Protein AF-0000000079763817 (afdb_homodimer)

Foldseek 3Di:
DDLLLVLLLQLLLLLLLLLLLCLQCVQQVFLQLLLLLLLLQLLLLQLLQQVVPHDQVVSLVVSLQSQLVLLLQLLCCCQVVVDDRVVSNVVSSVVSLVVSCVSNVHQKRFQPPTDHPLDDPVVPVVDDDVCSSVSLSVVSVVVSVVSLVVVVVVCPDPLVVLSNVCNVPVVVSVVVVHDSSVSSSNSSSNSSSSSSSSSNSVCRVVRMRHSSPSPCSSLLSVQLLLQLCVVCVPPPVDDSSNSSSVSSSVLSVQLSVVCVVPPPVCSSVSSVVSSVVSVVVSVVVVVVVVVVVVD/DDLLLVLLLQLLLLLLLLLLLCLQCVQQVFLQLLLLLLLLQLLLLQLLQQVVPHDQVVSLVVSLQSQLVLLLQLLCCCQVVVDDRVVSNVVSSVVSLVVSCVSNVHQKRFQPPTDHPLDDPVVPVVDDDVCSSVSLSVVSVVVSVVSLVVVVVVCPDPLVVLSNVCNVPVVVSVVVVHDSSVSSSNSSSNSSSSSSSSSNSVCRVVRMRHSSPSPCSSLLSVQLLLQLCQVCVPPPVDDSSNSSSVSSSVLSSQLSVVCVVPPPVCSSVSSVVSSVVSVVVSVVVVVVVVVVVVD

Structure (mmCIF, N/CA/C/O backbone):
data_AF-0000000079763817-model_v1
#
loop_
_entity.id
_entity.type
_entity.pdbx_description
1 polymer 'ABC transporter permease'
#
loop_
_atom_site.group_PDB
_atom_site.id
_atom_site.type_symbol
_atom_site.label_atom_id
_atom_site.label_alt_id
_atom_site.label_comp_id
_atom_site.label_asym_id
_atom_site.label_entity_id
_atom_site.label_seq_id
_atom_site.pdbx_PDB_ins_code
_atom_site.Cartn_x
_atom_site.Cartn_y
_atom_site.Cartn_z
_atom_site.occupancy
_atom_site.B_iso_or_equiv
_atom_site.auth_seq_id
_atom_site.auth_comp_id
_atom_site.auth_asym_id
_atom_site.auth_atom_id
_atom_site.pdbx_PDB_model_num
ATOM 1 N N . MET A 1 1 ? 21.234 19.016 16.719 1 55.84 1 MET A N 1
ATOM 2 C CA . MET A 1 1 ? 19.875 19.516 16.734 1 55.84 1 MET A CA 1
ATOM 3 C C . MET A 1 1 ? 19.078 18.938 17.891 1 55.84 1 MET A C 1
ATOM 5 O O . MET A 1 1 ? 19.281 17.766 18.266 1 55.84 1 MET A O 1
ATOM 9 N N . SER A 1 2 ? 18.422 19.781 18.703 1 78 2 SER A N 1
ATOM 10 C CA . SER A 1 2 ? 17.719 19.328 19.906 1 78 2 SER A CA 1
ATOM 11 C C . SER A 1 2 ? 16.594 18.344 19.547 1 78 2 SER A C 1
ATOM 13 O O . SER A 1 2 ? 16.016 18.438 18.453 1 78 2 SER A O 1
ATOM 15 N N . PHE A 1 3 ? 16.578 17.281 20.203 1 82.5 3 PHE A N 1
ATOM 16 C CA . PHE A 1 3 ? 15.57 16.219 20.125 1 82.5 3 PHE A CA 1
ATOM 17 C C . PHE A 1 3 ? 14.172 16.812 19.984 1 82.5 3 PHE A C 1
ATOM 19 O O . PHE A 1 3 ? 13.383 16.375 19.141 1 82.5 3 PHE A O 1
ATOM 26 N N . ALA A 1 4 ? 13.906 17.828 20.656 1 87.75 4 ALA A N 1
ATOM 27 C CA . ALA A 1 4 ? 12.602 18.469 20.656 1 87.75 4 ALA A CA 1
ATOM 28 C C . ALA A 1 4 ? 12.352 19.219 19.344 1 87.75 4 ALA A C 1
ATOM 30 O O . ALA A 1 4 ? 11.234 19.188 18.812 1 87.75 4 ALA A O 1
ATOM 31 N N . VAL A 1 5 ? 13.336 19.844 18.844 1 89.25 5 VAL A N 1
ATOM 32 C CA . VAL A 1 5 ? 13.211 20.609 17.609 1 89.25 5 VAL A CA 1
ATOM 33 C C . VAL A 1 5 ? 12.945 19.656 16.438 1 89.25 5 VAL A C 1
ATOM 35 O O . VAL A 1 5 ? 12.117 19.938 15.57 1 89.25 5 VAL A O 1
ATOM 38 N N . SER A 1 6 ? 13.578 18.531 16.516 1 88.75 6 SER A N 1
ATOM 39 C CA . SER A 1 6 ? 13.398 17.547 15.461 1 88.75 6 SER A CA 1
ATOM 40 C C . SER A 1 6 ? 11.984 16.984 15.477 1 88.75 6 SER A C 1
ATOM 42 O O . SER A 1 6 ? 11.391 16.75 14.422 1 88.75 6 SER A O 1
ATOM 44 N N . ILE A 1 7 ? 11.5 16.781 16.609 1 92.5 7 ILE A N 1
ATOM 45 C CA . ILE A 1 7 ? 10.148 16.25 16.781 1 92.5 7 ILE A CA 1
ATOM 46 C C . ILE A 1 7 ? 9.133 17.25 16.234 1 92.5 7 ILE A C 1
ATOM 48 O O . ILE A 1 7 ? 8.211 16.859 15.5 1 92.5 7 ILE A O 1
ATOM 52 N N . LEU A 1 8 ? 9.359 18.469 16.562 1 94.19 8 LEU A N 1
ATOM 53 C CA . LEU A 1 8 ? 8.422 19.5 16.141 1 94.19 8 LEU A CA 1
ATOM 54 C C . LEU A 1 8 ? 8.469 19.688 14.617 1 94.19 8 LEU A C 1
ATOM 56 O O . LEU A 1 8 ? 7.43 19.859 13.977 1 94.19 8 LEU A O 1
ATOM 60 N N . GLU A 1 9 ? 9.672 19.641 14.109 1 93.62 9 GLU A N 1
ATOM 61 C CA . GLU A 1 9 ? 9.836 19.797 12.664 1 93.62 9 GLU A CA 1
ATOM 62 C C . GLU A 1 9 ? 9.156 18.672 11.906 1 93.62 9 GLU A C 1
ATOM 64 O O . GLU A 1 9 ? 8.344 18.906 11.016 1 93.62 9 GLU A O 1
ATOM 69 N N . GLN A 1 10 ? 9.445 17.453 12.32 1 94 10 GLN A N 1
ATOM 70 C CA . GLN A 1 10 ? 8.867 16.297 11.656 1 94 10 GLN A CA 1
ATOM 71 C C . GLN A 1 10 ? 7.363 16.203 11.906 1 94 10 GLN A C 1
ATOM 73 O O . GLN A 1 10 ? 6.602 15.828 11.016 1 94 10 GLN A O 1
ATOM 78 N N . GLY A 1 11 ? 7.012 16.516 13.102 1 96.44 11 GLY A N 1
ATOM 79 C CA . GLY A 1 11 ? 5.594 16.516 13.43 1 96.44 11 GLY A CA 1
ATOM 80 C C . GLY A 1 11 ? 4.781 17.484 12.586 1 96.44 11 GLY A C 1
ATOM 81 O O . GLY A 1 11 ? 3.672 17.156 12.164 1 96.44 11 GLY A O 1
ATOM 82 N N . LEU A 1 12 ? 5.367 18.625 12.32 1 96.69 12 LEU A N 1
ATOM 83 C CA . LEU A 1 12 ? 4.664 19.641 11.531 1 96.69 12 LEU A CA 1
ATOM 84 C C . LEU A 1 12 ? 4.613 19.234 10.062 1 96.69 12 LEU A C 1
ATOM 86 O O . LEU A 1 12 ? 3.604 19.469 9.391 1 96.69 12 LEU A O 1
ATOM 90 N N . ILE A 1 13 ? 5.68 18.672 9.594 1 96.94 13 ILE A N 1
ATOM 91 C CA . ILE A 1 13 ? 5.73 18.234 8.203 1 96.94 13 ILE A CA 1
ATOM 92 C C . ILE A 1 13 ? 4.68 17.156 7.965 1 96.94 13 ILE A C 1
ATOM 94 O O . ILE A 1 13 ? 3.854 17.266 7.055 1 96.94 13 ILE A O 1
ATOM 98 N N . TYR A 1 14 ? 4.676 16.172 8.812 1 97.06 14 TYR A N 1
ATOM 99 C CA . TYR A 1 14 ? 3.703 15.094 8.672 1 97.06 14 TYR A CA 1
ATOM 100 C C . TYR A 1 14 ? 2.309 15.555 9.07 1 97.06 14 TYR A C 1
ATOM 102 O O . TYR A 1 14 ? 1.312 14.922 8.719 1 97.06 14 TYR A O 1
ATOM 110 N N . GLY A 1 15 ? 2.328 16.641 9.844 1 98 15 GLY A N 1
ATOM 111 C CA . GLY A 1 15 ? 1.039 17.266 10.109 1 98 15 GLY A CA 1
ATOM 112 C C . GLY A 1 15 ? 0.331 17.75 8.859 1 98 15 GLY A C 1
ATOM 113 O O . GLY A 1 15 ? -0.889 17.609 8.742 1 98 15 GLY A O 1
ATOM 114 N N . ILE A 1 16 ? 1.12 18.312 7.957 1 98.19 16 ILE A N 1
ATOM 115 C CA . ILE A 1 16 ? 0.563 18.75 6.684 1 98.19 16 ILE A CA 1
ATOM 116 C C . ILE A 1 16 ? 0.015 17.547 5.918 1 98.19 16 ILE A C 1
ATOM 118 O O . ILE A 1 16 ? -1.066 17.609 5.332 1 98.19 16 ILE A O 1
ATOM 122 N N . LEU A 1 17 ? 0.77 16.469 5.977 1 98.25 17 LEU A N 1
ATOM 123 C CA . LEU A 1 17 ? 0.319 15.219 5.379 1 98.25 17 LEU A CA 1
ATOM 124 C C . LEU A 1 17 ? -0.975 14.742 6.031 1 98.25 17 LEU A C 1
ATOM 126 O O . LEU A 1 17 ? -1.903 14.32 5.34 1 98.25 17 LEU A O 1
ATOM 130 N N . ALA A 1 18 ? -1.022 14.852 7.332 1 98 18 ALA A N 1
ATOM 131 C CA . ALA A 1 18 ? -2.172 14.375 8.102 1 98 18 ALA A CA 1
ATOM 132 C C . ALA A 1 18 ? -3.422 15.188 7.773 1 98 18 ALA A C 1
ATOM 134 O O . ALA A 1 18 ? -4.535 14.664 7.805 1 98 18 ALA A O 1
ATOM 135 N N . LEU A 1 19 ? -3.232 16.453 7.469 1 98.06 19 LEU A N 1
ATOM 136 C CA . LEU A 1 19 ? -4.363 17.281 7.07 1 98.06 19 LEU A CA 1
ATOM 137 C C . LEU A 1 19 ? -4.988 16.766 5.777 1 98.06 19 LEU A C 1
ATOM 139 O O . LEU A 1 19 ? -6.207 16.844 5.602 1 98.06 19 LEU A O 1
ATOM 143 N N . GLY A 1 20 ? -4.109 16.281 4.887 1 98 20 GLY A N 1
ATOM 144 C CA . GLY A 1 20 ? -4.629 15.648 3.686 1 98 20 GLY A CA 1
ATOM 145 C C . GLY A 1 20 ? -5.426 14.383 3.975 1 98 20 GLY A C 1
ATOM 146 O O . GLY A 1 20 ? -6.527 14.211 3.449 1 98 20 GLY A O 1
ATOM 147 N N . ILE A 1 21 ? -4.898 13.586 4.84 1 96.94 21 ILE A N 1
ATOM 148 C CA . ILE A 1 21 ? -5.547 12.328 5.188 1 96.94 21 ILE A CA 1
ATOM 149 C C . ILE A 1 21 ? -6.836 12.609 5.957 1 96.94 21 ILE A C 1
ATOM 151 O O . ILE A 1 21 ? -7.812 11.867 5.832 1 96.94 21 ILE A O 1
ATOM 155 N N . TYR A 1 22 ? -6.852 13.734 6.707 1 96.44 22 TYR A N 1
ATOM 156 C CA . TYR A 1 22 ? -8.07 14.164 7.383 1 96.44 22 TYR A CA 1
ATOM 157 C C . TYR A 1 22 ? -9.211 14.336 6.387 1 96.44 22 TYR A C 1
ATOM 159 O O . TYR A 1 22 ? -10.336 13.891 6.637 1 96.44 22 TYR A O 1
ATOM 167 N N . ILE A 1 23 ? -8.93 14.844 5.238 1 96.5 23 ILE A N 1
ATOM 168 C CA . ILE A 1 23 ? -9.945 15.078 4.215 1 96.5 23 ILE A CA 1
ATOM 169 C C . ILE A 1 23 ? -10.414 13.75 3.637 1 96.5 23 ILE A C 1
ATOM 171 O O . ILE A 1 23 ? -11.625 13.492 3.561 1 96.5 23 ILE A O 1
ATOM 175 N N . THR A 1 24 ? -9.5 12.906 3.27 1 95.31 24 THR A N 1
ATOM 176 C CA . THR A 1 24 ? -9.875 11.688 2.562 1 95.31 24 THR A CA 1
ATOM 177 C C . THR A 1 24 ? -10.469 10.664 3.525 1 95.31 24 THR A C 1
ATOM 179 O O . THR A 1 24 ? -11.492 10.047 3.225 1 95.31 24 THR A O 1
ATOM 182 N N . TYR A 1 25 ? -9.883 10.562 4.621 1 91.06 25 TYR A N 1
ATOM 183 C CA . TYR A 1 25 ? -10.32 9.5 5.516 1 91.06 25 TYR A CA 1
ATOM 184 C C . TYR A 1 25 ? -11.477 9.961 6.387 1 91.06 25 TYR A C 1
ATOM 186 O O . 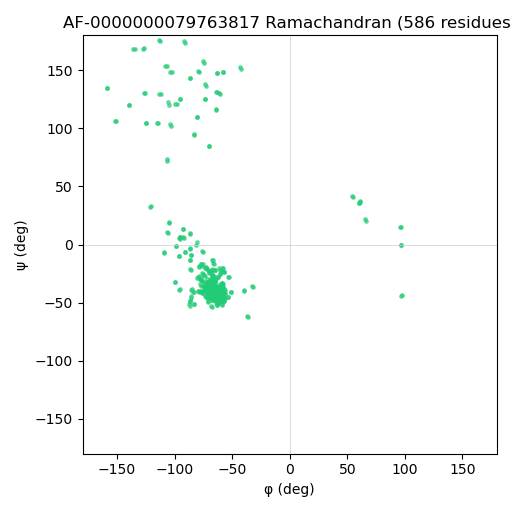TYR A 1 25 ? -12.516 9.297 6.461 1 91.06 25 TYR A O 1
ATOM 194 N N . LYS A 1 26 ? -11.375 11.031 7.062 1 91.06 26 LYS A N 1
ATOM 195 C CA . LYS A 1 26 ? -12.375 11.453 8.039 1 91.06 26 LYS A CA 1
ATOM 196 C C . LYS A 1 26 ? -13.586 12.078 7.348 1 91.06 26 LYS A C 1
ATOM 198 O O . LYS A 1 26 ? -14.727 11.844 7.754 1 91.06 26 LYS A O 1
ATOM 203 N N . ILE A 1 27 ? -13.328 12.828 6.375 1 93.06 27 ILE A N 1
ATOM 204 C CA . ILE A 1 27 ? -14.422 13.539 5.73 1 93.06 27 ILE A CA 1
ATOM 205 C C . ILE A 1 27 ? -15.055 12.656 4.656 1 93.06 27 ILE A C 1
ATOM 207 O O . ILE A 1 27 ? -16.266 12.414 4.668 1 93.06 27 ILE A O 1
ATOM 211 N N . LEU A 1 28 ? -14.258 12.07 3.807 1 93.88 28 LEU A N 1
ATOM 212 C CA . LEU A 1 28 ? -14.773 11.352 2.646 1 93.88 28 LEU A CA 1
ATOM 213 C C . LEU A 1 28 ? -14.883 9.859 2.936 1 93.88 28 LEU A C 1
ATOM 215 O O . LEU A 1 28 ? -15.484 9.117 2.156 1 93.88 28 LEU A O 1
ATOM 219 N N . ASP A 1 29 ? -14.336 9.422 4.031 1 90.56 29 ASP A N 1
ATOM 220 C CA . ASP A 1 29 ? -14.312 7.996 4.336 1 90.56 29 ASP A CA 1
ATOM 221 C C . ASP A 1 29 ? -13.672 7.203 3.195 1 90.56 29 ASP A C 1
ATOM 223 O O . ASP A 1 29 ? -14.234 6.203 2.74 1 90.56 29 ASP A O 1
ATOM 227 N N . PHE A 1 30 ? -12.633 7.73 2.648 1 90.94 30 PHE A N 1
ATOM 228 C CA . PHE A 1 30 ? -11.867 7.18 1.534 1 90.94 30 PHE A CA 1
ATOM 229 C C . PHE A 1 30 ? -10.461 6.805 1.976 1 90.94 30 PHE A C 1
ATOM 231 O O . PHE A 1 30 ? -9.633 7.68 2.248 1 90.94 30 PHE A O 1
ATOM 238 N N . PRO A 1 31 ? -10.195 5.512 2.139 1 89.31 31 PRO A N 1
ATOM 239 C CA . PRO A 1 31 ? -8.82 5.133 2.461 1 89.31 31 PRO A CA 1
ATOM 240 C C . PRO A 1 31 ? -7.867 5.332 1.286 1 89.31 31 PRO A C 1
ATOM 242 O O . PRO A 1 31 ? -7.516 4.367 0.601 1 89.31 31 PRO A O 1
ATOM 245 N N . ASP A 1 32 ? -7.402 6.461 1.138 1 94 32 ASP A N 1
ATOM 246 C CA . ASP A 1 32 ? -6.645 6.875 -0.037 1 94 32 ASP A CA 1
ATOM 247 C C . ASP A 1 32 ? -5.176 6.465 0.085 1 94 32 ASP A C 1
ATOM 249 O O . ASP A 1 32 ? -4.34 7.25 0.535 1 94 32 ASP A O 1
ATOM 253 N N . LEU A 1 33 ? -4.844 5.312 -0.485 1 94.5 33 LEU A N 1
ATOM 254 C CA . LEU A 1 33 ? -3.477 4.805 -0.425 1 94.5 33 LEU A CA 1
ATOM 255 C C . LEU A 1 33 ? -2.574 5.555 -1.397 1 94.5 33 LEU A C 1
ATOM 257 O O . LEU A 1 33 ? -1.351 5.41 -1.354 1 94.5 33 LEU A O 1
ATOM 261 N N . THR A 1 34 ? -3.141 6.434 -2.207 1 97.12 34 THR A N 1
ATOM 262 C CA . THR A 1 34 ? -2.363 7.262 -3.121 1 97.12 34 THR A CA 1
ATOM 263 C C . THR A 1 34 ? -1.331 8.086 -2.357 1 97.12 34 THR A C 1
ATOM 265 O O . THR A 1 34 ? -0.276 8.422 -2.9 1 97.12 34 THR A O 1
ATOM 268 N N . VAL A 1 35 ? -1.641 8.281 -1.134 1 96.75 35 VAL A N 1
ATOM 269 C CA . VAL A 1 35 ? -0.812 9.133 -0.287 1 96.75 35 VAL A CA 1
ATOM 270 C C . VAL A 1 35 ? 0.599 8.547 -0.196 1 96.75 35 VAL A C 1
ATOM 272 O O . VAL A 1 35 ? 1.582 9.297 -0.166 1 96.75 35 VAL A O 1
ATOM 275 N N . ASP A 1 36 ? 0.739 7.262 -0.202 1 95.88 36 ASP A N 1
ATOM 276 C CA . ASP A 1 36 ? 2.037 6.602 -0.122 1 95.88 36 ASP A CA 1
ATOM 277 C C . ASP A 1 36 ? 2.861 6.852 -1.383 1 95.88 36 ASP A C 1
ATOM 279 O O . ASP A 1 36 ? 4.086 6.723 -1.366 1 95.88 36 ASP A O 1
ATOM 283 N N . GLY A 1 37 ? 2.178 7.195 -2.447 1 96.94 37 GLY A N 1
ATOM 284 C CA . GLY A 1 37 ? 2.854 7.516 -3.695 1 96.94 37 GLY A CA 1
ATOM 285 C C . GLY A 1 37 ? 2.988 9.008 -3.936 1 96.94 37 GLY A C 1
ATOM 286 O O . GLY A 1 37 ? 3.957 9.453 -4.551 1 96.94 37 GLY A O 1
ATOM 287 N N . SER A 1 38 ? 2.014 9.758 -3.459 1 97.94 38 SER A N 1
ATOM 288 C CA . SER A 1 38 ? 2.023 11.195 -3.723 1 97.94 38 SER A CA 1
ATOM 289 C C . SER A 1 38 ? 3.01 11.914 -2.812 1 97.94 38 SER A C 1
ATOM 291 O O . SER A 1 38 ? 3.584 12.938 -3.195 1 97.94 38 SER A O 1
ATOM 293 N N . PHE A 1 39 ? 3.223 11.359 -1.604 1 98.06 39 PHE A N 1
ATOM 294 C CA . PHE A 1 39 ? 4.238 11.922 -0.723 1 98.06 39 PHE A CA 1
ATOM 295 C C . PHE A 1 39 ? 5.609 11.891 -1.388 1 98.06 39 PHE A C 1
ATOM 297 O O . PHE A 1 39 ? 6.25 12.938 -1.542 1 98.06 39 PHE A O 1
ATOM 304 N N . PRO A 1 40 ? 6.02 10.75 -1.895 1 97.5 40 PRO A N 1
ATOM 305 C CA . PRO A 1 40 ? 7.301 10.734 -2.607 1 97.5 40 PRO A CA 1
ATOM 306 C C . PRO A 1 40 ? 7.25 11.508 -3.926 1 97.5 40 PRO A C 1
ATOM 308 O O . PRO A 1 40 ? 8.281 11.953 -4.422 1 97.5 40 PRO A O 1
ATOM 311 N N . LEU A 1 41 ? 6.074 11.672 -4.52 1 98.19 41 LEU A N 1
ATOM 312 C CA . LEU A 1 41 ? 5.957 12.484 -5.727 1 98.19 41 LEU A CA 1
ATOM 313 C C . LEU A 1 41 ? 6.41 13.914 -5.457 1 98.19 41 LEU A C 1
ATOM 315 O O . LEU A 1 41 ? 7.141 14.5 -6.258 1 98.19 41 LEU A O 1
ATOM 319 N N . GLY A 1 42 ? 5.941 14.461 -4.355 1 98.12 42 GLY A N 1
ATOM 320 C CA . GLY A 1 42 ? 6.406 15.781 -3.963 1 98.12 42 GLY A CA 1
ATOM 321 C C . GLY A 1 42 ? 7.91 15.852 -3.771 1 98.12 42 GLY A C 1
ATOM 322 O O . GLY A 1 42 ? 8.547 16.828 -4.168 1 98.12 42 GLY A O 1
ATOM 323 N N . ALA A 1 43 ? 8.438 14.852 -3.178 1 97.25 43 ALA A N 1
ATOM 324 C CA . ALA A 1 43 ? 9.883 14.773 -2.971 1 97.25 43 ALA A CA 1
ATOM 325 C C . ALA A 1 43 ? 10.617 14.648 -4.301 1 97.25 43 ALA A C 1
ATOM 327 O O . ALA A 1 43 ? 11.672 15.258 -4.5 1 97.25 43 ALA A O 1
ATOM 328 N N . ALA A 1 44 ? 10.078 13.883 -5.188 1 97.38 44 ALA A N 1
ATOM 329 C CA . ALA A 1 44 ? 10.703 13.641 -6.48 1 97.38 44 ALA A CA 1
ATOM 330 C C . ALA A 1 44 ? 10.727 14.914 -7.324 1 97.38 44 ALA A C 1
ATOM 332 O O . ALA A 1 44 ? 11.75 15.25 -7.926 1 97.38 44 ALA A O 1
ATOM 333 N N . VAL A 1 45 ? 9.594 15.594 -7.348 1 97.5 45 VAL A N 1
ATOM 334 C CA . VAL A 1 45 ? 9.508 16.859 -8.086 1 97.5 45 VAL A CA 1
ATOM 335 C C . VAL A 1 45 ? 10.5 17.859 -7.512 1 97.5 45 VAL A C 1
ATOM 337 O O . VAL A 1 45 ? 11.148 18.594 -8.266 1 97.5 45 VAL A O 1
ATOM 340 N N . THR A 1 46 ? 10.648 17.859 -6.227 1 96.06 46 THR A N 1
ATOM 341 C CA . THR A 1 46 ? 11.586 18.75 -5.559 1 96.06 46 THR A CA 1
ATOM 342 C C . THR A 1 46 ? 13.023 18.406 -5.945 1 96.06 46 THR A C 1
ATOM 344 O O . THR A 1 46 ? 13.805 19.297 -6.277 1 96.06 46 THR A O 1
ATOM 347 N N . ALA A 1 47 ? 13.336 17.141 -5.875 1 94.88 47 ALA A N 1
ATOM 348 C CA . ALA A 1 47 ? 14.68 16.703 -6.23 1 94.88 47 ALA A CA 1
ATOM 349 C C . ALA A 1 47 ? 15.016 17.062 -7.672 1 94.88 47 ALA A C 1
ATOM 351 O O . ALA A 1 47 ? 16.125 17.531 -7.961 1 94.88 47 ALA A O 1
ATOM 352 N N . LEU A 1 48 ? 14.094 16.938 -8.547 1 94.94 48 LEU A N 1
ATOM 353 C CA . LEU A 1 48 ? 14.289 17.25 -9.961 1 94.94 48 LEU A CA 1
ATOM 354 C C . LEU A 1 48 ? 14.547 18.734 -10.156 1 94.94 48 LEU A C 1
ATOM 356 O O . LEU A 1 48 ? 15.484 19.125 -10.852 1 94.94 48 LEU A O 1
ATOM 360 N N . MET A 1 49 ? 13.75 19.547 -9.508 1 94.94 49 MET A N 1
ATOM 361 C CA . MET A 1 49 ? 13.836 21 -9.688 1 94.94 49 MET A CA 1
ATOM 362 C C . MET A 1 49 ? 15.102 21.547 -9.047 1 94.94 49 MET A C 1
ATOM 364 O O . MET A 1 49 ? 15.797 22.375 -9.633 1 94.94 49 MET A O 1
ATOM 368 N N . ILE A 1 50 ? 15.445 21.078 -7.91 1 91.94 50 ILE A N 1
ATOM 369 C CA . ILE A 1 50 ? 16.609 21.578 -7.191 1 91.94 50 ILE A CA 1
ATOM 370 C C . ILE A 1 50 ? 17.891 21.156 -7.918 1 91.94 50 ILE A C 1
ATOM 372 O O . ILE A 1 50 ? 18.828 21.938 -8.039 1 91.94 50 ILE A O 1
ATOM 376 N N . THR A 1 51 ? 17.922 19.969 -8.383 1 90.94 51 THR A N 1
ATOM 377 C CA . THR A 1 51 ? 19.109 19.484 -9.086 1 90.94 51 THR A CA 1
ATOM 378 C C . THR A 1 51 ? 19.281 20.219 -10.406 1 90.94 51 THR A C 1
ATOM 380 O O . THR A 1 51 ? 20.406 20.344 -10.906 1 90.94 51 THR A O 1
ATOM 383 N N . LYS A 1 52 ? 18.234 20.703 -10.984 1 91.75 52 LYS A N 1
ATOM 384 C CA . LYS A 1 52 ? 18.312 21.469 -12.227 1 91.75 52 LYS A CA 1
ATOM 385 C C . LYS A 1 52 ? 18.562 22.938 -11.953 1 91.75 52 LYS A C 1
ATOM 387 O O . LYS A 1 52 ? 18.609 23.75 -12.883 1 91.75 52 LYS A O 1
ATOM 392 N N . GLY A 1 53 ? 18.594 23.328 -10.695 1 87.56 53 GLY A N 1
ATOM 393 C CA . GLY A 1 53 ? 18.984 24.672 -10.305 1 87.56 53 GLY A CA 1
ATOM 394 C C . GLY A 1 53 ? 17.797 25.594 -10.086 1 87.56 53 GLY A C 1
ATOM 395 O O . GLY A 1 53 ? 17.953 26.828 -10.062 1 87.56 53 GLY A O 1
ATOM 396 N N . ALA A 1 54 ? 16.703 25.047 -9.977 1 88.25 54 ALA A N 1
ATOM 397 C CA . ALA A 1 54 ? 15.523 25.875 -9.766 1 88.25 54 ALA A CA 1
ATOM 398 C C . ALA A 1 54 ? 15.477 26.406 -8.336 1 88.25 54 ALA A C 1
ATOM 400 O O . ALA A 1 54 ? 16.141 25.875 -7.449 1 88.25 54 ALA A O 1
ATOM 401 N N . ASN A 1 55 ? 14.773 27.5 -8.188 1 89.19 55 ASN A N 1
ATOM 402 C CA . ASN A 1 55 ? 14.578 28.062 -6.863 1 89.19 55 ASN A CA 1
ATOM 403 C C . ASN A 1 55 ? 13.805 27.125 -5.949 1 89.19 55 ASN A C 1
ATOM 405 O O . ASN A 1 55 ? 12.75 26.609 -6.336 1 89.19 55 ASN A O 1
ATOM 409 N N . PRO A 1 56 ? 14.281 26.906 -4.781 1 89.38 56 PRO A N 1
ATOM 410 C CA . PRO A 1 56 ? 13.648 25.969 -3.844 1 89.38 56 PRO A CA 1
ATOM 411 C C . PRO A 1 56 ? 12.219 26.375 -3.486 1 89.38 56 PRO A C 1
ATOM 413 O O . PRO A 1 56 ? 11.391 25.516 -3.189 1 89.38 56 PRO A O 1
ATOM 416 N N . TYR A 1 57 ? 11.883 27.594 -3.576 1 90.25 57 TYR A N 1
ATOM 417 C CA . TYR A 1 57 ? 10.539 28.047 -3.227 1 90.25 57 TYR A CA 1
ATOM 418 C C . TYR A 1 57 ? 9.539 27.672 -4.312 1 90.25 57 TYR A C 1
ATOM 420 O O . TYR A 1 57 ? 8.344 27.5 -4.035 1 90.25 57 TYR A O 1
ATOM 428 N N . LEU A 1 58 ? 10.016 27.531 -5.461 1 92.81 58 LEU A N 1
ATOM 429 C CA . LEU A 1 58 ? 9.141 27.188 -6.582 1 92.81 58 LEU A CA 1
ATOM 430 C C . LEU A 1 58 ? 8.742 25.719 -6.539 1 92.81 58 LEU A C 1
ATOM 432 O O . LEU A 1 58 ? 7.781 25.312 -7.195 1 92.81 58 LEU A O 1
ATOM 436 N N . THR A 1 59 ? 9.523 24.984 -5.734 1 94.88 59 THR A N 1
ATOM 437 C CA . THR A 1 59 ? 9.227 23.562 -5.629 1 94.88 59 THR A CA 1
ATOM 438 C C . THR A 1 59 ? 7.926 23.328 -4.867 1 94.88 59 THR A C 1
ATOM 440 O O . THR A 1 59 ? 7.242 22.328 -5.082 1 94.88 59 THR A O 1
ATOM 443 N N . LEU A 1 60 ? 7.555 24.297 -4.035 1 95.75 60 LEU A N 1
ATOM 444 C CA . LEU A 1 60 ? 6.379 24.125 -3.188 1 95.75 60 LEU A CA 1
ATOM 445 C C . LEU A 1 60 ? 5.105 24.109 -4.023 1 95.75 60 LEU A C 1
ATOM 447 O O . LEU A 1 60 ? 4.348 23.125 -3.986 1 95.75 60 LEU A O 1
ATOM 451 N N . PRO A 1 61 ? 4.898 25.125 -4.863 1 96.38 61 PRO A N 1
ATOM 452 C CA . PRO A 1 61 ? 3.699 25.078 -5.699 1 96.38 61 PRO A CA 1
ATOM 453 C C . PRO A 1 61 ? 3.742 23.953 -6.738 1 96.38 61 PRO A C 1
ATOM 455 O O . PRO A 1 61 ? 2.701 23.406 -7.094 1 96.38 61 PRO A O 1
ATOM 458 N N . ALA A 1 62 ? 4.871 23.641 -7.242 1 97.5 62 ALA A N 1
ATOM 459 C CA . ALA A 1 62 ? 5.008 22.562 -8.227 1 97.5 62 ALA A CA 1
ATOM 460 C C . ALA A 1 62 ? 4.648 21.219 -7.629 1 97.5 62 ALA A C 1
ATOM 462 O O . ALA A 1 62 ? 3.953 20.406 -8.258 1 97.5 62 ALA A O 1
ATOM 463 N N . ALA A 1 63 ? 5.195 20.984 -6.422 1 97.88 63 ALA A N 1
ATOM 464 C CA . ALA A 1 63 ? 4.879 19.734 -5.727 1 97.88 63 ALA A CA 1
ATOM 465 C C . ALA A 1 63 ? 3.389 19.641 -5.426 1 97.88 63 ALA A C 1
ATOM 467 O O . ALA A 1 63 ? 2.783 18.578 -5.594 1 97.88 63 ALA A O 1
ATOM 468 N N . PHE A 1 64 ? 2.83 20.75 -5 1 98.31 64 PHE A N 1
ATOM 469 C CA . PHE A 1 64 ? 1.398 20.781 -4.723 1 98.31 64 PHE A CA 1
ATOM 470 C C . PHE A 1 64 ? 0.597 20.469 -5.98 1 98.31 64 PHE A C 1
ATOM 472 O O . PHE A 1 64 ? -0.338 19.672 -5.945 1 98.31 64 PHE A O 1
ATOM 479 N N . ALA A 1 65 ? 0.951 21.047 -7.07 1 98.5 65 ALA A N 1
ATOM 480 C CA . ALA A 1 65 ? 0.254 20.844 -8.336 1 98.5 65 ALA A CA 1
ATOM 481 C C . ALA A 1 65 ? 0.371 19.391 -8.797 1 98.5 65 ALA A C 1
ATOM 483 O O . ALA A 1 65 ? -0.59 18.812 -9.32 1 98.5 65 ALA A O 1
ATOM 484 N N . ALA A 1 66 ? 1.548 18.812 -8.617 1 98.5 66 ALA A N 1
ATOM 485 C CA . ALA A 1 66 ? 1.751 17.422 -8.984 1 98.5 66 ALA A CA 1
ATOM 486 C C . ALA A 1 66 ? 0.865 16.5 -8.148 1 98.5 66 ALA A C 1
ATOM 488 O O . ALA A 1 66 ? 0.297 15.531 -8.664 1 98.5 66 ALA A O 1
ATOM 489 N N . GLY A 1 67 ? 0.852 16.781 -6.871 1 98.62 67 GLY A N 1
ATOM 490 C CA . GLY A 1 67 ? -0.021 16.016 -6 1 98.62 67 GLY A CA 1
ATOM 491 C C . GLY A 1 67 ? -1.489 16.141 -6.359 1 98.62 67 GLY A C 1
ATOM 492 O O . GLY A 1 67 ? -2.238 15.172 -6.301 1 98.62 67 GLY A O 1
ATOM 493 N N . VAL A 1 68 ? -1.882 17.359 -6.703 1 98.62 68 VAL A N 1
ATOM 494 C CA . VAL A 1 68 ? -3.254 17.609 -7.129 1 98.62 68 VAL A CA 1
ATOM 495 C C . VAL A 1 68 ? -3.572 16.766 -8.359 1 98.62 68 VAL A C 1
ATOM 497 O O . VAL A 1 68 ? -4.641 16.156 -8.445 1 98.62 68 VAL A O 1
ATOM 500 N N . ALA A 1 69 ? -2.68 16.719 -9.242 1 98.62 69 ALA A N 1
ATOM 501 C CA . ALA A 1 69 ? -2.867 15.922 -10.445 1 98.62 69 ALA A CA 1
ATOM 502 C C . ALA A 1 69 ? -3.029 14.438 -10.109 1 98.62 69 ALA A C 1
ATOM 504 O O . ALA A 1 69 ? -3.891 13.758 -10.664 1 98.62 69 ALA A O 1
ATOM 505 N N . ALA A 1 70 ? -2.186 13.969 -9.227 1 98.38 70 ALA A N 1
ATOM 506 C CA . ALA A 1 70 ? -2.281 12.57 -8.789 1 98.38 70 ALA A CA 1
ATOM 507 C C . ALA A 1 70 ? -3.627 12.297 -8.125 1 98.38 70 ALA A C 1
ATOM 509 O O . ALA A 1 70 ? -4.246 11.258 -8.375 1 98.38 70 ALA A O 1
ATOM 510 N N . GLY A 1 71 ? -4.016 13.234 -7.297 1 98.5 71 GLY A N 1
ATOM 511 C CA . GLY A 1 71 ? -5.305 13.086 -6.641 1 98.5 71 GLY A CA 1
ATOM 512 C C . GLY A 1 71 ? -6.469 13.086 -7.613 1 98.5 71 GLY A C 1
ATOM 513 O O . GLY A 1 71 ? -7.426 12.328 -7.445 1 98.5 71 GLY A O 1
ATOM 514 N N . ILE A 1 72 ? -6.402 13.922 -8.609 1 98.44 72 ILE A N 1
ATOM 515 C CA . ILE A 1 72 ? -7.441 13.969 -9.633 1 98.44 72 ILE A CA 1
ATOM 516 C C . ILE A 1 72 ? -7.508 12.633 -10.367 1 98.44 72 ILE A C 1
ATOM 518 O O . ILE A 1 72 ? -8.594 12.117 -10.641 1 98.44 72 ILE A O 1
ATOM 522 N N . CYS A 1 73 ? -6.383 12.102 -10.633 1 98.12 73 CYS A N 1
ATOM 523 C CA . CYS A 1 73 ? -6.344 10.805 -11.305 1 98.12 73 CYS A CA 1
ATOM 524 C C . CYS A 1 73 ? -7.004 9.727 -10.461 1 98.12 73 CYS A C 1
ATOM 526 O O . CYS A 1 73 ? -7.785 8.922 -10.969 1 98.12 73 CYS A O 1
ATOM 528 N N . THR A 1 74 ? -6.648 9.711 -9.219 1 98.06 74 THR A N 1
ATOM 529 C CA . THR A 1 74 ? -7.262 8.734 -8.32 1 98.06 74 THR A CA 1
ATOM 530 C C . THR A 1 74 ? -8.773 8.898 -8.289 1 98.06 74 THR A C 1
ATOM 532 O O . THR A 1 74 ? -9.516 7.918 -8.352 1 98.06 74 THR A O 1
ATOM 535 N N . GLY A 1 75 ? -9.172 10.164 -8.156 1 97.44 75 GLY A N 1
ATOM 536 C CA . GLY A 1 75 ? -10.602 10.438 -8.156 1 97.44 75 GLY A CA 1
ATOM 537 C C . GLY A 1 75 ? -11.289 10.039 -9.445 1 97.44 75 GLY A C 1
ATOM 538 O O . GLY A 1 75 ? -12.398 9.5 -9.422 1 97.44 75 GLY A O 1
ATOM 539 N N . LEU A 1 76 ? -10.664 10.266 -10.555 1 97.31 76 LEU A N 1
ATOM 540 C CA . LEU A 1 76 ? -11.234 9.898 -11.852 1 97.31 76 LEU A CA 1
ATOM 541 C C . LEU A 1 76 ? -11.359 8.391 -11.984 1 97.31 76 LEU A C 1
ATOM 543 O O . LEU A 1 76 ? -12.352 7.891 -12.523 1 97.31 76 LEU A O 1
ATOM 547 N N . ILE A 1 77 ? -10.398 7.711 -11.516 1 96.81 77 ILE A N 1
ATOM 548 C CA . ILE A 1 77 ? -10.438 6.254 -11.562 1 96.81 77 ILE A CA 1
ATOM 549 C C . ILE A 1 77 ? -11.617 5.746 -10.734 1 96.81 77 ILE A C 1
ATOM 551 O O . ILE A 1 77 ? -12.375 4.879 -11.18 1 96.81 77 ILE A O 1
ATOM 555 N N . HIS A 1 78 ? -11.75 6.328 -9.578 1 95.25 78 HIS A N 1
ATOM 556 C CA . HIS A 1 78 ? -12.797 5.898 -8.664 1 95.25 78 HIS A CA 1
ATOM 557 C C . HIS A 1 78 ? -14.18 6.27 -9.203 1 95.25 78 HIS A C 1
ATOM 559 O O . HIS A 1 78 ? -15.078 5.426 -9.242 1 95.25 78 HIS A O 1
ATOM 565 N N . VAL A 1 79 ? -14.336 7.5 -9.688 1 94.25 79 VAL A N 1
ATOM 566 C CA . VAL A 1 79 ? -15.648 8.031 -10.023 1 94.25 79 VAL A CA 1
ATOM 567 C C . VAL A 1 79 ? -16.031 7.617 -11.438 1 94.25 79 VAL A C 1
ATOM 569 O O . VAL A 1 79 ? -17.156 7.156 -11.672 1 94.25 79 VAL A O 1
ATOM 572 N N . LYS A 1 80 ? -15.164 7.715 -12.352 1 93.06 80 LYS A N 1
ATOM 573 C CA . LYS A 1 80 ? -15.508 7.473 -13.75 1 93.06 80 LYS A CA 1
ATOM 574 C C . LYS A 1 80 ? -15.406 5.988 -14.094 1 93.06 80 LYS A C 1
ATOM 576 O O . LYS A 1 80 ? -16.234 5.461 -14.844 1 93.06 80 LYS A O 1
ATOM 581 N N . CYS A 1 81 ? -14.414 5.355 -13.555 1 93.06 81 CYS A N 1
ATOM 582 C CA . CYS A 1 81 ? -14.227 3.943 -13.875 1 93.06 81 CYS A CA 1
ATOM 583 C C . CYS A 1 81 ? -14.969 3.059 -12.875 1 93.06 81 CYS A C 1
ATOM 585 O O . CYS A 1 81 ? -14.977 1.835 -13.008 1 93.06 81 CYS A O 1
ATOM 587 N N . LYS A 1 82 ? -15.531 3.672 -11.82 1 92 82 LYS A N 1
ATOM 588 C CA . LYS A 1 82 ? -16.344 2.986 -10.828 1 92 82 LYS A CA 1
ATOM 589 C C . LYS A 1 82 ? -15.547 1.9 -10.109 1 92 82 LYS A C 1
ATOM 591 O O . LYS A 1 82 ? -16.031 0.777 -9.945 1 92 82 LYS A O 1
ATOM 596 N N . VAL A 1 83 ? -14.297 2.234 -9.906 1 90.94 83 VAL A N 1
ATOM 597 C CA . VAL A 1 83 ? -13.422 1.345 -9.156 1 90.94 83 VAL A CA 1
ATOM 598 C C . VAL A 1 83 ? -13.555 1.636 -7.66 1 90.94 83 VAL A C 1
ATOM 600 O O . VAL A 1 83 ? -13.734 2.789 -7.258 1 90.94 83 VAL A O 1
ATOM 603 N N . ARG A 1 84 ? -13.492 0.578 -6.887 1 89.19 84 ARG A N 1
ATOM 604 C CA . ARG A 1 84 ? -13.594 0.736 -5.438 1 89.19 84 ARG A CA 1
ATOM 605 C C . ARG A 1 84 ? -12.508 1.671 -4.914 1 89.19 84 ARG A C 1
ATOM 607 O O . ARG A 1 84 ? -11.414 1.739 -5.484 1 89.19 84 ARG A O 1
ATOM 614 N N . ASP A 1 85 ? -12.766 2.445 -3.824 1 89.62 85 ASP A N 1
ATOM 615 C CA . ASP A 1 85 ? -11.898 3.482 -3.266 1 89.62 85 ASP A CA 1
ATOM 616 C C . ASP A 1 85 ? -10.508 2.936 -2.977 1 89.62 85 ASP A C 1
ATOM 618 O O . ASP A 1 85 ? -9.508 3.465 -3.477 1 89.62 85 ASP A O 1
ATOM 622 N N . LEU A 1 86 ? -10.484 1.768 -2.369 1 85.44 86 LEU A N 1
ATOM 623 C CA . LEU A 1 86 ? -9.211 1.195 -1.953 1 85.44 86 LEU A CA 1
ATOM 624 C C . LEU A 1 86 ? -8.375 0.787 -3.164 1 85.44 86 LEU A C 1
ATOM 626 O O . LEU A 1 86 ? -7.176 1.057 -3.215 1 85.44 86 LEU A O 1
ATOM 630 N N . LEU A 1 87 ? -9.023 0.156 -4.102 1 88.94 87 LEU A N 1
ATOM 631 C CA . LEU A 1 87 ? -8.312 -0.329 -5.281 1 88.94 87 LEU A CA 1
ATOM 632 C C . LEU A 1 87 ? -7.781 0.834 -6.109 1 88.94 87 LEU A C 1
ATOM 634 O O . LEU A 1 87 ? -6.691 0.747 -6.68 1 88.94 87 LEU A O 1
ATOM 638 N N . SER A 1 88 ? -8.539 1.896 -6.141 1 94.69 88 SER A N 1
ATOM 639 C CA . SER A 1 88 ? -8.094 3.072 -6.879 1 94.69 88 SER A CA 1
ATOM 640 C C . SER A 1 88 ? -6.801 3.637 -6.293 1 94.69 88 SER A C 1
ATOM 642 O O . SER A 1 88 ? -5.887 4 -7.035 1 94.69 88 SER A O 1
ATOM 644 N N . GLY A 1 89 ? -6.75 3.689 -4.973 1 95.06 89 GLY A N 1
ATOM 645 C CA . GLY A 1 89 ? -5.551 4.18 -4.309 1 95.06 89 GLY A CA 1
ATOM 646 C C . GLY A 1 89 ? -4.344 3.287 -4.52 1 95.06 89 GLY A C 1
ATOM 647 O O . GLY A 1 89 ? -3.223 3.775 -4.676 1 95.06 89 GLY A O 1
ATOM 648 N N . ILE A 1 90 ? -4.594 1.993 -4.543 1 92.56 90 ILE A N 1
ATOM 649 C CA . ILE A 1 90 ? -3.514 1.026 -4.715 1 92.56 90 ILE A CA 1
ATOM 650 C C . ILE A 1 90 ? -2.951 1.13 -6.129 1 92.56 90 ILE A C 1
ATOM 652 O O . ILE A 1 90 ? -1.732 1.127 -6.32 1 92.56 90 ILE A O 1
ATOM 656 N N . ILE A 1 91 ? -3.803 1.225 -7.09 1 94.62 91 ILE A N 1
ATOM 657 C CA . ILE A 1 91 ? -3.391 1.363 -8.484 1 94.62 91 ILE A CA 1
ATOM 658 C C . ILE A 1 91 ? -2.518 2.605 -8.641 1 94.62 91 ILE A C 1
ATOM 660 O O . ILE A 1 91 ? -1.439 2.545 -9.234 1 94.62 91 ILE A O 1
ATOM 664 N N . MET A 1 92 ? -3.008 3.672 -8.023 1 96.81 92 MET A N 1
ATOM 665 C CA . MET A 1 92 ? -2.285 4.93 -8.172 1 96.81 92 MET A CA 1
ATOM 666 C C . MET A 1 92 ? -0.951 4.887 -7.438 1 96.81 92 MET A C 1
ATOM 668 O O . MET A 1 92 ? 0.055 5.395 -7.934 1 96.81 92 MET A O 1
ATOM 672 N N . MET A 1 93 ? -1.006 4.348 -6.227 1 95.38 93 MET A N 1
ATOM 673 C CA . MET A 1 93 ? 0.241 4.242 -5.473 1 95.38 93 MET A CA 1
ATOM 674 C C . MET A 1 93 ? 1.278 3.436 -6.25 1 95.38 93 MET A C 1
ATOM 676 O O . MET A 1 93 ? 2.461 3.779 -6.254 1 95.38 93 MET A O 1
ATOM 680 N N . THR A 1 94 ? 0.867 2.418 -6.949 1 94.19 94 THR A N 1
ATOM 681 C CA . THR A 1 94 ? 1.762 1.572 -7.73 1 94.19 94 THR A CA 1
ATOM 682 C C . THR A 1 94 ? 2.277 2.318 -8.953 1 94.19 94 THR A C 1
ATOM 684 O O . THR A 1 94 ? 3.467 2.262 -9.273 1 94.19 94 THR A O 1
ATOM 687 N N . ALA A 1 95 ? 1.393 2.965 -9.617 1 96.12 95 ALA A N 1
ATOM 688 C CA . ALA A 1 95 ? 1.771 3.74 -10.797 1 96.12 95 ALA A CA 1
ATOM 689 C C . ALA A 1 95 ? 2.762 4.844 -10.43 1 96.12 95 ALA A C 1
ATOM 691 O O . ALA A 1 95 ? 3.725 5.09 -11.164 1 96.12 95 ALA A O 1
ATOM 692 N N . LEU A 1 96 ? 2.516 5.445 -9.289 1 96.88 96 LEU A N 1
ATOM 693 C CA . LEU A 1 96 ? 3.334 6.582 -8.875 1 96.88 96 LEU A CA 1
ATOM 694 C C . LEU A 1 96 ? 4.746 6.133 -8.516 1 96.88 96 LEU A C 1
ATOM 696 O O . LEU A 1 96 ? 5.68 6.938 -8.531 1 96.88 96 LEU A O 1
ATOM 700 N N . TRP A 1 97 ? 4.836 4.875 -8.195 1 94 97 TRP A N 1
ATOM 701 C CA . TRP A 1 97 ? 6.18 4.371 -7.926 1 94 97 TRP A CA 1
ATOM 702 C C . TRP A 1 97 ? 7.098 4.602 -9.125 1 94 97 TRP A C 1
ATOM 704 O O . TRP A 1 97 ? 8.188 5.16 -8.984 1 94 97 TRP A O 1
ATOM 714 N N . THR A 1 98 ? 6.633 4.23 -10.328 1 94.62 98 THR A N 1
ATOM 715 C CA . THR A 1 98 ? 7.414 4.371 -11.555 1 94.62 98 THR A CA 1
ATOM 716 C C . THR A 1 98 ? 7.559 5.84 -11.938 1 94.62 98 THR A C 1
ATOM 718 O O . THR A 1 98 ? 8.641 6.277 -12.344 1 94.62 98 THR A O 1
ATOM 721 N N . ILE A 1 99 ? 6.504 6.555 -11.758 1 96.44 99 ILE A N 1
ATOM 722 C CA . ILE A 1 99 ? 6.523 7.973 -12.102 1 96.44 99 ILE A CA 1
ATOM 723 C C . ILE A 1 99 ? 7.551 8.703 -11.242 1 96.44 99 ILE A C 1
ATOM 725 O O . ILE A 1 99 ? 8.32 9.531 -11.742 1 96.44 99 ILE A O 1
ATOM 729 N N . ASN A 1 100 ? 7.566 8.398 -9.953 1 96.81 100 ASN A N 1
ATOM 730 C CA . ASN A 1 100 ? 8.523 9.031 -9.047 1 96.81 100 ASN A CA 1
ATOM 731 C C . ASN A 1 100 ? 9.961 8.703 -9.445 1 96.81 100 ASN A C 1
ATOM 733 O O . ASN A 1 100 ? 10.844 9.562 -9.359 1 96.81 100 ASN A O 1
ATOM 737 N N . LEU A 1 101 ? 10.203 7.52 -9.883 1 93.69 101 LEU A N 1
ATOM 738 C CA . LEU A 1 101 ? 11.539 7.121 -10.312 1 93.69 101 LEU A CA 1
ATOM 739 C C . LEU A 1 101 ? 11.938 7.852 -11.594 1 93.69 101 LEU A C 1
ATOM 741 O O . LEU A 1 101 ? 13.094 8.266 -11.742 1 93.69 101 LEU A O 1
ATOM 745 N N . ARG A 1 102 ? 11 8.016 -12.438 1 93.81 102 ARG A N 1
ATOM 746 C CA . ARG A 1 102 ? 11.273 8.695 -13.695 1 93.81 102 ARG A CA 1
ATOM 747 C C . ARG A 1 102 ? 11.539 10.18 -13.461 1 93.81 102 ARG A C 1
ATOM 749 O O . ARG A 1 102 ? 12.406 10.773 -14.109 1 93.81 102 ARG A O 1
ATOM 756 N N . VAL A 1 103 ? 10.789 10.719 -12.547 1 94.69 103 VAL A N 1
ATOM 757 C CA . VAL A 1 103 ? 10.914 12.141 -12.266 1 94.69 103 VAL A CA 1
ATOM 758 C C . VAL A 1 103 ? 12.227 12.414 -11.539 1 94.69 103 VAL A C 1
ATOM 760 O O . VAL A 1 103 ? 12.969 13.328 -11.906 1 94.69 103 VAL A O 1
ATOM 763 N N . ALA A 1 104 ? 12.555 11.625 -10.547 1 94.12 104 ALA A N 1
ATOM 764 C CA . ALA A 1 104 ? 13.766 11.836 -9.758 1 94.12 104 ALA A CA 1
ATOM 765 C C . ALA A 1 104 ? 15 11.305 -10.484 1 94.12 104 ALA A C 1
ATOM 767 O O . ALA A 1 104 ? 16.125 11.742 -10.227 1 94.12 104 ALA A O 1
ATOM 768 N N . GLY A 1 105 ? 14.805 10.281 -11.336 1 90.12 105 GLY A N 1
ATOM 769 C CA . GLY A 1 105 ? 15.906 9.68 -12.078 1 90.12 105 GLY A CA 1
ATOM 770 C C . GLY A 1 105 ? 16.453 8.43 -11.422 1 90.12 105 GLY A C 1
ATOM 771 O O . GLY A 1 105 ? 16.812 7.469 -12.102 1 90.12 105 GLY A O 1
ATOM 772 N N . THR A 1 106 ? 16.641 8.516 -10.086 1 89.69 106 THR A N 1
ATOM 773 C CA . THR A 1 106 ? 17.125 7.371 -9.32 1 89.69 106 THR A CA 1
ATOM 774 C C . THR A 1 106 ? 16.312 7.188 -8.039 1 89.69 106 THR A C 1
ATOM 776 O O . THR A 1 106 ? 15.492 8.039 -7.695 1 89.69 106 THR A O 1
ATOM 779 N N . ALA A 1 107 ? 16.516 6.035 -7.406 1 89.81 107 ALA A N 1
ATOM 780 C CA . ALA A 1 107 ? 15.781 5.699 -6.195 1 89.81 107 ALA A CA 1
ATOM 781 C C . ALA A 1 107 ? 16.25 6.543 -5.012 1 89.81 107 ALA A C 1
ATOM 783 O O . ALA A 1 107 ? 15.57 6.633 -3.992 1 89.81 107 ALA A O 1
ATOM 784 N N . ASN A 1 108 ? 17.484 7.094 -5.137 1 90.88 108 ASN A N 1
ATOM 785 C CA . ASN A 1 108 ? 18.078 7.941 -4.105 1 90.88 108 ASN A CA 1
ATOM 786 C C . ASN A 1 108 ? 18.812 9.125 -4.715 1 90.88 108 ASN A C 1
ATOM 788 O O . ASN A 1 108 ? 19.75 8.945 -5.5 1 90.88 108 ASN A O 1
ATOM 792 N N . VAL A 1 109 ? 18.344 10.328 -4.344 1 92.81 109 VAL A N 1
ATOM 793 C CA . VAL A 1 109 ? 18.984 11.539 -4.848 1 92.81 109 VAL A CA 1
ATOM 794 C C . VAL A 1 109 ? 19.406 12.43 -3.68 1 92.81 109 VAL A C 1
ATOM 796 O O . VAL A 1 109 ? 18.578 13.102 -3.068 1 92.81 109 VAL A O 1
ATOM 799 N N . PRO A 1 110 ? 20.734 12.43 -3.398 1 91.19 110 PRO A N 1
ATOM 800 C CA . PRO A 1 110 ? 21.203 13.305 -2.324 1 91.19 110 PRO A CA 1
ATOM 801 C C . PRO A 1 110 ? 21.203 14.781 -2.715 1 91.19 110 PRO A C 1
ATOM 803 O O . PRO A 1 110 ? 21.547 15.125 -3.846 1 91.19 110 PRO A O 1
ATOM 806 N N . LEU A 1 111 ? 20.781 15.664 -1.863 1 88.81 111 LEU A N 1
ATOM 807 C CA . LEU A 1 111 ? 20.703 17.094 -2.104 1 88.81 111 LEU A CA 1
ATOM 808 C C . LEU A 1 111 ? 21.547 17.875 -1.092 1 88.81 111 LEU A C 1
ATOM 810 O O . LEU A 1 111 ? 21.219 19 -0.732 1 88.81 111 LEU A O 1
ATOM 814 N N . PHE A 1 112 ? 22.578 17.328 -0.681 1 81.25 112 PHE A N 1
ATOM 815 C CA . PHE A 1 112 ? 23.375 17.906 0.387 1 81.25 112 PHE A CA 1
ATOM 816 C C . PHE A 1 112 ? 24.062 19.188 -0.084 1 81.25 112 PHE A C 1
ATOM 818 O O . PHE A 1 112 ? 24.219 20.141 0.688 1 81.25 112 PHE A O 1
ATOM 825 N N . SER A 1 113 ? 24.422 19.234 -1.289 1 75.75 113 SER A N 1
ATOM 826 C CA . SER A 1 113 ? 25.203 20.359 -1.789 1 75.75 113 SER A CA 1
ATOM 827 C C . SER A 1 113 ? 24.312 21.422 -2.43 1 75.75 113 SER A C 1
ATOM 829 O O . SER A 1 113 ? 24.797 22.453 -2.889 1 75.75 113 SER A O 1
ATOM 831 N N . GLN A 1 114 ? 23.094 21.266 -2.344 1 77.31 114 GLN A N 1
ATOM 832 C CA . GLN A 1 114 ? 22.188 22.156 -3.059 1 77.31 114 GLN A CA 1
ATOM 833 C C . GLN A 1 114 ? 21.484 23.125 -2.098 1 77.31 114 GLN A C 1
ATOM 835 O O . GLN A 1 114 ? 21.438 22.875 -0.892 1 77.31 114 GLN A O 1
ATOM 840 N N . LYS A 1 115 ? 21.109 24.234 -2.605 1 75.88 115 LYS A N 1
ATOM 841 C CA . LYS A 1 115 ? 20.359 25.219 -1.817 1 75.88 115 LYS A CA 1
ATOM 842 C C . LYS A 1 115 ? 18.922 24.766 -1.591 1 75.88 115 LYS A C 1
ATOM 844 O O . LYS A 1 115 ? 18.266 24.281 -2.512 1 75.88 115 LYS A O 1
ATOM 849 N N . THR A 1 116 ? 18.609 24.75 -0.366 1 79.94 116 THR A N 1
ATOM 850 C CA . THR A 1 116 ? 17.234 24.406 -0.006 1 79.94 116 THR A CA 1
ATOM 851 C C . THR A 1 116 ? 16.516 25.609 0.608 1 79.94 116 THR A C 1
ATOM 853 O O . THR A 1 116 ? 17.078 26.688 0.687 1 79.94 116 THR A O 1
ATOM 856 N N . ILE A 1 117 ? 15.25 25.453 0.89 1 74 117 ILE A N 1
ATOM 857 C CA . ILE A 1 117 ? 14.484 26.516 1.54 1 74 117 ILE A CA 1
ATOM 858 C C . ILE A 1 117 ? 15.086 26.812 2.912 1 74 117 ILE A C 1
ATOM 860 O O . ILE A 1 117 ? 14.938 27.906 3.436 1 74 117 ILE A O 1
ATOM 864 N N . PHE A 1 118 ? 15.812 25.891 3.412 1 73.62 118 PHE A N 1
ATOM 865 C CA . PHE A 1 118 ? 16.328 26 4.77 1 73.62 118 PHE A CA 1
ATOM 866 C C . PHE A 1 118 ? 17.75 26.547 4.762 1 73.62 118 PHE A C 1
ATOM 868 O O . PHE A 1 118 ? 18.188 27.188 5.723 1 73.62 118 PHE A O 1
ATOM 875 N N . LYS A 1 119 ? 18.516 26.125 3.834 1 63.94 119 LYS A N 1
ATOM 876 C CA . LYS A 1 119 ? 19.875 26.641 3.717 1 63.94 119 LYS A CA 1
ATOM 877 C C . LYS A 1 119 ? 20 27.594 2.533 1 63.94 119 LYS A C 1
ATOM 879 O O . LYS A 1 119 ? 20.125 27.156 1.388 1 63.94 119 LYS A O 1
ATOM 884 N N . ASN A 1 120 ? 19.453 28.75 2.725 1 58.34 120 ASN A N 1
ATOM 885 C CA . ASN A 1 120 ? 19.656 29.703 1.649 1 58.34 120 ASN A CA 1
ATOM 886 C C . ASN A 1 120 ? 20.531 30.875 2.102 1 58.34 120 ASN A C 1
ATOM 888 O O . ASN A 1 120 ? 20.625 31.156 3.295 1 58.34 120 ASN A O 1
ATOM 892 N N . ASP A 1 121 ? 21.547 31.109 1.259 1 51.19 121 ASP A N 1
ATOM 893 C CA . ASP A 1 121 ? 22.422 32.25 1.466 1 51.19 121 ASP A CA 1
ATOM 894 C C . ASP A 1 121 ? 21.656 33.438 2.074 1 51.19 121 ASP A C 1
ATOM 896 O O . ASP A 1 121 ? 22.203 34.188 2.877 1 51.19 121 ASP A O 1
ATOM 900 N N . THR A 1 122 ? 20.547 33.562 1.701 1 47.78 122 THR A N 1
ATOM 901 C CA . THR A 1 122 ? 19.828 34.75 2.129 1 47.78 122 THR A CA 1
ATOM 902 C C . THR A 1 122 ? 19.484 34.656 3.611 1 47.78 122 THR A C 1
ATOM 904 O O . THR A 1 122 ? 19.578 35.656 4.332 1 47.78 122 THR A O 1
ATOM 907 N N . LEU A 1 123 ? 19.125 33.438 4.07 1 51.44 123 LEU A N 1
ATOM 908 C CA . LEU A 1 123 ? 18.797 33.312 5.484 1 51.44 123 LEU A CA 1
ATOM 909 C C . LEU A 1 123 ? 20.062 33.281 6.34 1 51.44 123 LEU A C 1
ATOM 911 O O . LEU A 1 123 ? 20.047 33.719 7.488 1 51.44 123 LEU A O 1
ATOM 915 N N . ASP A 1 124 ? 21.094 32.594 5.871 1 50.81 124 ASP A N 1
ATOM 916 C CA . ASP A 1 124 ? 22.375 32.656 6.594 1 50.81 124 ASP A CA 1
ATOM 917 C C . ASP A 1 124 ? 22.781 34.094 6.855 1 50.81 124 ASP A C 1
ATOM 919 O O . ASP A 1 124 ? 23.438 34.375 7.859 1 50.81 124 ASP A O 1
ATOM 923 N N . LYS A 1 125 ? 22.609 34.938 5.957 1 49.56 125 LYS A N 1
ATOM 924 C CA . LYS A 1 125 ? 23.031 36.344 6.176 1 49.56 125 LYS A CA 1
ATOM 925 C C . LYS A 1 125 ? 22.141 37 7.227 1 49.56 125 LYS A C 1
ATOM 927 O O . LYS A 1 125 ? 22.578 37.938 7.895 1 49.56 125 LYS A O 1
ATOM 932 N N . LEU A 1 126 ? 20.938 36.688 7.227 1 48.66 126 LEU A N 1
ATOM 933 C CA . LEU A 1 126 ? 20.062 37.438 8.109 1 48.66 126 LEU A CA 1
ATOM 934 C C . LEU A 1 126 ? 20.094 36.875 9.531 1 48.66 126 LEU A C 1
ATOM 936 O O . LEU A 1 126 ? 19.797 37.594 10.492 1 48.66 126 LEU A O 1
ATOM 940 N N . LEU A 1 127 ? 20.109 35.469 9.773 1 51.91 127 LEU A N 1
ATOM 941 C CA . LEU A 1 127 ? 20.062 34.969 11.148 1 51.91 127 LEU A CA 1
ATOM 942 C C . LEU A 1 127 ? 21.438 34.469 11.594 1 51.91 127 LEU A C 1
ATOM 944 O O . LEU A 1 127 ? 22.156 33.844 10.812 1 51.91 127 LEU A O 1
ATOM 948 N N . PRO A 1 128 ? 22.094 35.031 12.695 1 47.12 128 PRO A N 1
ATOM 949 C CA . PRO A 1 128 ? 23.375 34.625 13.273 1 47.12 128 PRO A CA 1
ATOM 950 C C . PRO A 1 128 ? 23.531 33.094 13.359 1 47.12 128 PRO A C 1
ATOM 952 O O . PRO A 1 128 ? 22.547 32.375 13.352 1 47.12 128 PRO A O 1
ATOM 955 N N . SER A 1 129 ? 24.766 32.469 13.305 1 48.47 129 SER A N 1
ATOM 956 C CA . SER A 1 129 ? 25.312 31.125 13.297 1 48.47 129 SER A CA 1
ATOM 957 C C . SER A 1 129 ? 24.5 30.203 14.203 1 48.47 129 SER A C 1
ATOM 959 O O . SER A 1 129 ? 24.328 29.016 13.891 1 48.47 129 SER A O 1
ATOM 961 N N . GLY A 1 130 ? 24.391 30.375 15.438 1 48.97 130 GLY A N 1
ATOM 962 C CA . GLY A 1 130 ? 23.828 29.578 16.516 1 48.97 130 GLY A CA 1
ATOM 963 C C . GLY A 1 130 ? 22.359 29.234 16.312 1 48.97 130 GLY A C 1
ATOM 964 O O . GLY A 1 130 ? 21.812 28.375 17.016 1 48.97 130 GLY A O 1
ATOM 965 N N . PHE A 1 131 ? 21.484 29.906 15.484 1 54.06 131 PHE A N 1
ATOM 966 C CA . PHE A 1 131 ? 20.031 29.938 15.391 1 54.06 131 PHE A CA 1
ATOM 967 C C . PHE A 1 131 ? 19.531 29.156 14.18 1 54.06 131 PHE A C 1
ATOM 969 O O . PHE A 1 131 ? 18.359 29.219 13.836 1 54.06 131 PHE A O 1
ATOM 976 N N . SER A 1 132 ? 20.406 28.469 13.609 1 59.03 132 SER A N 1
ATOM 977 C CA . SER A 1 132 ? 20.125 27.766 12.367 1 59.03 132 SER A CA 1
ATOM 978 C C . SER A 1 132 ? 19.047 26.719 12.555 1 59.03 132 SER A C 1
ATOM 980 O O . SER A 1 132 ? 18.125 26.609 11.75 1 59.03 132 SER A O 1
ATOM 982 N N . ALA A 1 133 ? 19.141 26 13.625 1 62.75 133 ALA A N 1
ATOM 983 C CA . ALA A 1 133 ? 18.141 24.969 13.883 1 62.75 133 ALA A CA 1
ATOM 984 C C . ALA A 1 133 ? 16.75 25.578 14.078 1 62.75 133 ALA A C 1
ATOM 986 O O . ALA A 1 133 ? 15.758 25.047 13.594 1 62.75 133 ALA A O 1
ATOM 987 N N . TYR A 1 134 ? 16.688 26.719 14.516 1 78.69 134 TYR A N 1
ATOM 988 C CA . TYR A 1 134 ? 15.422 27.359 14.828 1 78.69 134 TYR A CA 1
ATOM 989 C C . TYR A 1 134 ? 14.836 28.031 13.594 1 78.69 134 TYR A C 1
ATOM 991 O O . TYR A 1 134 ? 13.617 28.219 13.508 1 78.69 134 TYR A O 1
ATOM 999 N N . SER A 1 135 ? 15.75 28.25 12.719 1 83.06 135 SER A N 1
ATOM 1000 C CA . SER A 1 135 ? 15.25 28.875 11.492 1 83.06 135 SER A CA 1
ATOM 1001 C C . SER A 1 135 ? 14.438 27.875 10.664 1 83.06 135 SER A C 1
ATOM 1003 O O . SER A 1 135 ? 13.383 28.219 10.133 1 83.06 135 SER A O 1
ATOM 1005 N N . THR A 1 136 ? 14.938 26.703 10.641 1 87.88 136 THR A N 1
ATOM 1006 C CA . THR A 1 136 ? 14.234 25.656 9.906 1 87.88 136 THR A CA 1
ATOM 1007 C C . THR A 1 136 ? 12.859 25.391 10.516 1 87.88 136 THR A C 1
ATOM 1009 O O . THR A 1 136 ? 11.859 25.312 9.797 1 87.88 136 THR A O 1
ATOM 1012 N N . LEU A 1 137 ? 12.781 25.359 11.797 1 91.69 137 LEU A N 1
ATOM 1013 C CA . LEU A 1 137 ? 11.531 25.109 12.516 1 91.69 137 LEU A CA 1
ATOM 1014 C C . LEU A 1 137 ? 10.531 26.234 12.258 1 91.69 137 LEU A C 1
ATOM 1016 O O . LEU A 1 137 ? 9.336 25.969 12.07 1 91.69 137 LEU A O 1
ATOM 1020 N N . LEU A 1 138 ? 11.016 27.422 12.211 1 91.81 138 LEU A N 1
ATOM 1021 C CA . LEU A 1 138 ? 10.148 28.578 12.016 1 91.81 138 LEU A CA 1
ATOM 1022 C C . LEU A 1 138 ? 9.523 28.562 10.625 1 91.81 138 LEU A C 1
ATOM 1024 O O . LEU A 1 138 ? 8.344 28.859 10.461 1 91.81 138 LEU A O 1
ATOM 1028 N N . ILE A 1 139 ? 10.336 28.234 9.656 1 92 139 ILE A N 1
ATOM 1029 C CA . ILE A 1 139 ? 9.844 28.188 8.289 1 92 139 ILE A CA 1
ATOM 1030 C C . ILE A 1 139 ? 8.766 27.109 8.156 1 92 139 ILE A C 1
ATOM 1032 O O . ILE A 1 139 ? 7.707 27.359 7.566 1 92 139 ILE A O 1
ATOM 1036 N N . ILE A 1 140 ? 9.023 25.938 8.711 1 94.81 140 ILE A N 1
ATOM 1037 C CA . ILE A 1 140 ? 8.07 24.844 8.641 1 94.81 140 ILE A CA 1
ATOM 1038 C C . ILE A 1 140 ? 6.789 25.219 9.375 1 94.81 140 ILE A C 1
ATOM 1040 O O . ILE A 1 140 ? 5.688 24.906 8.914 1 94.81 140 ILE A O 1
ATOM 1044 N N . LEU A 1 141 ? 6.941 25.891 10.508 1 94.94 141 LEU A N 1
ATOM 1045 C CA . LEU A 1 141 ? 5.793 26.344 11.289 1 94.94 141 LEU A CA 1
ATOM 1046 C C . LEU A 1 141 ? 4.938 27.312 10.484 1 94.94 141 LEU A C 1
ATOM 1048 O O . LEU A 1 141 ? 3.709 27.219 10.492 1 94.94 141 LEU A O 1
ATOM 1052 N N . ILE A 1 142 ? 5.578 28.234 9.805 1 95.06 142 ILE A N 1
ATOM 1053 C CA . ILE A 1 142 ? 4.867 29.219 9.008 1 95.06 142 ILE A CA 1
ATOM 1054 C C . ILE A 1 142 ? 4.113 28.547 7.875 1 95.06 142 ILE A C 1
ATOM 1056 O O . ILE A 1 142 ? 2.941 28.844 7.629 1 95.06 142 ILE A O 1
ATOM 1060 N N . ILE A 1 143 ? 4.781 27.625 7.215 1 95.44 143 ILE A N 1
ATOM 1061 C CA . ILE A 1 143 ? 4.148 26.922 6.109 1 95.44 143 ILE A CA 1
ATOM 1062 C C . ILE A 1 143 ? 2.959 26.109 6.625 1 95.44 143 ILE A C 1
ATOM 1064 O O . ILE A 1 143 ? 1.884 26.125 6.02 1 95.44 143 ILE A O 1
ATOM 1068 N N . ALA A 1 144 ? 3.176 25.359 7.734 1 96.75 144 ALA A N 1
ATOM 1069 C CA . ALA A 1 144 ? 2.113 24.562 8.328 1 96.75 144 ALA A CA 1
ATOM 1070 C C . ALA A 1 144 ? 0.915 25.422 8.711 1 96.75 144 ALA A C 1
ATOM 1072 O O . ALA A 1 144 ? -0.235 25.016 8.508 1 96.75 144 ALA A O 1
ATOM 1073 N N . LEU A 1 145 ? 1.188 26.641 9.242 1 96.44 145 LEU A N 1
ATOM 1074 C CA . LEU A 1 145 ? 0.122 27.547 9.641 1 96.44 145 LEU A CA 1
ATOM 1075 C C . LEU A 1 145 ? -0.611 28.109 8.43 1 96.44 145 LEU A C 1
ATOM 1077 O O . LEU A 1 145 ? -1.835 28.25 8.453 1 96.44 145 LEU A O 1
ATOM 1081 N N . ILE A 1 146 ? 0.138 28.438 7.414 1 96.81 146 ILE A N 1
ATOM 1082 C CA . ILE A 1 146 ? -0.474 28.953 6.191 1 96.81 146 ILE A CA 1
ATOM 1083 C C . ILE A 1 146 ? -1.391 27.875 5.594 1 96.81 146 ILE A C 1
ATOM 1085 O O . ILE A 1 146 ? -2.527 28.172 5.215 1 96.81 146 ILE A O 1
ATOM 1089 N N . VAL A 1 147 ? -0.881 26.641 5.551 1 97.25 147 VAL A N 1
ATOM 1090 C CA . VAL A 1 147 ? -1.657 25.547 4.992 1 97.25 147 VAL A CA 1
ATOM 1091 C C . VAL A 1 147 ? -2.91 25.312 5.836 1 97.25 147 VAL A C 1
ATOM 1093 O O . VAL A 1 147 ? -4 25.109 5.297 1 97.25 147 VAL A O 1
ATOM 1096 N N . LYS A 1 148 ? -2.732 25.375 7.121 1 96.38 148 LYS A N 1
ATOM 1097 C CA . LYS A 1 148 ? -3.855 25.188 8.031 1 96.38 148 LYS A CA 1
ATOM 1098 C C . LYS A 1 148 ? -4.918 26.266 7.832 1 96.38 148 LYS A C 1
ATOM 1100 O O . LYS A 1 148 ? -6.109 25.969 7.754 1 96.38 148 LYS A O 1
ATOM 1105 N N . ILE A 1 149 ? -4.5 27.5 7.758 1 96.5 149 ILE A N 1
ATOM 1106 C CA . ILE A 1 149 ? -5.414 28.625 7.621 1 96.5 149 ILE A CA 1
ATOM 1107 C C . ILE A 1 149 ? -6.137 28.547 6.277 1 96.5 149 ILE A C 1
ATOM 1109 O O . ILE A 1 149 ? -7.352 28.75 6.207 1 96.5 149 ILE A O 1
ATOM 1113 N N . ILE A 1 150 ? -5.383 28.203 5.223 1 96.69 150 ILE A N 1
ATOM 1114 C CA . ILE A 1 150 ? -5.984 28.078 3.896 1 96.69 150 ILE A CA 1
ATOM 1115 C C . ILE A 1 150 ? -7.012 26.953 3.896 1 96.69 150 ILE A C 1
ATOM 1117 O O . ILE A 1 150 ? -8.094 27.078 3.326 1 96.69 150 ILE A O 1
ATOM 1121 N N . LEU A 1 151 ? -6.688 25.844 4.527 1 96.38 151 LEU A N 1
ATOM 1122 C CA . LEU A 1 151 ? -7.602 24.703 4.582 1 96.38 151 LEU A CA 1
ATOM 1123 C C . LEU A 1 151 ? -8.844 25.031 5.395 1 96.38 151 LEU A C 1
ATOM 1125 O O . LEU A 1 151 ? -9.961 24.672 5.02 1 96.38 151 LEU A O 1
ATOM 1129 N N . ASP A 1 152 ? -8.633 25.766 6.516 1 95.12 152 ASP A N 1
ATOM 1130 C CA . ASP A 1 152 ? -9.766 26.188 7.34 1 95.12 152 ASP A CA 1
ATOM 1131 C C . ASP A 1 152 ? -10.695 27.109 6.566 1 95.12 152 ASP A C 1
ATOM 1133 O O . ASP A 1 152 ? -11.914 27 6.672 1 95.12 152 ASP A O 1
ATOM 1137 N N . LEU A 1 153 ? -10.133 28.031 5.855 1 95.62 153 LEU A N 1
ATOM 1138 C CA . LEU A 1 153 ? -10.922 28.953 5.047 1 95.62 153 LEU A CA 1
ATOM 1139 C C . LEU A 1 153 ? -11.664 28.203 3.943 1 95.62 153 LEU A C 1
ATOM 1141 O O . LEU A 1 153 ? -12.812 28.531 3.637 1 95.62 153 LEU A O 1
ATOM 1145 N N . TYR A 1 154 ? -11.016 27.234 3.389 1 95.94 154 TYR A N 1
ATOM 1146 C CA . TYR A 1 154 ? -11.633 26.453 2.332 1 95.94 154 TYR A CA 1
ATOM 1147 C C . TYR A 1 154 ? -12.805 25.641 2.875 1 95.94 154 TYR A C 1
ATOM 1149 O O . TYR A 1 154 ? -13.867 25.578 2.254 1 95.94 154 TYR A O 1
ATOM 1157 N N . LEU A 1 155 ? -12.648 24.984 4.031 1 94.31 155 LEU A N 1
ATOM 1158 C CA . LEU A 1 155 ? -13.68 24.125 4.605 1 94.31 155 LEU A CA 1
ATOM 1159 C C . LEU A 1 155 ? -14.898 24.938 5.016 1 94.31 155 LEU A C 1
ATOM 1161 O O . LEU A 1 155 ? -15.984 24.391 5.199 1 94.31 155 LEU A O 1
ATOM 1165 N N . ASN A 1 156 ? -14.695 26.25 5.113 1 93.81 156 ASN A N 1
ATOM 1166 C CA . ASN A 1 156 ? -15.805 27.125 5.48 1 93.81 156 ASN A CA 1
ATOM 1167 C C . ASN A 1 156 ? -16.484 27.734 4.25 1 93.81 156 ASN A C 1
ATOM 1169 O O . ASN A 1 156 ? -17.422 28.516 4.375 1 93.81 156 ASN A O 1
ATOM 1173 N N . THR A 1 157 ? -16.094 27.344 3.121 1 94.88 157 THR A N 1
ATOM 1174 C CA . THR A 1 157 ? -16.734 27.797 1.884 1 94.88 157 THR A CA 1
ATOM 1175 C C . THR A 1 157 ? -17.844 26.828 1.471 1 94.88 157 THR A C 1
ATOM 1177 O O . THR A 1 157 ? -18.047 25.797 2.113 1 94.88 157 THR A O 1
ATOM 1180 N N . LYS A 1 158 ? -18.562 27.172 0.421 1 92.5 158 LYS A N 1
ATOM 1181 C CA . LYS A 1 158 ? -19.625 26.328 -0.105 1 92.5 158 LYS A CA 1
ATOM 1182 C C . LYS A 1 158 ? -19.078 24.984 -0.561 1 92.5 158 LYS A C 1
ATOM 1184 O O . LYS A 1 158 ? -19.688 23.938 -0.309 1 92.5 158 LYS A O 1
ATOM 1189 N N . SER A 1 159 ? -17.953 25.062 -1.16 1 93.06 159 SER A N 1
ATOM 1190 C CA . SER A 1 159 ? -17.312 23.844 -1.642 1 93.06 159 SER A CA 1
ATOM 1191 C C . SER A 1 159 ? -16.891 22.938 -0.482 1 93.06 159 SER A C 1
ATOM 1193 O O . SER A 1 159 ? -16.984 21.719 -0.568 1 93.06 159 SER A O 1
ATOM 1195 N N . GLY A 1 160 ? -16.375 23.531 0.517 1 93.56 160 GLY A N 1
ATOM 1196 C CA . GLY A 1 160 ? -15.984 22.781 1.701 1 93.56 160 GLY A CA 1
ATOM 1197 C C . GLY A 1 160 ? -17.156 22.125 2.402 1 93.56 160 GLY A C 1
ATOM 1198 O O . GLY A 1 160 ? -17.047 21 2.869 1 93.56 160 GLY A O 1
ATOM 1199 N N . TYR A 1 161 ? -18.234 22.797 2.398 1 91.62 161 TYR A N 1
ATOM 1200 C CA . TYR A 1 161 ? -19.453 22.25 2.994 1 91.62 161 TYR A CA 1
ATOM 1201 C C . TYR A 1 161 ? -19.953 21.062 2.188 1 91.62 161 TYR A C 1
ATOM 1203 O O . TYR A 1 161 ? -20.438 20.062 2.754 1 91.62 161 TYR A O 1
ATOM 1211 N N . LEU A 1 162 ? -19.875 21.25 0.989 1 91.75 162 LEU A N 1
ATOM 1212 C CA . LEU A 1 162 ? -20.297 20.172 0.12 1 91.75 162 LEU A CA 1
ATOM 1213 C C . LEU A 1 162 ? -19.438 18.922 0.329 1 91.75 162 LEU A C 1
ATOM 1215 O O . LEU A 1 162 ? -19.922 17.797 0.248 1 91.75 162 LEU A O 1
ATOM 1219 N N . LEU A 1 163 ? -18.172 19.172 0.52 1 93.38 163 LEU A N 1
ATOM 1220 C CA . LEU A 1 163 ? -17.25 18.094 0.77 1 93.38 163 LEU A CA 1
ATOM 1221 C C . LEU A 1 163 ? -17.625 17.328 2.031 1 93.38 163 LEU A C 1
ATOM 1223 O O . LEU A 1 163 ? -17.625 16.094 2.039 1 93.38 163 LEU A O 1
ATOM 1227 N N . ARG A 1 164 ? -17.953 18.016 3.01 1 92.06 164 ARG A N 1
ATOM 1228 C CA . ARG A 1 164 ? -18.359 17.406 4.27 1 92.06 164 ARG A CA 1
ATOM 1229 C C . ARG A 1 164 ? -19.688 16.688 4.125 1 92.06 164 ARG A C 1
ATOM 1231 O O . ARG A 1 164 ? -19.891 15.625 4.707 1 92.06 164 ARG A O 1
ATOM 1238 N N . ALA A 1 165 ? -20.562 17.203 3.332 1 90.12 165 ALA A N 1
ATOM 1239 C CA . ALA A 1 165 ? -21.891 16.625 3.113 1 90.12 165 ALA A CA 1
ATOM 1240 C C . ALA A 1 165 ? -21.781 15.297 2.359 1 90.12 165 ALA A C 1
ATOM 1242 O O . ALA A 1 165 ? -22.516 14.359 2.652 1 90.12 165 ALA A O 1
ATOM 1243 N N . VAL A 1 166 ? -20.891 15.312 1.448 1 89.62 166 VAL A N 1
ATOM 1244 C CA . VAL A 1 166 ? -20.719 14.102 0.651 1 89.62 166 VAL A CA 1
ATOM 1245 C C . VAL A 1 166 ? -20.219 12.961 1.538 1 89.62 166 VAL A C 1
ATOM 1247 O O . VAL A 1 166 ? -20.625 11.812 1.357 1 89.62 166 VAL A O 1
ATOM 1250 N N . GLY A 1 167 ? -19.375 13.305 2.428 1 87.38 167 GLY A N 1
ATOM 1251 C CA . GLY A 1 167 ? -18.875 12.305 3.355 1 87.38 167 GLY A CA 1
ATOM 1252 C C . GLY A 1 167 ? -19.938 11.758 4.281 1 87.38 167 GLY A C 1
ATOM 1253 O O . GLY A 1 167 ? -19.906 10.586 4.668 1 87.38 167 GLY A O 1
ATOM 1254 N N . ASP A 1 168 ? -20.891 12.547 4.582 1 85.31 168 ASP A N 1
ATOM 1255 C CA . ASP A 1 168 ? -21.969 12.156 5.488 1 85.31 168 ASP A CA 1
ATOM 1256 C C . ASP A 1 168 ? -23.047 11.383 4.754 1 85.31 168 ASP A C 1
ATOM 1258 O O . ASP A 1 168 ? -23.531 10.344 5.234 1 85.31 168 ASP A O 1
ATOM 1262 N N . ASN A 1 169 ? -23.5 11.961 3.666 1 85.62 169 ASN A N 1
ATOM 1263 C CA . ASN A 1 169 ? -24.578 11.359 2.879 1 85.62 169 ASN A CA 1
ATOM 1264 C C . ASN A 1 169 ? -24.469 11.742 1.406 1 85.62 169 ASN A C 1
ATOM 1266 O O . ASN A 1 169 ? -24.875 12.836 1.016 1 85.62 169 ASN A O 1
ATOM 1270 N N . ASP A 1 170 ? -24.047 10.719 0.686 1 81.31 170 ASP A N 1
ATOM 1271 C CA . ASP A 1 170 ? -23.859 10.992 -0.736 1 81.31 170 ASP A CA 1
ATOM 1272 C C . ASP A 1 170 ? -25.188 11.328 -1.409 1 81.31 170 ASP A C 1
ATOM 1274 O O . ASP A 1 170 ? -25.234 12.102 -2.365 1 81.31 170 ASP A O 1
ATOM 1278 N N . LYS A 1 171 ? -26.203 10.773 -0.948 1 82.81 171 LYS A N 1
ATOM 1279 C CA . LYS A 1 171 ? -27.531 11.016 -1.529 1 82.81 171 LYS A CA 1
ATOM 1280 C C . LYS A 1 171 ? -27.984 12.453 -1.291 1 82.81 171 LYS A C 1
ATOM 1282 O O . LYS A 1 171 ? -28.719 13.016 -2.1 1 82.81 171 LYS A O 1
ATOM 1287 N N . LEU A 1 172 ? -27.5 12.969 -0.229 1 82.38 172 LEU A N 1
ATOM 1288 C CA . LEU A 1 172 ? -27.875 14.344 0.091 1 82.38 172 LEU A CA 1
ATOM 1289 C C . LEU A 1 172 ? -27.297 15.312 -0.941 1 82.38 172 LEU A C 1
ATOM 1291 O O . LEU A 1 172 ? -27.969 16.281 -1.331 1 82.38 172 LEU A O 1
ATOM 1295 N N . VAL A 1 173 ? -26.156 15.031 -1.376 1 82.5 173 VAL A N 1
ATOM 1296 C CA . VAL A 1 173 ? -25.484 15.906 -2.328 1 82.5 173 VAL A CA 1
ATOM 1297 C C . VAL A 1 173 ? -26.156 15.789 -3.699 1 82.5 173 VAL A C 1
ATOM 1299 O O . VAL A 1 173 ? -26.312 16.781 -4.406 1 82.5 173 VAL A O 1
ATOM 1302 N N . THR A 1 174 ? -26.5 14.664 -3.979 1 81.38 174 THR A N 1
ATOM 1303 C CA . THR A 1 174 ? -27.203 14.453 -5.238 1 81.38 174 THR A CA 1
ATOM 1304 C C . THR A 1 174 ? -28.562 15.133 -5.219 1 81.38 174 THR A C 1
ATOM 1306 O O . THR A 1 174 ? -29.016 15.648 -6.238 1 81.38 174 THR A O 1
ATOM 1309 N N . ALA A 1 175 ? -29.125 15.172 -4.125 1 81.25 175 ALA A N 1
ATOM 1310 C CA . ALA A 1 175 ? -30.422 15.836 -3.967 1 81.25 175 ALA A CA 1
ATOM 1311 C C . ALA A 1 175 ? -30.297 17.344 -4.172 1 81.25 175 ALA A C 1
ATOM 1313 O O . ALA A 1 175 ? -31.234 18 -4.605 1 81.25 175 ALA A O 1
ATOM 1314 N N . MET A 1 176 ? -29.094 17.781 -3.904 1 83.88 176 MET A N 1
ATOM 1315 C CA . MET A 1 176 ? -28.812 19.203 -4.105 1 83.88 176 MET A CA 1
ATOM 1316 C C . MET A 1 176 ? -28.391 19.484 -5.547 1 83.88 176 MET A C 1
ATOM 1318 O O . MET A 1 176 ? -27.906 20.562 -5.859 1 83.88 176 MET A O 1
ATOM 1322 N N . ALA A 1 177 ? -28.516 18.516 -6.418 1 76.75 177 ALA A N 1
ATOM 1323 C CA . ALA A 1 177 ? -28.219 18.578 -7.844 1 76.75 177 ALA A CA 1
ATOM 1324 C C . ALA A 1 177 ? -26.734 18.797 -8.086 1 76.75 177 ALA A C 1
ATOM 1326 O O . ALA A 1 177 ? -26.344 19.484 -9.023 1 76.75 177 ALA A O 1
ATOM 1327 N N . LYS A 1 178 ? -26.016 18.438 -7.102 1 84.19 178 LYS A N 1
ATOM 1328 C CA . LYS A 1 178 ? -24.578 18.484 -7.289 1 84.19 178 LYS A CA 1
ATOM 1329 C C . LYS A 1 178 ? -24 17.094 -7.508 1 84.19 178 LYS A C 1
ATOM 1331 O O . LYS A 1 178 ? -24.578 16.094 -7.059 1 84.19 178 LYS A O 1
ATOM 1336 N N . ASP A 1 179 ? -22.953 17.109 -8.281 1 89.81 179 ASP A N 1
ATOM 1337 C CA . ASP A 1 179 ? -22.328 15.82 -8.602 1 89.81 179 ASP A CA 1
ATOM 1338 C C . ASP A 1 179 ? -21.422 15.352 -7.473 1 89.81 179 ASP A C 1
ATOM 1340 O O . ASP A 1 179 ? -20.375 15.953 -7.215 1 89.81 179 ASP A O 1
ATOM 1344 N N . GLU A 1 180 ? -21.797 14.375 -6.809 1 91.31 180 GLU A N 1
ATOM 1345 C CA . GLU A 1 180 ? -21.016 13.82 -5.707 1 91.31 180 GLU A CA 1
ATOM 1346 C C . GLU A 1 180 ? -19.641 13.367 -6.18 1 91.31 180 GLU A C 1
ATOM 1348 O O . GLU A 1 180 ? -18.656 13.477 -5.445 1 91.31 180 GLU A O 1
ATOM 1353 N N . GLY A 1 181 ? -19.562 12.875 -7.398 1 94.19 181 GLY A N 1
ATOM 1354 C CA . GLY A 1 181 ? -18.297 12.43 -7.953 1 94.19 181 GLY A CA 1
ATOM 1355 C C . GLY A 1 181 ? -17.266 13.539 -8.07 1 94.19 181 GLY A C 1
ATOM 1356 O O . GLY A 1 181 ? -16.109 13.359 -7.695 1 94.19 181 GLY A O 1
ATOM 1357 N N . ASN A 1 182 ? -17.703 14.641 -8.477 1 95 182 ASN A N 1
ATOM 1358 C CA . ASN A 1 182 ? -16.812 15.781 -8.633 1 95 182 ASN A CA 1
ATOM 1359 C C . ASN A 1 182 ? -16.297 16.281 -7.285 1 95 182 ASN A C 1
ATOM 1361 O O . ASN A 1 182 ? -15.164 16.75 -7.176 1 95 182 ASN A O 1
ATOM 1365 N N . VAL A 1 183 ? -17.172 16.234 -6.363 1 94.62 183 VAL A N 1
ATOM 1366 C CA . VAL A 1 183 ? -16.781 16.672 -5.027 1 94.62 183 VAL A CA 1
ATOM 1367 C C . VAL A 1 183 ? -15.742 15.734 -4.441 1 94.62 183 VAL A C 1
ATOM 1369 O O . VAL A 1 183 ? -14.789 16.172 -3.797 1 94.62 183 VAL A O 1
ATOM 1372 N N . LYS A 1 184 ? -15.898 14.469 -4.699 1 95.75 184 LYS A N 1
ATOM 1373 C CA . LYS A 1 184 ? -14.914 13.492 -4.246 1 95.75 184 LYS A CA 1
ATOM 1374 C C . LYS A 1 184 ? -13.57 13.703 -4.93 1 95.75 184 LYS A C 1
ATOM 1376 O O . LYS A 1 184 ? -12.523 13.625 -4.285 1 95.75 184 LYS A O 1
ATOM 1381 N N . ILE A 1 185 ? -13.672 13.961 -6.199 1 97.5 185 ILE A N 1
ATOM 1382 C CA . ILE A 1 185 ? -12.453 14.195 -6.969 1 97.5 185 ILE A CA 1
ATOM 1383 C C . ILE A 1 185 ? -11.719 15.414 -6.418 1 97.5 185 ILE A C 1
ATOM 1385 O O . ILE A 1 185 ? -10.5 15.398 -6.262 1 97.5 185 ILE A O 1
ATOM 1389 N N . LEU A 1 186 ? -12.477 16.406 -6.148 1 97.19 186 LEU A N 1
ATOM 1390 C CA . LEU A 1 186 ? -11.898 17.625 -5.598 1 97.19 186 LEU A CA 1
ATOM 1391 C C . LEU A 1 186 ? -11.25 17.359 -4.246 1 97.19 186 LEU A C 1
ATOM 1393 O O . LEU A 1 186 ? -10.148 17.859 -3.975 1 97.19 186 LEU A O 1
ATOM 1397 N N . GLY A 1 187 ? -11.938 16.625 -3.4 1 97.19 187 GLY A N 1
ATOM 1398 C CA . GLY A 1 187 ? -11.375 16.266 -2.107 1 97.19 187 GLY A CA 1
ATOM 1399 C C . GLY A 1 187 ? -10.078 15.492 -2.219 1 97.19 187 GLY A C 1
ATOM 1400 O O . GLY A 1 187 ? -9.109 15.797 -1.517 1 97.19 187 GLY A O 1
ATOM 1401 N N . LEU A 1 188 ? -10.047 14.602 -3.121 1 98.12 188 LEU A N 1
ATOM 1402 C CA . LEU A 1 188 ? -8.844 13.797 -3.338 1 98.12 188 LEU A CA 1
ATOM 1403 C C . LEU A 1 188 ? -7.715 14.641 -3.908 1 98.12 188 LEU A C 1
ATOM 1405 O O . LEU A 1 188 ? -6.547 14.438 -3.568 1 98.12 188 LEU A O 1
ATOM 1409 N N . ALA A 1 189 ? -8.086 15.523 -4.746 1 98.44 189 ALA A N 1
ATOM 1410 C CA . ALA A 1 189 ? -7.102 16.422 -5.34 1 98.44 189 ALA A CA 1
ATOM 1411 C C . ALA A 1 189 ? -6.422 17.281 -4.277 1 98.44 189 ALA A C 1
ATOM 1413 O O . ALA A 1 189 ? -5.191 17.344 -4.215 1 98.44 189 ALA A O 1
ATOM 1414 N N . ILE A 1 190 ? -7.215 17.875 -3.443 1 98.25 190 ILE A N 1
ATOM 1415 C CA . ILE A 1 190 ? -6.691 18.734 -2.389 1 98.25 190 ILE A CA 1
ATOM 1416 C C . ILE A 1 190 ? -5.855 17.906 -1.412 1 98.25 190 ILE A C 1
ATOM 1418 O O . ILE A 1 190 ? -4.762 18.328 -1.021 1 98.25 190 ILE A O 1
ATOM 1422 N N . ALA A 1 191 ? -6.348 16.781 -1.063 1 98.31 191 ALA A N 1
ATOM 1423 C CA . ALA A 1 191 ? -5.672 15.914 -0.098 1 98.31 191 ALA A CA 1
ATOM 1424 C C . ALA A 1 191 ? -4.297 15.492 -0.607 1 98.31 191 ALA A C 1
ATOM 1426 O O . ALA A 1 191 ? -3.299 15.602 0.111 1 98.31 191 ALA A O 1
ATOM 1427 N N . ASN A 1 192 ? -4.234 15.047 -1.83 1 98.75 192 ASN A N 1
ATOM 1428 C CA . ASN A 1 192 ? -2.963 14.57 -2.369 1 98.75 192 ASN A CA 1
ATOM 1429 C C . ASN A 1 192 ? -2.021 15.734 -2.68 1 98.75 192 ASN A C 1
ATOM 1431 O O . ASN A 1 192 ? -0.801 15.57 -2.68 1 98.75 192 ASN A O 1
ATOM 1435 N N . GLY A 1 193 ? -2.641 16.906 -2.955 1 98.62 193 GLY A N 1
ATOM 1436 C CA . GLY A 1 193 ? -1.806 18.094 -3.031 1 98.62 193 GLY A CA 1
ATOM 1437 C C . GLY A 1 193 ? -1.071 18.391 -1.737 1 98.62 193 GLY A C 1
ATOM 1438 O O . GLY A 1 193 ? 0.127 18.672 -1.749 1 98.62 193 GLY A O 1
ATOM 1439 N N . LEU A 1 194 ? -1.775 18.312 -0.663 1 98.56 194 LEU A N 1
ATOM 1440 C CA . LEU A 1 194 ? -1.188 18.562 0.651 1 98.56 194 LEU A CA 1
ATOM 1441 C C . LEU A 1 194 ? -0.146 17.5 0.982 1 98.56 194 LEU A C 1
ATOM 1443 O O . LEU A 1 194 ? 0.916 17.812 1.524 1 98.56 194 LEU A O 1
ATOM 1447 N N . CYS A 1 195 ? -0.407 16.25 0.657 1 98.44 195 CYS A N 1
ATOM 1448 C CA . CYS A 1 195 ? 0.52 15.148 0.923 1 98.44 195 CYS A CA 1
ATOM 1449 C C . CYS A 1 195 ? 1.814 15.328 0.139 1 98.44 195 CYS A C 1
ATOM 1451 O O . CYS A 1 195 ? 2.902 15.094 0.667 1 98.44 195 CYS A O 1
ATOM 1453 N N . SER A 1 196 ? 1.619 15.727 -1.093 1 98.62 196 SER A N 1
ATOM 1454 C CA . SER A 1 196 ? 2.793 15.969 -1.926 1 98.62 196 SER A CA 1
ATOM 1455 C C . SER A 1 196 ? 3.59 17.172 -1.423 1 98.62 196 SER A C 1
ATOM 1457 O O . SER A 1 196 ? 4.82 17.172 -1.503 1 98.62 196 SER A O 1
ATOM 1459 N N . LEU A 1 197 ? 2.881 18.188 -0.981 1 98.38 197 LEU A N 1
ATOM 1460 C CA . LEU A 1 197 ? 3.545 19.344 -0.395 1 98.38 197 LEU A CA 1
ATOM 1461 C C . LEU A 1 197 ? 4.367 18.938 0.825 1 98.38 197 LEU A C 1
ATOM 1463 O O . LEU A 1 197 ? 5.496 19.406 0.997 1 98.38 197 LEU A O 1
ATOM 1467 N N . ALA A 1 198 ? 3.807 18.094 1.66 1 98.25 198 ALA A N 1
ATOM 1468 C CA . ALA A 1 198 ? 4.527 17.578 2.82 1 98.25 198 ALA A CA 1
ATOM 1469 C C . ALA A 1 198 ? 5.781 16.828 2.393 1 98.25 198 ALA A C 1
ATOM 1471 O O . ALA A 1 198 ? 6.832 16.938 3.027 1 98.25 198 ALA A O 1
ATOM 1472 N N . GLY A 1 199 ? 5.645 16.078 1.332 1 97.69 199 GLY A N 1
ATOM 1473 C CA . GLY A 1 199 ? 6.797 15.367 0.808 1 97.69 199 GLY A CA 1
ATOM 1474 C C . GLY A 1 199 ? 7.902 16.281 0.322 1 97.69 199 GLY A C 1
ATOM 1475 O O . GLY A 1 199 ? 9.086 15.984 0.495 1 97.69 199 GLY A O 1
ATOM 1476 N N . CYS A 1 200 ? 7.445 17.359 -0.263 1 97.31 200 CYS A N 1
ATOM 1477 C CA . CYS A 1 200 ? 8.391 18.375 -0.728 1 97.31 200 CYS A CA 1
ATOM 1478 C C . CYS A 1 200 ? 9.172 18.969 0.438 1 97.31 200 CYS A C 1
ATOM 1480 O O . CYS A 1 200 ? 10.398 19.047 0.385 1 97.31 200 CYS A O 1
ATOM 1482 N N . ILE A 1 201 ? 8.508 19.344 1.448 1 96.38 201 ILE A N 1
ATOM 1483 C CA . ILE A 1 201 ? 9.133 19.953 2.615 1 96.38 201 ILE A CA 1
ATOM 1484 C C . ILE A 1 201 ? 10.047 18.938 3.299 1 96.38 201 ILE A C 1
ATOM 1486 O O . ILE A 1 201 ? 11.156 19.266 3.715 1 96.38 201 ILE A O 1
ATOM 1490 N N . PHE A 1 202 ? 9.617 17.734 3.328 1 95.5 202 PHE A N 1
ATOM 1491 C CA . PHE A 1 202 ? 10.383 16.656 3.934 1 95.5 202 PHE A CA 1
ATOM 1492 C C . PHE A 1 202 ? 11.695 16.438 3.184 1 95.5 202 PHE A C 1
ATOM 1494 O O . PHE A 1 202 ? 12.75 16.281 3.799 1 95.5 202 PHE A O 1
ATOM 1501 N N . CYS A 1 203 ? 11.586 16.406 1.938 1 95 203 CYS A N 1
ATOM 1502 C CA . CYS A 1 203 ? 12.75 16.172 1.092 1 95 203 CYS A CA 1
ATOM 1503 C C . CYS A 1 203 ? 13.781 17.281 1.266 1 95 203 CYS A C 1
ATOM 1505 O O . CYS A 1 203 ? 14.984 17.016 1.323 1 95 203 CYS A O 1
ATOM 1507 N N . GLN A 1 204 ? 13.312 18.5 1.334 1 93.19 204 GLN A N 1
ATOM 1508 C CA . GLN A 1 204 ? 14.211 19.641 1.486 1 93.19 204 GLN A CA 1
ATOM 1509 C C . GLN A 1 204 ? 14.836 19.672 2.879 1 93.19 204 GLN A C 1
ATOM 1511 O O . GLN A 1 204 ? 15.969 20.109 3.047 1 93.19 204 GLN A O 1
ATOM 1516 N N . GLU A 1 205 ? 14.094 19.234 3.824 1 90.5 205 GLU A N 1
ATOM 1517 C CA . GLU A 1 205 ? 14.609 19.188 5.188 1 90.5 205 GLU A CA 1
ATOM 1518 C C . GLU A 1 205 ? 15.633 18.078 5.363 1 90.5 205 GLU A C 1
ATOM 1520 O O . GLU A 1 205 ? 16.672 18.266 5.988 1 90.5 205 GLU A O 1
ATOM 1525 N N . GLU A 1 206 ? 15.32 16.906 4.832 1 89.12 206 GLU A N 1
ATOM 1526 C CA . GLU A 1 206 ? 16.203 15.758 4.941 1 89.12 206 GLU A CA 1
ATOM 1527 C C . GLU A 1 206 ? 17.344 15.844 3.932 1 89.12 206 GLU A C 1
ATOM 1529 O O . GLU A 1 206 ? 18.359 15.156 4.07 1 89.12 206 GLU A O 1
ATOM 1534 N N . ARG A 1 207 ? 17.203 16.625 2.943 1 90.94 207 ARG A N 1
ATOM 1535 C CA . ARG A 1 207 ? 18.188 16.828 1.887 1 90.94 207 ARG A CA 1
ATOM 1536 C C . ARG A 1 207 ? 18.484 15.531 1.149 1 90.94 207 ARG A C 1
ATOM 1538 O O . ARG A 1 207 ? 19.641 15.227 0.861 1 90.94 207 ARG A O 1
ATOM 1545 N N . VAL A 1 208 ? 17.469 14.75 0.994 1 92.38 208 VAL A N 1
ATOM 1546 C CA . VAL A 1 208 ? 17.625 13.5 0.252 1 92.38 208 VAL A CA 1
ATOM 1547 C C . VAL A 1 208 ? 16.25 13.031 -0.239 1 92.38 208 VAL A C 1
ATOM 1549 O O . VAL A 1 208 ? 15.25 13.156 0.474 1 92.38 208 VAL A O 1
ATOM 1552 N N . PHE A 1 209 ? 16.219 12.648 -1.44 1 94.69 209 PHE A N 1
ATOM 1553 C CA . PHE A 1 209 ? 15.055 11.938 -1.958 1 94.69 209 PHE A CA 1
ATOM 1554 C C . PHE A 1 209 ? 15.266 10.43 -1.883 1 94.69 209 PHE A C 1
ATOM 1556 O O . PHE A 1 209 ? 16.297 9.922 -2.322 1 94.69 209 PHE A O 1
ATOM 1563 N N . GLU A 1 210 ? 14.375 9.773 -1.266 1 92.62 210 GLU A N 1
ATOM 1564 C CA . GLU A 1 210 ? 14.336 8.312 -1.24 1 92.62 210 GLU A CA 1
ATOM 1565 C C . GLU A 1 210 ? 12.977 7.785 -1.699 1 92.62 210 GLU A C 1
ATOM 1567 O O . GLU A 1 210 ? 11.938 8.203 -1.184 1 92.62 210 GLU A O 1
ATOM 1572 N N . ILE A 1 211 ? 13 6.855 -2.609 1 91.12 211 ILE A N 1
ATOM 1573 C CA . ILE A 1 211 ? 11.781 6.363 -3.234 1 91.12 211 ILE A CA 1
ATOM 1574 C C . ILE A 1 211 ? 10.883 5.719 -2.178 1 91.12 211 ILE A C 1
ATOM 1576 O O . ILE A 1 211 ? 9.656 5.754 -2.293 1 91.12 211 ILE A O 1
ATOM 1580 N N . SER A 1 212 ? 11.422 5.195 -1.117 1 89.06 212 SER A N 1
ATOM 1581 C CA . SER A 1 212 ? 10.656 4.449 -0.124 1 89.06 212 SER A CA 1
ATOM 1582 C C . SER A 1 212 ? 10.18 5.359 1.004 1 89.06 212 SER A C 1
ATOM 1584 O O . SER A 1 212 ? 9.609 4.891 1.989 1 89.06 212 SER A O 1
ATOM 1586 N N . SER A 1 213 ? 10.414 6.652 0.842 1 89.62 213 SER A N 1
ATOM 1587 C CA . SER A 1 213 ? 10.062 7.578 1.914 1 89.62 213 SER A CA 1
ATOM 1588 C C . SER A 1 213 ? 8.547 7.613 2.131 1 89.62 213 SER A C 1
ATOM 1590 O O . SER A 1 213 ? 8.086 7.984 3.211 1 89.62 213 SER A O 1
ATOM 1592 N N . GLY A 1 214 ? 7.816 7.227 1.134 1 91.19 214 GLY A N 1
ATOM 1593 C CA . GLY A 1 214 ? 6.363 7.297 1.224 1 91.19 214 GLY A CA 1
ATOM 1594 C C . GLY A 1 214 ? 5.75 6.059 1.852 1 91.19 214 GLY A C 1
ATOM 1595 O O . GLY A 1 214 ? 4.566 6.059 2.205 1 91.19 214 GLY A O 1
ATOM 1596 N N . THR A 1 215 ? 6.539 4.969 1.979 1 89.31 215 THR A N 1
ATOM 1597 C CA . THR A 1 215 ? 6 3.744 2.557 1 89.31 215 THR A CA 1
ATOM 1598 C C . THR A 1 215 ? 5.609 3.961 4.016 1 89.31 215 THR A C 1
ATOM 1600 O O . THR A 1 215 ? 6.453 4.297 4.848 1 89.31 215 THR A O 1
ATOM 1603 N N . GLY A 1 216 ? 4.336 3.826 4.285 1 90.25 216 GLY A N 1
ATOM 1604 C CA . GLY A 1 216 ? 3.861 3.998 5.648 1 90.25 216 GLY A CA 1
ATOM 1605 C C . GLY A 1 216 ? 3.324 5.391 5.926 1 90.25 216 GLY A C 1
ATOM 1606 O O . GLY A 1 216 ? 2.867 5.676 7.031 1 90.25 216 GLY A O 1
ATOM 1607 N N . ALA A 1 217 ? 3.385 6.242 4.891 1 93.94 217 ALA A N 1
ATOM 1608 C CA . ALA A 1 217 ? 2.885 7.605 5.059 1 93.94 217 ALA A CA 1
ATOM 1609 C C . ALA A 1 217 ? 1.407 7.602 5.438 1 93.94 217 ALA A C 1
ATOM 1611 O O . ALA A 1 217 ? 0.971 8.406 6.262 1 93.94 217 ALA A O 1
ATOM 1612 N N . MET A 1 218 ? 0.742 6.699 4.871 1 94.38 218 MET A N 1
ATOM 1613 C CA . MET A 1 218 ? -0.681 6.586 5.18 1 94.38 218 MET A CA 1
ATOM 1614 C C . MET A 1 218 ? -0.893 6.23 6.648 1 94.38 218 MET A C 1
ATOM 1616 O O . MET A 1 218 ? -1.8 6.758 7.293 1 94.38 218 MET A O 1
ATOM 1620 N N . VAL A 1 219 ? -0.048 5.355 7.203 1 93.62 219 VAL A N 1
ATOM 1621 C CA . VAL A 1 219 ? -0.169 4.895 8.586 1 93.62 219 VAL A CA 1
ATOM 1622 C C . VAL A 1 219 ? 0.132 6.047 9.539 1 93.62 219 VAL A C 1
ATOM 1624 O O . VAL A 1 219 ? -0.567 6.234 10.539 1 93.62 219 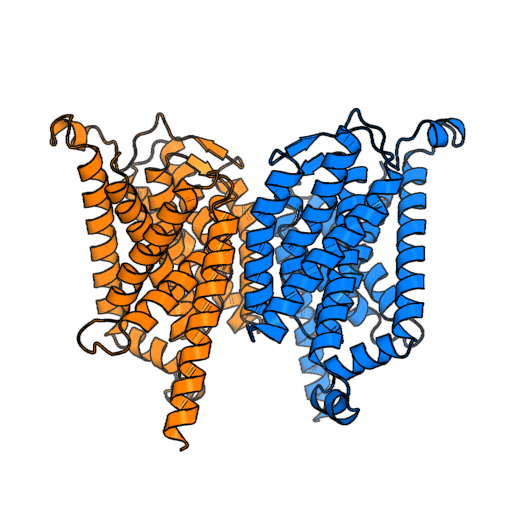VAL A O 1
ATOM 1627 N N . ILE A 1 220 ? 1.102 6.844 9.18 1 94.19 220 ILE A N 1
ATOM 1628 C CA . ILE A 1 220 ? 1.481 7.988 10 1 94.19 220 ILE A CA 1
ATOM 1629 C C . ILE A 1 220 ? 0.36 9.023 9.992 1 94.19 220 ILE A C 1
ATOM 1631 O O . ILE A 1 220 ? -0.028 9.539 11.039 1 94.19 220 ILE A O 1
ATOM 1635 N N . GLY A 1 221 ? -0.091 9.289 8.82 1 95.62 221 GLY A N 1
ATOM 1636 C CA . GLY A 1 221 ? -1.159 10.266 8.695 1 95.62 221 GLY A CA 1
ATOM 1637 C C . GLY A 1 221 ? -2.424 9.867 9.43 1 95.62 221 GLY A C 1
ATOM 1638 O O . GLY A 1 221 ? -3.016 10.688 10.141 1 95.62 221 GLY A O 1
ATOM 1639 N N . LEU A 1 222 ? -2.838 8.664 9.297 1 94.19 222 LEU A N 1
ATOM 1640 C CA . LEU A 1 222 ? -4.051 8.188 9.953 1 94.19 222 LEU A CA 1
ATOM 1641 C C . LEU A 1 222 ? -3.893 8.203 11.469 1 94.19 222 LEU A C 1
ATOM 1643 O O . LEU A 1 222 ? -4.816 8.594 12.188 1 94.19 222 LEU A O 1
ATOM 1647 N N . ALA A 1 223 ? -2.746 7.719 11.883 1 94.75 223 ALA A N 1
ATOM 1648 C CA . ALA A 1 223 ? -2.479 7.723 13.32 1 94.75 223 ALA A CA 1
ATOM 1649 C C . ALA A 1 223 ? -2.557 9.141 13.891 1 94.75 223 ALA A C 1
ATOM 1651 O O . ALA A 1 223 ? -3.119 9.352 14.969 1 94.75 223 ALA A O 1
ATOM 1652 N N . SER A 1 224 ? -2.029 10.07 13.148 1 96.12 224 SER A N 1
ATOM 1653 C CA . SER A 1 224 ? -2.039 11.461 13.578 1 96.12 224 SER A CA 1
ATOM 1654 C C . SER A 1 224 ? -3.463 12 13.688 1 96.12 224 SER A C 1
ATOM 1656 O O . SER A 1 224 ? -3.801 12.688 14.648 1 96.12 224 SER A O 1
ATOM 1658 N N . VAL A 1 225 ? -4.242 11.68 12.719 1 95.5 225 VAL A N 1
ATOM 1659 C CA . VAL A 1 225 ? -5.629 12.133 12.703 1 95.5 225 VAL A CA 1
ATOM 1660 C C . VAL A 1 225 ? -6.391 11.508 13.867 1 95.5 225 VAL A C 1
ATOM 1662 O O . VAL A 1 225 ? -7.141 12.195 14.562 1 95.5 225 VAL A O 1
ATOM 1665 N N . ILE A 1 226 ? -6.207 10.203 14.141 1 93.19 226 ILE A N 1
ATOM 1666 C CA . ILE A 1 226 ? -6.922 9.492 15.188 1 93.19 226 ILE A CA 1
ATOM 1667 C C . ILE A 1 226 ? -6.512 10.031 16.547 1 93.19 226 ILE A C 1
ATOM 1669 O O . ILE A 1 226 ? -7.363 10.312 17.406 1 93.19 226 ILE A O 1
ATOM 1673 N N . ILE A 1 227 ? -5.254 10.219 16.672 1 93.81 227 ILE A N 1
ATOM 1674 C CA . ILE A 1 227 ? -4.758 10.75 17.938 1 93.81 227 ILE A CA 1
ATOM 1675 C C . ILE A 1 227 ? -5.312 12.148 18.172 1 93.81 227 ILE A C 1
ATOM 1677 O O . ILE A 1 227 ? -5.848 12.445 19.25 1 93.81 227 ILE A O 1
ATOM 1681 N N . GLY A 1 228 ? -5.152 12.992 17.203 1 93.75 228 GLY A N 1
ATOM 1682 C CA . GLY A 1 228 ? -5.625 14.359 17.312 1 93.75 228 GLY A CA 1
ATOM 1683 C C . GLY A 1 228 ? -7.105 14.461 17.625 1 93.75 228 GLY A C 1
ATOM 1684 O O . GLY A 1 228 ? -7.504 15.195 18.531 1 93.75 228 GLY A O 1
ATOM 1685 N N . THR A 1 229 ? -7.941 13.703 16.938 1 91.06 229 THR A N 1
ATOM 1686 C CA . THR A 1 229 ? -9.383 13.797 17.109 1 91.06 229 THR A CA 1
ATOM 1687 C C . THR A 1 229 ? -9.82 13.102 18.391 1 91.06 229 THR A C 1
ATOM 1689 O O . THR A 1 229 ? -10.828 13.484 19 1 91.06 229 THR A O 1
ATOM 1692 N N . SER A 1 230 ? -9.102 12.094 18.781 1 89.06 230 SER A N 1
ATOM 1693 C CA . SER A 1 230 ? -9.453 11.383 20 1 89.06 230 SER A CA 1
ATOM 1694 C C . SER A 1 230 ? -9.133 12.211 21.25 1 89.06 230 SER A C 1
ATOM 1696 O O . SER A 1 230 ? -9.906 12.211 22.203 1 89.06 230 SER A O 1
ATOM 1698 N N . ILE A 1 231 ? -8.055 12.883 21.234 1 89 231 ILE A N 1
ATOM 1699 C CA . ILE A 1 231 ? -7.613 13.656 22.375 1 89 231 ILE A CA 1
ATOM 1700 C C . ILE A 1 231 ? -8.461 14.922 22.516 1 89 231 ILE A C 1
ATOM 1702 O O . ILE A 1 231 ? -8.797 15.336 23.625 1 89 231 ILE A O 1
ATOM 1706 N N . PHE A 1 232 ? -8.828 15.469 21.453 1 88.81 232 PHE A N 1
ATOM 1707 C CA . PHE A 1 232 ? -9.539 16.734 21.484 1 88.81 232 PHE A CA 1
ATOM 1708 C C . PHE A 1 232 ? -11.023 16.547 21.203 1 88.81 232 PHE A C 1
ATOM 1710 O O . PHE A 1 232 ? -11.703 17.484 20.766 1 88.81 232 PHE A O 1
ATOM 1717 N N . LYS A 1 233 ? -11.406 15.391 21.359 1 82.62 233 LYS A N 1
ATOM 1718 C CA . LYS A 1 233 ? -12.805 15.055 21.094 1 82.62 233 LYS A CA 1
ATOM 1719 C C . LYS A 1 233 ? -13.742 15.883 21.953 1 82.62 233 LYS A C 1
ATOM 1721 O O . LYS A 1 233 ? -14.797 16.328 21.484 1 82.62 233 LYS A O 1
ATOM 1726 N N . LYS A 1 234 ? -13.312 16.188 23.141 1 82.31 234 LYS A N 1
ATOM 1727 C CA . LYS A 1 234 ? -14.211 16.828 24.094 1 82.31 234 LYS A CA 1
ATOM 1728 C C . LYS A 1 234 ? -13.977 18.344 24.125 1 82.31 234 LYS A C 1
ATOM 1730 O O . LYS A 1 234 ? -14.664 19.062 24.859 1 82.31 234 LYS A O 1
ATOM 1735 N N . ILE A 1 235 ? -13.062 18.781 23.359 1 83.62 235 ILE A N 1
ATOM 1736 C CA . ILE A 1 235 ? -12.758 20.203 23.391 1 83.62 235 ILE A CA 1
ATOM 1737 C C . ILE A 1 235 ? -13.359 20.891 22.172 1 83.62 235 ILE A C 1
ATOM 1739 O O . ILE A 1 235 ? -12.836 20.766 21.062 1 83.62 235 ILE A O 1
ATOM 1743 N N . SER A 1 236 ? -14.398 21.531 22.344 1 78.94 236 SER A N 1
ATOM 1744 C CA . SER A 1 236 ? -15.188 22.094 21.25 1 78.94 236 SER A CA 1
ATOM 1745 C C . SER A 1 236 ? -14.492 23.297 20.625 1 78.94 236 SER A C 1
ATOM 1747 O O . SER A 1 236 ? -14.773 23.656 19.484 1 78.94 236 SER A O 1
ATOM 1749 N N . PHE A 1 237 ? -13.602 23.891 21.297 1 82.19 237 PHE A N 1
ATOM 1750 C CA . PHE A 1 237 ? -13.031 25.141 20.797 1 82.19 237 PHE A CA 1
ATOM 1751 C C . PHE A 1 237 ? -11.875 24.859 19.844 1 82.19 237 PHE A C 1
ATOM 1753 O O . PHE A 1 237 ? -11.453 25.75 19.109 1 82.19 237 PHE A O 1
ATOM 1760 N N . VAL A 1 238 ? -11.5 23.734 19.766 1 85.19 238 VAL A N 1
ATOM 1761 C CA . VAL A 1 238 ? -10.359 23.406 18.906 1 85.19 238 VAL A CA 1
ATOM 1762 C C . VAL A 1 238 ? -10.859 22.844 17.578 1 85.19 238 VAL A C 1
ATOM 1764 O O . VAL A 1 238 ? -11.617 21.875 17.547 1 85.19 238 VAL A O 1
ATOM 1767 N N . LYS A 1 239 ? -10.445 23.562 16.594 1 91.06 239 LYS A N 1
ATOM 1768 C CA . LYS A 1 239 ? -10.781 23.078 15.266 1 91.06 239 LYS A CA 1
ATOM 1769 C C . LYS A 1 239 ? -10.125 21.719 14.992 1 91.06 239 LYS A C 1
ATOM 1771 O O . LYS A 1 239 ? -9.039 21.438 15.5 1 91.06 239 LYS A O 1
ATOM 1776 N N . THR A 1 240 ? -10.789 20.922 14.242 1 91.62 240 THR A N 1
ATOM 1777 C CA . THR A 1 240 ? -10.297 19.578 13.938 1 91.62 240 THR A CA 1
ATOM 1778 C C . THR A 1 240 ? -8.938 19.641 13.25 1 91.62 240 THR A C 1
ATOM 1780 O O . THR A 1 240 ? -8.086 18.781 13.477 1 91.62 240 THR A O 1
ATOM 1783 N N . THR A 1 241 ? -8.797 20.688 12.445 1 94.94 241 THR A N 1
ATOM 1784 C CA . THR A 1 241 ? -7.535 20.844 11.727 1 94.94 241 THR A CA 1
ATOM 1785 C C . THR A 1 241 ? -6.383 21.078 12.703 1 94.94 241 THR A C 1
ATOM 1787 O O . THR A 1 241 ? -5.281 20.578 12.508 1 94.94 241 THR A O 1
ATOM 1790 N N . THR A 1 242 ? -6.641 21.844 13.711 1 95.94 242 THR A N 1
ATOM 1791 C CA . THR A 1 242 ? -5.637 22.094 14.734 1 95.94 242 THR A CA 1
ATOM 1792 C C . THR A 1 242 ? -5.363 20.812 15.531 1 95.94 242 THR A C 1
ATOM 1794 O O . THR A 1 242 ? -4.215 20.531 15.875 1 95.94 242 THR A O 1
ATOM 1797 N N . ALA A 1 243 ? -6.387 20.062 15.797 1 96.12 243 ALA A N 1
ATOM 1798 C CA . ALA A 1 243 ? -6.254 18.797 16.516 1 96.12 243 ALA A CA 1
ATOM 1799 C C . ALA A 1 243 ? -5.379 17.828 15.75 1 96.12 243 ALA A C 1
ATOM 1801 O O . ALA A 1 243 ? -4.559 17.109 16.344 1 96.12 243 ALA A O 1
ATOM 1802 N N . VAL A 1 244 ? -5.523 17.828 14.477 1 96.5 244 VAL A N 1
ATOM 1803 C CA . VAL A 1 244 ? -4.773 16.922 13.625 1 96.5 244 VAL A CA 1
ATOM 1804 C C . VAL A 1 244 ? -3.297 17.312 13.617 1 96.5 244 VAL A C 1
ATOM 1806 O O . VAL A 1 244 ? -2.42 16.438 13.672 1 96.5 244 VAL A O 1
ATOM 1809 N N . LEU A 1 245 ? -3.041 18.594 13.547 1 97.19 245 LEU A N 1
ATOM 1810 C CA . LEU A 1 245 ? -1.663 19.078 13.586 1 97.19 245 LEU A CA 1
ATOM 1811 C C . LEU A 1 245 ? -0.996 18.719 14.906 1 97.19 245 LEU A C 1
ATOM 1813 O O . LEU A 1 245 ? 0.15 18.266 14.922 1 97.19 245 LEU A O 1
ATOM 1817 N N . ILE A 1 246 ? -1.712 18.875 15.938 1 96.56 246 ILE A N 1
ATOM 1818 C CA . ILE A 1 246 ? -1.187 18.531 17.25 1 96.56 246 ILE A CA 1
ATOM 1819 C C . ILE A 1 246 ? -1.027 17.031 17.375 1 96.56 246 ILE A C 1
ATOM 1821 O O . ILE A 1 246 ? -0.067 16.531 17.969 1 96.56 246 ILE A O 1
ATOM 1825 N N . GLY A 1 247 ? -1.946 16.328 16.859 1 96.94 247 GLY A N 1
ATOM 1826 C CA . GLY A 1 247 ? -1.852 14.875 16.844 1 96.94 247 GLY A CA 1
ATOM 1827 C C . GLY A 1 247 ? -0.595 14.367 16.172 1 96.94 247 GLY A C 1
ATOM 1828 O O . GLY A 1 247 ? 0.015 13.398 16.625 1 96.94 247 GLY A O 1
ATOM 1829 N N . SER A 1 248 ? -0.284 15 15.078 1 97.56 248 SER A N 1
ATOM 1830 C CA . SER A 1 248 ? 0.919 14.609 14.352 1 97.56 248 SER A CA 1
ATOM 1831 C C . SER A 1 248 ? 2.172 14.836 15.195 1 97.56 248 SER A C 1
ATOM 1833 O O . SER A 1 248 ? 3.1 14.023 15.172 1 97.56 248 SER A O 1
ATOM 1835 N N . ILE A 1 249 ? 2.191 15.938 15.875 1 97.19 249 ILE A N 1
ATOM 1836 C CA . ILE A 1 249 ? 3.318 16.25 16.75 1 97.19 249 ILE A CA 1
ATOM 1837 C C . ILE A 1 249 ? 3.404 15.219 17.875 1 97.19 249 ILE A C 1
ATOM 1839 O O . ILE A 1 249 ? 4.488 14.719 18.188 1 97.19 249 ILE A O 1
ATOM 1843 N N . ILE A 1 250 ? 2.303 14.867 18.406 1 96.5 250 ILE A N 1
ATOM 1844 C CA . ILE A 1 250 ? 2.258 13.875 19.469 1 96.5 250 ILE A CA 1
ATOM 1845 C C . ILE A 1 250 ? 2.717 12.523 18.938 1 96.5 250 ILE A C 1
ATOM 1847 O O . ILE A 1 250 ? 3.488 11.82 19.594 1 96.5 250 ILE A O 1
ATOM 1851 N N . TYR A 1 251 ? 2.246 12.203 17.844 1 95.81 251 TYR A N 1
ATOM 1852 C CA . TYR A 1 251 ? 2.641 10.938 17.234 1 95.81 251 TYR A CA 1
ATOM 1853 C C . TYR A 1 251 ? 4.148 10.875 17.031 1 95.81 251 TYR A C 1
ATOM 1855 O O . TYR A 1 251 ? 4.785 9.867 17.359 1 95.81 251 TYR A O 1
ATOM 1863 N N . LYS A 1 252 ? 4.691 11.93 16.453 1 95.5 252 LYS A N 1
ATOM 1864 C CA . LYS A 1 252 ? 6.125 11.93 16.188 1 95.5 252 LYS A CA 1
ATOM 1865 C C . LYS A 1 252 ? 6.926 11.938 17.5 1 95.5 252 LYS A C 1
ATOM 1867 O O . LYS A 1 252 ? 8.016 11.359 17.562 1 95.5 252 LYS A O 1
ATOM 1872 N N . ALA A 1 253 ? 6.383 12.562 18.469 1 94.88 253 ALA A N 1
ATOM 1873 C CA . ALA A 1 253 ? 7.016 12.516 19.781 1 94.88 253 ALA A CA 1
ATOM 1874 C C . ALA A 1 253 ? 7.062 11.086 20.312 1 94.88 253 ALA A C 1
ATOM 1876 O O . ALA A 1 253 ? 8.078 10.656 20.875 1 94.88 253 ALA A O 1
ATOM 1877 N N . CYS A 1 254 ? 5.996 10.352 20.141 1 93.94 254 CYS A N 1
ATOM 1878 C CA . CYS A 1 254 ? 5.945 8.953 20.578 1 93.94 254 CYS A CA 1
ATOM 1879 C C . CYS A 1 254 ? 6.941 8.102 19.797 1 93.94 254 CYS A C 1
ATOM 1881 O O . CYS A 1 254 ? 7.605 7.242 20.375 1 93.94 254 CYS A O 1
ATOM 1883 N N . VAL A 1 255 ? 7 8.383 18.562 1 92.5 255 VAL A N 1
ATOM 1884 C CA . VAL A 1 255 ? 7.914 7.629 17.719 1 92.5 255 VAL A CA 1
ATOM 1885 C C . VAL A 1 255 ? 9.359 7.93 18.109 1 92.5 255 VAL A C 1
ATOM 1887 O O . VAL A 1 255 ? 10.195 7.027 18.172 1 92.5 255 VAL A O 1
ATOM 1890 N N . ALA A 1 256 ? 9.602 9.219 18.375 1 91.88 256 ALA A N 1
ATOM 1891 C CA . ALA A 1 256 ? 10.953 9.625 18.75 1 91.88 256 ALA A CA 1
ATOM 1892 C C . ALA A 1 256 ? 11.375 8.977 20.062 1 91.88 256 ALA A C 1
ATOM 1894 O O . ALA A 1 256 ? 12.523 8.562 20.219 1 91.88 256 ALA A O 1
ATOM 1895 N N . ILE A 1 257 ? 10.508 8.922 20.953 1 91.31 257 ILE A N 1
ATOM 1896 C CA . ILE A 1 257 ? 10.781 8.297 22.25 1 91.31 257 ILE A CA 1
ATOM 1897 C C . ILE A 1 257 ? 11.023 6.805 22.062 1 91.31 257 ILE A C 1
ATOM 1899 O O . ILE A 1 257 ? 11.914 6.227 22.688 1 91.31 257 ILE A O 1
ATOM 1903 N N . ALA A 1 258 ? 10.273 6.242 21.172 1 88.88 258 ALA A N 1
ATOM 1904 C CA . ALA A 1 258 ? 10.438 4.816 20.906 1 88.88 258 ALA A CA 1
ATOM 1905 C C . ALA A 1 258 ? 11.773 4.539 20.219 1 88.88 258 ALA A C 1
ATOM 1907 O O . ALA A 1 258 ? 12.391 3.498 20.453 1 88.88 258 ALA A O 1
ATOM 1908 N N . LEU A 1 259 ? 12.242 5.449 19.422 1 88.06 259 LEU A N 1
ATOM 1909 C CA . LEU A 1 259 ? 13.461 5.273 18.641 1 88.06 259 LEU A CA 1
ATOM 1910 C C . LEU A 1 259 ? 14.703 5.434 19.516 1 88.06 259 LEU A C 1
ATOM 1912 O O . LEU A 1 259 ? 15.797 5.035 19.125 1 88.06 259 LEU A O 1
ATOM 1916 N N . LYS A 1 260 ? 14.547 6.035 20.641 1 85.06 260 LYS A N 1
ATOM 1917 C CA . LYS A 1 260 ? 15.68 6.16 21.562 1 85.06 260 LYS A CA 1
ATOM 1918 C C . LYS A 1 260 ? 16.234 4.793 21.938 1 85.06 260 LYS A C 1
ATOM 1920 O O . LYS A 1 260 ? 17.438 4.648 22.156 1 85.06 260 LYS A O 1
ATOM 1925 N N . ASN A 1 261 ? 15.414 3.748 21.812 1 85.62 261 ASN A N 1
ATOM 1926 C CA . ASN A 1 261 ? 15.805 2.404 22.219 1 85.62 261 ASN A CA 1
ATOM 1927 C C . ASN A 1 261 ? 16.016 1.485 21.016 1 85.62 261 ASN A C 1
ATOM 1929 O O . ASN A 1 261 ? 16.422 0.334 21.172 1 85.62 261 ASN A O 1
ATOM 1933 N N . PHE A 1 262 ? 15.656 2.055 19.812 1 85.5 262 PHE A N 1
ATOM 1934 C CA . PHE A 1 262 ? 15.727 1.229 18.609 1 85.5 262 PHE A CA 1
ATOM 1935 C C . PHE A 1 262 ? 16.547 1.916 17.531 1 85.5 262 PHE A C 1
ATOM 1937 O O . PHE A 1 262 ? 16.891 3.094 17.656 1 85.5 262 PHE A O 1
ATOM 1944 N N . GLU A 1 263 ? 16.891 1.173 16.484 1 83.38 263 GLU A N 1
ATOM 1945 C CA . GLU A 1 263 ? 17.656 1.72 15.352 1 83.38 263 GLU A CA 1
ATOM 1946 C C . GLU A 1 263 ? 16.75 2.51 14.414 1 83.38 263 GLU A C 1
ATOM 1948 O O . GLU A 1 263 ? 15.547 2.227 14.312 1 83.38 263 GLU A O 1
ATOM 1953 N N . PRO A 1 264 ? 17.234 3.494 13.797 1 77.06 264 PRO A N 1
ATOM 1954 C CA . PRO A 1 264 ? 16.453 4.312 12.859 1 77.06 264 PRO A CA 1
ATOM 1955 C C . PRO A 1 264 ? 15.766 3.482 11.781 1 77.06 264 PRO A C 1
ATOM 1957 O O . PRO A 1 264 ? 14.703 3.865 11.281 1 77.06 264 PRO A O 1
ATOM 1960 N N . GLN A 1 265 ? 16.406 2.383 11.523 1 79.31 265 GLN A N 1
ATOM 1961 C CA . GLN A 1 265 ? 15.805 1.52 10.508 1 79.31 265 GLN A CA 1
ATOM 1962 C C . GLN A 1 265 ? 14.469 0.951 10.984 1 79.31 265 GLN A C 1
ATOM 1964 O O . GLN A 1 265 ? 13.641 0.531 10.172 1 79.31 265 GLN A O 1
ATOM 1969 N N . ASP A 1 266 ? 14.242 1.095 12.258 1 86 266 ASP A N 1
ATOM 1970 C CA . ASP A 1 266 ? 13.047 0.503 12.852 1 86 266 ASP A CA 1
ATOM 1971 C C . ASP A 1 266 ? 11.891 1.496 12.867 1 86 266 ASP A C 1
ATOM 1973 O O . ASP A 1 266 ? 10.836 1.227 13.453 1 86 266 ASP A O 1
ATOM 1977 N N . MET A 1 267 ? 12.086 2.523 12.141 1 85.62 267 MET A N 1
ATOM 1978 C CA . MET A 1 267 ? 11.078 3.58 12.195 1 85.62 267 MET A CA 1
ATOM 1979 C C . MET A 1 267 ? 9.742 3.08 11.672 1 85.62 267 MET A C 1
ATOM 1981 O O . MET A 1 267 ? 8.703 3.318 12.281 1 85.62 267 MET A O 1
ATOM 1985 N N . LYS A 1 268 ? 9.82 2.373 10.586 1 89.06 268 LYS A N 1
ATOM 1986 C CA . LYS A 1 268 ? 8.57 1.923 9.969 1 89.06 268 LYS A CA 1
ATOM 1987 C C . LYS A 1 268 ? 7.895 0.855 10.828 1 89.06 268 LYS A C 1
ATOM 1989 O O . LYS A 1 268 ? 6.664 0.799 10.898 1 89.06 268 LYS A O 1
ATOM 1994 N N . LEU A 1 269 ? 8.719 0.076 11.484 1 92.12 269 LEU A N 1
ATOM 1995 C CA . LEU A 1 269 ? 8.156 -0.925 12.391 1 92.12 269 LEU A CA 1
ATOM 1996 C C . LEU A 1 269 ? 7.5 -0.262 13.594 1 92.12 269 LEU A C 1
ATOM 1998 O O . LEU A 1 269 ? 6.391 -0.632 13.984 1 92.12 269 LEU A O 1
ATOM 2002 N N . ILE A 1 270 ? 8.172 0.705 14.164 1 92.94 270 ILE A N 1
ATOM 2003 C CA . ILE A 1 270 ? 7.652 1.425 15.32 1 92.94 270 ILE A CA 1
ATOM 2004 C C . ILE A 1 270 ? 6.355 2.141 14.945 1 92.94 270 ILE A C 1
ATOM 2006 O O . ILE A 1 270 ? 5.383 2.111 15.695 1 92.94 270 ILE A O 1
ATOM 2010 N N . THR A 1 271 ? 6.367 2.744 13.766 1 90.31 271 THR A N 1
ATOM 2011 C CA . THR A 1 271 ? 5.18 3.438 13.281 1 90.31 271 THR A CA 1
ATOM 2012 C C . THR A 1 271 ? 4.004 2.475 13.156 1 90.31 271 THR A C 1
ATOM 2014 O O . THR A 1 271 ? 2.885 2.801 13.562 1 90.31 271 THR A O 1
ATOM 2017 N N . ALA A 1 272 ? 4.285 1.289 12.664 1 93.56 272 ALA A N 1
ATOM 2018 C CA . ALA A 1 272 ? 3.232 0.292 12.492 1 93.56 272 ALA A CA 1
ATOM 2019 C C . ALA A 1 272 ? 2.707 -0.189 13.844 1 93.56 272 ALA A C 1
ATOM 2021 O O . ALA A 1 272 ? 1.493 -0.281 14.047 1 93.56 272 ALA A O 1
ATOM 2022 N N . VAL A 1 273 ? 3.562 -0.447 14.695 1 94.38 273 VAL A N 1
ATOM 2023 C CA . VAL A 1 273 ? 3.188 -0.948 16.016 1 94.38 273 VAL A CA 1
ATOM 2024 C C . VAL A 1 273 ? 2.434 0.136 16.781 1 94.38 273 VAL A C 1
ATOM 2026 O O . VAL A 1 273 ? 1.417 -0.141 17.422 1 94.38 273 VAL A O 1
ATOM 2029 N N . LEU A 1 274 ? 2.93 1.338 16.75 1 92.81 274 LEU A N 1
ATOM 2030 C CA . LEU A 1 274 ? 2.271 2.451 17.422 1 92.81 274 LEU A CA 1
ATOM 2031 C C . LEU A 1 274 ? 0.871 2.676 16.859 1 92.81 274 LEU A C 1
ATOM 2033 O O . LEU A 1 274 ? -0.07 2.934 17.609 1 92.81 274 LEU A O 1
ATOM 2037 N N . PHE A 1 275 ? 0.8 2.629 15.523 1 92.88 275 PHE A N 1
ATOM 2038 C CA . PHE A 1 275 ? -0.518 2.775 14.914 1 92.88 275 PHE A CA 1
ATOM 2039 C C . PHE A 1 275 ? -1.471 1.7 15.422 1 92.88 275 PHE A C 1
ATOM 2041 O O . PHE A 1 275 ? -2.633 1.983 15.727 1 92.88 275 PHE A O 1
ATOM 2048 N N . LEU A 1 276 ? -1.025 0.498 15.508 1 93.75 276 LEU A N 1
ATOM 2049 C CA . LEU A 1 276 ? -1.843 -0.606 16 1 93.75 276 LEU A CA 1
ATOM 2050 C C . LEU A 1 276 ? -2.297 -0.348 17.438 1 93.75 276 LEU A C 1
ATOM 2052 O O . LEU A 1 276 ? -3.469 -0.54 17.766 1 93.75 276 LEU A O 1
ATOM 2056 N N . VAL A 1 277 ? -1.4 0.093 18.234 1 93.94 277 VAL A N 1
ATOM 2057 C CA . VAL A 1 277 ? -1.705 0.361 19.641 1 93.94 277 VAL A CA 1
ATOM 2058 C C . VAL A 1 277 ? -2.752 1.469 19.734 1 93.94 277 VAL A C 1
ATOM 2060 O O . VAL A 1 277 ? -3.713 1.356 20.5 1 93.94 277 VAL A O 1
ATOM 2063 N N . ILE A 1 278 ? -2.562 2.486 18.969 1 90.5 278 ILE A N 1
ATOM 2064 C CA . ILE A 1 278 ? -3.482 3.617 18.984 1 90.5 278 ILE A CA 1
ATOM 2065 C C . ILE A 1 278 ? -4.867 3.164 18.531 1 90.5 278 ILE A C 1
ATOM 2067 O O . ILE A 1 278 ? -5.879 3.566 19.109 1 90.5 278 ILE A O 1
ATOM 2071 N N . LEU A 1 279 ? -4.945 2.348 17.531 1 88.38 279 LEU A N 1
ATOM 2072 C CA . LEU A 1 279 ? -6.215 1.858 17.016 1 88.38 279 LEU A CA 1
ATOM 2073 C C . LEU A 1 279 ? -6.941 1.016 18.047 1 88.38 279 LEU A C 1
ATOM 2075 O O . LEU A 1 279 ? -8.156 1.153 18.234 1 88.38 279 LEU A O 1
ATOM 2079 N N . VAL A 1 280 ? -6.215 0.156 18.688 1 89.38 280 VAL A N 1
ATOM 2080 C CA . VAL A 1 280 ? -6.801 -0.738 19.688 1 89.38 280 VAL A CA 1
ATOM 2081 C C . VAL A 1 280 ? -7.332 0.074 20.859 1 89.38 280 VAL A C 1
ATOM 2083 O O . VAL A 1 280 ? -8.414 -0.203 21.375 1 89.38 280 VAL A O 1
ATOM 2086 N N . LEU A 1 281 ? -6.617 1.096 21.234 1 88 281 LEU A N 1
ATOM 2087 C CA . LEU A 1 281 ? -7.027 1.933 22.359 1 88 281 LEU A CA 1
ATOM 2088 C C . LEU A 1 281 ? -8.211 2.809 21.984 1 88 281 LEU A C 1
ATOM 2090 O O . LEU A 1 281 ? -9.062 3.109 22.828 1 88 281 LEU A O 1
ATOM 2094 N N . SER A 1 282 ? -8.195 3.189 20.812 1 82 282 SER A N 1
ATOM 2095 C CA . SER A 1 282 ? -9.273 4.066 20.359 1 82 282 SER A CA 1
ATOM 2096 C C . SER A 1 282 ? -10.57 3.291 20.172 1 82 282 SER A C 1
ATOM 2098 O O . SER A 1 282 ? -11.656 3.85 20.312 1 82 282 SER A O 1
ATOM 2100 N N . MET A 1 283 ? -10.5 2.076 19.719 1 77.44 283 MET A N 1
ATOM 2101 C CA . MET A 1 283 ? -11.688 1.242 19.516 1 77.44 283 MET A CA 1
ATOM 2102 C C . MET A 1 283 ? -12.289 0.832 20.859 1 77.44 283 MET A C 1
ATOM 2104 O O . MET A 1 283 ? -13.508 0.754 20.984 1 77.44 283 MET A O 1
ATOM 2108 N N . GLU A 1 284 ? -11.516 0.482 21.719 1 67.94 284 GLU A N 1
ATOM 2109 C CA . GLU A 1 284 ? -11.992 0.107 23.047 1 67.94 284 GLU A CA 1
ATOM 2110 C C . GLU A 1 284 ? -12.758 1.253 23.703 1 67.94 284 GLU A C 1
ATOM 2112 O O . GLU A 1 284 ? -13.758 1.026 24.391 1 67.94 284 GLU A O 1
ATOM 2117 N N . ARG A 1 285 ? -12.375 2.346 23.422 1 59.59 285 ARG A N 1
ATOM 2118 C CA . ARG A 1 285 ? -13.039 3.502 24.016 1 59.59 285 ARG A CA 1
ATOM 2119 C C . ARG A 1 285 ? -14.414 3.725 23.391 1 59.59 285 ARG A C 1
ATOM 2121 O O . ARG A 1 285 ? -15.352 4.141 24.078 1 59.59 285 ARG A O 1
ATOM 2128 N N . LYS A 1 286 ? -14.531 3.436 22.203 1 59.84 286 LYS A N 1
ATOM 2129 C CA . LYS A 1 286 ? -15.836 3.559 21.547 1 59.84 286 LYS A CA 1
ATOM 2130 C C . LYS A 1 286 ? -16.812 2.514 22.078 1 59.84 286 LYS A C 1
ATOM 2132 O O . LYS A 1 286 ? -18 2.795 22.25 1 59.84 286 LYS A O 1
ATOM 2137 N N . LYS A 1 287 ? -16.328 1.313 22.297 1 56.59 287 LYS A N 1
ATOM 2138 C CA . LYS A 1 287 ? -17.203 0.267 22.812 1 56.59 287 LYS A CA 1
ATOM 2139 C C . LYS A 1 287 ? -17.656 0.591 24.234 1 56.59 287 LYS A C 1
ATOM 2141 O O . LYS A 1 287 ? -18.812 0.333 24.578 1 56.59 287 LYS A O 1
ATOM 2146 N N . LYS A 1 288 ? -16.859 1.164 25 1 51.84 288 LYS A N 1
ATOM 2147 C CA . LYS A 1 288 ? -17.234 1.444 26.375 1 51.84 288 LYS A CA 1
ATOM 2148 C C . LYS A 1 288 ? -18.266 2.562 26.438 1 51.84 288 LYS A C 1
ATOM 2150 O O . LYS A 1 288 ? -19.156 2.539 27.297 1 51.84 288 LYS A O 1
ATOM 2155 N N . VAL A 1 289 ? -18.266 3.465 25.531 1 46.81 289 VAL A N 1
ATOM 2156 C CA . VAL A 1 289 ? -19.234 4.559 25.562 1 46.81 289 VAL A CA 1
ATOM 2157 C C . VAL A 1 289 ? -20.609 4.051 25.094 1 46.81 289 VAL A C 1
ATOM 2159 O O . VAL A 1 289 ? -21.641 4.461 25.641 1 46.81 289 VAL A O 1
ATOM 2162 N N . LYS A 1 290 ? -20.578 3.098 24.219 1 50.16 290 LYS A N 1
ATOM 2163 C CA . LYS A 1 290 ? -21.844 2.555 23.766 1 50.16 290 LYS A CA 1
ATOM 2164 C C . LYS A 1 290 ? -22.469 1.649 24.828 1 50.16 290 LYS A C 1
ATOM 2166 O O . LYS A 1 290 ? -23.703 1.571 24.938 1 50.16 290 LYS A O 1
ATOM 2171 N N . LYS A 1 291 ? -21.688 0.935 25.422 1 51.62 291 LYS A N 1
ATOM 2172 C CA . LYS A 1 291 ? -22.219 0.063 26.469 1 51.62 291 LYS A CA 1
ATOM 2173 C C . LYS A 1 291 ? -22.766 0.877 27.641 1 51.62 291 LYS A C 1
ATOM 2175 O O . LYS A 1 291 ? -23.766 0.51 28.25 1 51.62 291 LYS A O 1
ATOM 2180 N N . ASN A 1 292 ? -22.156 1.903 27.906 1 34.97 292 ASN A N 1
ATOM 2181 C CA . ASN A 1 292 ? -22.625 2.746 29 1 34.97 292 ASN A CA 1
ATOM 2182 C C . ASN A 1 292 ? -23.844 3.572 28.578 1 34.97 292 ASN A C 1
ATOM 2184 O O . ASN A 1 292 ? -24.672 3.936 29.422 1 34.97 292 ASN A O 1
ATOM 2188 N N . ALA A 1 293 ? -23.953 3.891 27.359 1 45.53 293 ALA A N 1
ATOM 2189 C CA . ALA A 1 293 ? -25.141 4.629 26.906 1 45.53 293 ALA A CA 1
ATOM 2190 C C . ALA A 1 293 ? -26.344 3.705 26.781 1 45.53 293 ALA A C 1
ATOM 2192 O O . ALA A 1 293 ? -27.484 4.168 26.75 1 45.53 293 ALA A O 1
ATOM 2193 N N . GLY A 1 294 ? -26.203 2.449 26.375 1 38.22 294 GLY A N 1
ATOM 2194 C CA . GLY A 1 294 ? -27.328 1.542 26.312 1 38.22 294 GLY A CA 1
ATOM 2195 C C . GLY A 1 294 ? -27.688 0.933 27.641 1 38.22 294 GLY A C 1
ATOM 2196 O O . GLY A 1 294 ? -28.547 0.047 27.719 1 38.22 294 GLY A O 1
ATOM 2197 N N . ALA A 1 295 ? -26.984 1.323 28.672 1 36.84 295 ALA A N 1
ATOM 2198 C CA . ALA A 1 295 ? -27.453 0.919 30 1 36.84 295 ALA A CA 1
ATOM 2199 C C . ALA A 1 295 ? -28.25 2.039 30.656 1 36.84 295 ALA A C 1
ATOM 2201 O O . ALA A 1 295 ? -27.984 3.221 30.438 1 36.84 295 ALA A O 1
ATOM 2202 N N . MET B 1 1 ? 17.812 -15.742 -23 1 56.09 1 MET B N 1
ATOM 2203 C CA . MET B 1 1 ? 16.625 -16.5 -22.594 1 56.09 1 MET B CA 1
ATOM 2204 C C . MET B 1 1 ? 15.414 -16.109 -23.422 1 56.09 1 MET B C 1
ATOM 2206 O O . MET B 1 1 ? 15.258 -14.953 -23.812 1 56.09 1 MET B O 1
ATOM 2210 N N . SER B 1 2 ? 14.703 -17.109 -24.016 1 78 2 SER B N 1
ATOM 2211 C CA . SER B 1 2 ? 13.586 -16.844 -24.906 1 78 2 SER B CA 1
ATOM 2212 C C . SER B 1 2 ? 12.477 -16.078 -24.188 1 78 2 SER B C 1
ATOM 2214 O O . SER B 1 2 ? 12.305 -16.219 -22.969 1 78 2 SER B O 1
ATOM 2216 N N . PHE B 1 3 ? 12.047 -15.055 -24.766 1 82.69 3 PHE B N 1
ATOM 2217 C CA . PHE B 1 3 ? 10.945 -14.195 -24.344 1 82.69 3 PHE B CA 1
ATOM 2218 C C . PHE B 1 3 ? 9.797 -15.023 -23.781 1 82.69 3 PHE B C 1
ATOM 2220 O O . PHE B 1 3 ? 9.258 -14.703 -22.719 1 82.69 3 PHE B O 1
ATOM 2227 N N . ALA B 1 4 ? 9.539 -16.094 -24.359 1 87.69 4 ALA B N 1
ATOM 2228 C CA . ALA B 1 4 ? 8.438 -16.969 -23.953 1 87.69 4 ALA B CA 1
ATOM 2229 C C . ALA B 1 4 ? 8.758 -17.688 -22.656 1 87.69 4 ALA B C 1
ATOM 2231 O O . ALA B 1 4 ? 7.891 -17.844 -21.797 1 87.69 4 ALA B O 1
ATOM 2232 N N . VAL B 1 5 ? 9.953 -18.125 -22.516 1 89.19 5 VAL B N 1
ATOM 2233 C CA . VAL B 1 5 ? 10.367 -18.844 -21.328 1 89.19 5 VAL B CA 1
ATOM 2234 C C . VAL B 1 5 ? 10.328 -17.922 -20.109 1 89.19 5 VAL B C 1
ATOM 2236 O O . VAL B 1 5 ? 9.883 -18.328 -19.031 1 89.19 5 VAL B O 1
ATOM 2239 N N . SER B 1 6 ? 10.68 -16.719 -20.359 1 88.81 6 SER B N 1
ATOM 2240 C CA . SER B 1 6 ? 10.68 -15.75 -19.266 1 88.81 6 SER B CA 1
ATOM 2241 C C . SER B 1 6 ? 9.258 -15.445 -18.812 1 88.81 6 SER B C 1
ATOM 2243 O O . SER B 1 6 ? 9 -15.297 -17.609 1 88.81 6 SER B O 1
ATOM 2245 N N . ILE B 1 7 ? 8.406 -15.383 -19.719 1 92.5 7 ILE B N 1
ATOM 2246 C CA . ILE B 1 7 ? 7 -15.102 -19.438 1 92.5 7 ILE B CA 1
ATOM 2247 C C . ILE B 1 7 ? 6.41 -16.25 -18.609 1 92.5 7 ILE B C 1
ATOM 2249 O O . ILE B 1 7 ? 5.719 -16.016 -17.625 1 92.5 7 ILE B O 1
ATOM 2253 N N . LEU B 1 8 ? 6.738 -17.422 -19.031 1 94.12 8 LEU B N 1
ATOM 2254 C CA . LEU B 1 8 ? 6.191 -18.594 -18.359 1 94.12 8 LEU B CA 1
ATOM 2255 C C . LEU B 1 8 ? 6.758 -18.734 -16.953 1 94.12 8 LEU B C 1
ATOM 2257 O O . LEU B 1 8 ? 6.027 -19.062 -16.016 1 94.12 8 LEU B O 1
ATOM 2261 N N . GLU B 1 9 ? 8.031 -18.438 -16.844 1 93.5 9 GLU B N 1
ATOM 2262 C CA . GLU B 1 9 ? 8.672 -18.516 -15.539 1 93.5 9 GLU B CA 1
ATOM 2263 C C . GLU B 1 9 ? 8.078 -17.5 -14.57 1 93.5 9 GLU B C 1
ATOM 2265 O O . GLU B 1 9 ? 7.648 -17.859 -13.469 1 93.5 9 GLU B O 1
ATOM 2270 N N . GLN B 1 10 ? 8.008 -16.266 -15.031 1 93.94 10 GLN B N 1
ATOM 2271 C CA . GLN B 1 10 ? 7.477 -15.203 -14.18 1 93.94 10 GLN B CA 1
ATOM 2272 C C . GLN B 1 10 ? 5.984 -15.398 -13.93 1 93.94 10 GLN B C 1
ATOM 2274 O O . GLN B 1 10 ? 5.496 -15.133 -12.828 1 93.94 10 GLN B O 1
ATOM 2279 N N . GLY B 1 11 ? 5.32 -15.812 -14.953 1 96.38 11 GLY B N 1
ATOM 2280 C CA . GLY B 1 11 ? 3.896 -16.078 -14.812 1 96.38 11 GLY B CA 1
ATOM 2281 C C . GLY B 1 11 ? 3.582 -17.141 -13.781 1 96.38 11 GLY B C 1
ATOM 2282 O O . GLY B 1 11 ? 2.629 -17 -13.016 1 96.38 11 GLY B O 1
ATOM 2283 N N . LEU B 1 12 ? 4.422 -18.156 -13.75 1 96.56 12 LEU B N 1
ATOM 2284 C CA . LEU B 1 12 ? 4.199 -19.25 -12.812 1 96.56 12 LEU B CA 1
ATOM 2285 C C . LEU B 1 12 ? 4.555 -18.812 -11.391 1 96.56 12 LEU B C 1
ATOM 2287 O O . LEU B 1 12 ? 3.873 -19.203 -10.438 1 96.56 12 LEU B O 1
ATOM 2291 N N . ILE B 1 13 ? 5.598 -18.062 -11.273 1 96.88 13 ILE B N 1
ATOM 2292 C CA . ILE B 1 13 ? 6.012 -17.578 -9.961 1 96.88 13 ILE B CA 1
ATOM 2293 C C . ILE B 1 13 ? 4.918 -16.688 -9.367 1 96.88 13 ILE B C 1
ATOM 2295 O O . ILE B 1 13 ? 4.465 -16.922 -8.242 1 96.88 13 ILE B O 1
ATOM 2299 N N . TYR B 1 14 ? 4.461 -15.742 -10.141 1 97.06 14 TYR B N 1
ATOM 2300 C CA . TYR B 1 14 ? 3.41 -14.852 -9.656 1 97.06 14 TYR B CA 1
ATOM 2301 C C . TYR B 1 14 ? 2.068 -15.57 -9.594 1 97.06 14 TYR B C 1
ATOM 2303 O O . TYR B 1 14 ? 1.143 -15.109 -8.922 1 97.06 14 TYR B O 1
ATOM 2311 N N . GLY B 1 15 ? 2.039 -16.672 -10.359 1 97.94 15 GLY B N 1
ATOM 2312 C CA . GLY B 1 15 ? 0.862 -17.516 -10.219 1 97.94 15 GLY B CA 1
ATOM 2313 C C . GLY B 1 15 ? 0.693 -18.078 -8.82 1 97.94 15 GLY B C 1
ATOM 2314 O O . GLY B 1 15 ? -0.426 -18.156 -8.312 1 97.94 15 GLY B O 1
ATOM 2315 N N . ILE B 1 16 ? 1.818 -18.469 -8.25 1 98.19 16 ILE B N 1
ATOM 2316 C CA . ILE B 1 16 ? 1.79 -18.953 -6.871 1 98.19 16 ILE B CA 1
ATOM 2317 C C . ILE B 1 16 ? 1.312 -17.844 -5.938 1 98.19 16 ILE B C 1
ATOM 2319 O O . ILE B 1 16 ? 0.506 -18.094 -5.039 1 98.19 16 ILE B O 1
ATOM 2323 N N . LEU B 1 17 ? 1.794 -16.656 -6.203 1 98.25 17 LEU B N 1
ATOM 2324 C CA . LEU B 1 17 ? 1.343 -15.492 -5.457 1 98.25 17 LEU B CA 1
ATOM 2325 C C . LEU B 1 17 ? -0.155 -15.273 -5.645 1 98.25 17 LEU B C 1
ATOM 2327 O O . LEU B 1 17 ? -0.872 -15 -4.68 1 98.25 17 LEU B O 1
ATOM 2331 N N . ALA B 1 18 ? -0.596 -15.422 -6.863 1 98 18 ALA B N 1
ATOM 2332 C CA . ALA B 1 18 ? -1.996 -15.188 -7.207 1 98 18 ALA B CA 1
ATOM 2333 C C . ALA B 1 18 ? -2.908 -16.203 -6.52 1 98 18 ALA B C 1
ATOM 2335 O O . ALA B 1 18 ? -4.051 -15.883 -6.18 1 98 18 ALA B O 1
ATOM 2336 N N . LEU B 1 19 ? -2.406 -17.406 -6.328 1 98 19 LEU B N 1
ATOM 2337 C CA . LEU B 1 19 ? -3.182 -18.406 -5.609 1 98 19 LEU B CA 1
ATOM 2338 C C . LEU B 1 19 ? -3.441 -17.969 -4.172 1 98 19 LEU B C 1
ATOM 2340 O O . LEU B 1 19 ? -4.504 -18.25 -3.615 1 98 19 LEU B O 1
ATOM 2344 N N . GLY B 1 20 ? -2.43 -17.312 -3.592 1 97.94 20 GLY B N 1
ATOM 2345 C CA . GLY B 1 20 ? -2.641 -16.734 -2.27 1 97.94 20 GLY B CA 1
ATOM 2346 C C . GLY B 1 20 ? -3.699 -15.648 -2.252 1 97.94 20 GLY B C 1
ATOM 2347 O O . GLY B 1 20 ? -4.586 -15.656 -1.396 1 97.94 20 GLY B O 1
ATOM 2348 N N . ILE B 1 21 ? -3.631 -14.797 -3.221 1 96.88 21 ILE B N 1
ATOM 2349 C CA . ILE B 1 21 ? -4.574 -13.688 -3.305 1 96.88 21 ILE B CA 1
ATOM 2350 C C . ILE B 1 21 ? -5.969 -14.211 -3.629 1 96.88 21 ILE B C 1
ATOM 2352 O O . ILE B 1 21 ? -6.969 -13.656 -3.178 1 96.88 21 ILE B O 1
ATOM 2356 N N . TYR B 1 22 ? -6.02 -15.352 -4.367 1 96.38 22 TYR B N 1
ATOM 2357 C CA . TYR B 1 22 ? -7.297 -16.016 -4.625 1 96.38 22 TYR B CA 1
ATOM 2358 C C . TYR B 1 22 ? -8.008 -16.359 -3.322 1 96.38 22 TYR B C 1
ATOM 2360 O O . TYR B 1 22 ? -9.211 -16.141 -3.186 1 96.38 22 TYR B O 1
ATOM 2368 N N . ILE B 1 23 ? -7.281 -16.766 -2.342 1 96.38 23 ILE B N 1
ATOM 2369 C CA . ILE B 1 23 ? -7.848 -17.141 -1.054 1 96.38 23 ILE B CA 1
ATOM 2370 C C . ILE B 1 23 ? -8.344 -15.898 -0.317 1 96.38 23 ILE B C 1
ATOM 2372 O O . ILE B 1 23 ? -9.484 -15.859 0.146 1 96.38 23 ILE B O 1
ATOM 2376 N N . THR B 1 24 ? -7.52 -14.898 -0.235 1 95.25 24 THR B N 1
ATOM 2377 C CA . THR B 1 24 ? -7.855 -13.742 0.591 1 95.25 24 THR B CA 1
ATOM 2378 C C . THR B 1 24 ? -8.906 -12.875 -0.096 1 95.25 24 THR B C 1
ATOM 2380 O O . THR B 1 24 ? -9.867 -12.43 0.539 1 95.25 24 THR B O 1
ATOM 2383 N N . TYR B 1 25 ? -8.727 -12.711 -1.321 1 90.94 25 TYR B N 1
ATOM 2384 C CA . TYR B 1 25 ? -9.617 -11.766 -1.993 1 90.94 25 TYR B CA 1
ATOM 2385 C C . TYR B 1 25 ? -10.891 -12.453 -2.463 1 90.94 25 TYR B C 1
ATOM 2387 O O . TYR B 1 25 ? -12 -11.984 -2.184 1 90.94 25 TYR B O 1
ATOM 2395 N N . LYS B 1 26 ? -10.812 -13.516 -3.154 1 90.88 26 LYS B N 1
ATOM 2396 C CA . LYS B 1 26 ? -11.984 -14.141 -3.77 1 90.88 26 LYS B CA 1
ATOM 2397 C C . LYS B 1 26 ? -12.773 -14.953 -2.746 1 90.88 26 LYS B C 1
ATOM 2399 O O . LYS B 1 26 ? -14.008 -14.938 -2.758 1 90.88 26 LYS B O 1
ATOM 2404 N N . ILE B 1 27 ? -12.086 -15.609 -1.935 1 92.94 27 ILE B N 1
ATOM 2405 C CA . ILE B 1 27 ? -12.773 -16.484 -0.991 1 92.94 27 ILE B CA 1
ATOM 2406 C C . ILE B 1 27 ? -13.164 -15.695 0.255 1 92.94 27 ILE B C 1
ATOM 2408 O O . ILE B 1 27 ? -14.336 -15.672 0.644 1 92.94 27 ILE B O 1
ATOM 2412 N N . LEU B 1 28 ? -12.258 -14.945 0.82 1 93.75 28 LEU B N 1
ATOM 2413 C CA . LEU B 1 28 ? -12.492 -14.297 2.105 1 93.75 28 LEU B CA 1
ATOM 2414 C C . LEU B 1 28 ? -12.953 -12.859 1.913 1 93.75 28 LEU B C 1
ATOM 2416 O O . LEU B 1 28 ? -13.391 -12.211 2.865 1 93.75 28 LEU B O 1
ATOM 2420 N N . ASP B 1 29 ? -12.883 -12.367 0.708 1 90.56 29 ASP B N 1
ATOM 2421 C CA . ASP B 1 29 ? -13.211 -10.969 0.454 1 90.56 29 ASP B CA 1
ATOM 2422 C C . ASP B 1 29 ? -12.391 -10.047 1.352 1 90.56 29 ASP B C 1
ATOM 2424 O O . ASP B 1 29 ? -12.938 -9.148 1.994 1 90.56 29 ASP B O 1
ATOM 2428 N N . PHE B 1 30 ? -11.148 -10.352 1.518 1 90.88 30 PHE B N 1
ATOM 2429 C CA . PHE B 1 30 ? -10.18 -9.641 2.342 1 90.88 30 PHE B CA 1
ATOM 2430 C C . PHE B 1 30 ? -9.078 -9.039 1.479 1 90.88 30 PHE B C 1
ATOM 2432 O O . PHE B 1 30 ? -8.242 -9.758 0.932 1 90.88 30 PHE B O 1
ATOM 2439 N N . PRO B 1 31 ? -9.125 -7.73 1.281 1 89.25 31 PRO B N 1
ATOM 2440 C CA . PRO B 1 31 ? -8.008 -7.121 0.547 1 89.25 31 PRO B CA 1
ATOM 2441 C C . PRO B 1 31 ? -6.711 -7.109 1.347 1 89.25 31 PRO B C 1
ATOM 2443 O O . PRO B 1 31 ? -6.344 -6.082 1.922 1 89.25 31 PRO B O 1
ATOM 2446 N N . ASP B 1 32 ? -6.02 -8.141 1.298 1 94 32 ASP B N 1
ATOM 2447 C CA . ASP B 1 32 ? -4.863 -8.375 2.152 1 94 32 ASP B CA 1
ATOM 2448 C C . ASP B 1 32 ? -3.613 -7.703 1.582 1 94 32 ASP B C 1
ATOM 2450 O O . ASP B 1 32 ? -2.832 -8.336 0.871 1 94 32 ASP B O 1
ATOM 2454 N N . LEU B 1 33 ? -3.34 -6.496 2.045 1 94.44 33 LEU B N 1
ATOM 2455 C CA . LEU B 1 33 ? -2.184 -5.746 1.566 1 94.44 33 LEU B CA 1
ATOM 2456 C C . LEU B 1 33 ? -0.895 -6.293 2.174 1 94.44 33 LEU B C 1
ATOM 2458 O O . LEU B 1 33 ? 0.202 -5.938 1.735 1 94.44 33 LEU B O 1
ATOM 2462 N N . THR B 1 34 ? -0.998 -7.23 3.098 1 97.12 34 THR B N 1
ATOM 2463 C CA . THR B 1 34 ? 0.169 -7.875 3.688 1 97.12 34 THR B CA 1
ATOM 2464 C C . THR B 1 34 ? 1.03 -8.523 2.609 1 97.12 34 THR B C 1
ATOM 2466 O O . THR B 1 34 ? 2.246 -8.656 2.771 1 97.12 34 THR B O 1
ATOM 2469 N N . VAL B 1 35 ? 0.382 -8.805 1.547 1 96.75 35 VAL B N 1
ATOM 2470 C CA . VAL B 1 35 ? 1.033 -9.516 0.454 1 96.75 35 VAL B CA 1
ATOM 2471 C C . VAL B 1 35 ? 2.209 -8.695 -0.071 1 96.75 35 VAL B C 1
ATOM 2473 O O . VAL B 1 35 ? 3.248 -9.258 -0.435 1 96.75 35 VAL B O 1
ATOM 2476 N N . ASP B 1 36 ? 2.107 -7.41 -0.078 1 95.81 36 ASP B N 1
ATOM 2477 C CA . ASP B 1 36 ? 3.17 -6.527 -0.551 1 95.81 36 ASP B CA 1
ATOM 2478 C C . ASP B 1 36 ? 4.387 -6.594 0.368 1 95.81 36 ASP B C 1
ATOM 2480 O O . ASP B 1 36 ? 5.496 -6.246 -0.039 1 95.81 36 ASP B O 1
ATOM 2484 N N . GLY B 1 37 ? 4.16 -7.02 1.588 1 96.88 37 GLY B N 1
ATOM 2485 C CA . GLY B 1 37 ? 5.25 -7.176 2.539 1 96.88 37 GLY B CA 1
ATOM 2486 C C . GLY B 1 37 ? 5.719 -8.609 2.678 1 96.88 37 GLY B C 1
ATOM 2487 O O . GLY B 1 37 ? 6.898 -8.859 2.936 1 96.88 37 GLY B O 1
ATOM 2488 N N . SER B 1 38 ? 4.789 -9.539 2.518 1 97.94 38 SER B N 1
ATOM 2489 C CA . SER B 1 38 ? 5.137 -10.938 2.721 1 97.94 38 SER B CA 1
ATOM 2490 C C . SER B 1 38 ? 5.891 -11.5 1.521 1 97.94 38 SER B C 1
ATOM 2492 O O . SER B 1 38 ? 6.73 -12.398 1.669 1 97.94 38 SER B O 1
ATOM 2494 N N . PHE B 1 39 ? 5.602 -10.953 0.325 1 98 39 PHE B N 1
ATOM 2495 C CA . PHE B 1 39 ? 6.363 -11.352 -0.853 1 98 39 PHE B CA 1
ATOM 2496 C C . PHE B 1 39 ? 7.848 -11.062 -0.666 1 98 39 PHE B C 1
ATOM 2498 O O . PHE B 1 39 ? 8.68 -11.961 -0.764 1 98 39 PHE B O 1
ATOM 2505 N N . PRO B 1 40 ? 8.188 -9.844 -0.292 1 97.5 40 PRO B N 1
ATOM 2506 C CA . PRO B 1 40 ? 9.602 -9.578 -0.029 1 97.5 40 PRO B CA 1
ATOM 2507 C C . PRO B 1 40 ? 10.117 -10.305 1.211 1 97.5 40 PRO B C 1
ATOM 2509 O O . PRO B 1 40 ? 11.32 -10.547 1.335 1 97.5 40 PRO B O 1
ATOM 2512 N N . LEU B 1 41 ? 9.25 -10.656 2.143 1 98.19 41 LEU B N 1
ATOM 2513 C CA . LEU B 1 41 ? 9.672 -11.445 3.297 1 98.19 41 LEU B CA 1
ATOM 2514 C C . LEU B 1 41 ? 10.266 -12.781 2.859 1 98.19 41 LEU B C 1
ATOM 2516 O O . LEU B 1 41 ? 11.305 -13.203 3.365 1 98.19 41 LEU B O 1
ATOM 2520 N N . GLY B 1 42 ? 9.578 -13.43 1.946 1 98.06 42 GLY B N 1
ATOM 2521 C CA . GLY B 1 42 ? 10.117 -14.664 1.391 1 98.06 42 GLY B CA 1
ATOM 2522 C C . GLY B 1 42 ? 11.469 -14.469 0.726 1 98.06 42 GLY B C 1
ATOM 2523 O O . GLY B 1 42 ? 12.359 -15.312 0.869 1 98.06 42 GLY B O 1
ATOM 2524 N N . ALA B 1 43 ? 11.586 -13.406 0.02 1 97.19 43 ALA B N 1
ATOM 2525 C CA . ALA B 1 43 ? 12.852 -13.086 -0.637 1 97.19 43 ALA B CA 1
ATOM 2526 C C . ALA B 1 43 ? 13.945 -12.781 0.389 1 97.19 43 ALA B C 1
ATOM 2528 O O . ALA B 1 43 ? 15.094 -13.195 0.222 1 97.19 43 ALA B O 1
ATOM 2529 N N . ALA B 1 44 ? 13.586 -12.102 1.424 1 97.31 44 ALA B N 1
ATOM 2530 C CA . ALA B 1 44 ? 14.547 -11.719 2.453 1 97.31 44 ALA B CA 1
ATOM 2531 C C . ALA B 1 44 ? 15.062 -12.938 3.207 1 97.31 44 ALA B C 1
ATOM 2533 O O . ALA B 1 44 ? 16.266 -13.062 3.438 1 97.31 44 ALA B O 1
ATOM 2534 N N . VAL B 1 45 ? 14.148 -13.805 3.572 1 97.44 45 VAL B N 1
ATOM 2535 C CA . VAL B 1 45 ? 14.523 -15.031 4.262 1 97.44 45 VAL B CA 1
ATOM 2536 C C . VAL B 1 45 ? 15.445 -15.859 3.375 1 97.44 45 VAL B C 1
ATOM 2538 O O . VAL B 1 45 ? 16.422 -16.438 3.854 1 97.44 45 VAL B O 1
ATOM 2541 N N . THR B 1 46 ? 15.164 -15.875 2.111 1 95.88 46 THR B N 1
ATOM 2542 C CA . THR B 1 46 ? 15.977 -16.609 1.149 1 95.88 46 THR B CA 1
ATOM 2543 C C . THR B 1 46 ? 17.375 -16 1.058 1 95.88 46 THR B C 1
ATOM 2545 O O . THR B 1 46 ? 18.375 -16.719 1.092 1 95.88 46 THR B O 1
ATOM 2548 N N . ALA B 1 47 ? 17.422 -14.711 0.929 1 94.69 47 ALA B N 1
ATOM 2549 C CA . ALA B 1 47 ? 18.719 -14.023 0.84 1 94.69 47 ALA B CA 1
ATOM 2550 C C . ALA B 1 47 ? 19.562 -14.273 2.086 1 94.69 47 ALA B C 1
ATOM 2552 O O . ALA B 1 47 ? 20.766 -14.523 1.985 1 94.69 47 ALA B O 1
ATOM 2553 N N . LEU B 1 48 ? 18.953 -14.266 3.217 1 94.69 48 LEU B N 1
ATOM 2554 C CA . LEU B 1 48 ? 19.656 -14.5 4.477 1 94.69 48 LEU B CA 1
ATOM 2555 C C . LEU B 1 48 ? 20.219 -15.914 4.535 1 94.69 48 LEU B C 1
ATOM 2557 O O . LEU B 1 48 ? 21.391 -16.109 4.879 1 94.69 48 LEU B O 1
ATOM 2561 N N . MET B 1 49 ? 19.422 -16.875 4.16 1 94.69 49 MET B N 1
ATOM 2562 C CA . MET B 1 49 ? 19.812 -18.281 4.262 1 94.69 49 MET B CA 1
ATOM 2563 C C . MET B 1 49 ? 20.891 -18.609 3.227 1 94.69 49 MET B C 1
ATOM 2565 O O . MET B 1 49 ? 21.875 -19.281 3.539 1 94.69 49 MET B O 1
ATOM 2569 N N . ILE B 1 50 ? 20.75 -18.125 2.062 1 91.75 50 ILE B N 1
ATOM 2570 C CA . ILE B 1 50 ? 21.703 -18.438 0.991 1 91.75 50 ILE B CA 1
ATOM 2571 C C . ILE B 1 50 ? 23.031 -17.766 1.281 1 91.75 50 ILE B C 1
ATOM 2573 O O . ILE B 1 50 ? 24.094 -18.359 1.072 1 91.75 50 ILE B O 1
ATOM 2577 N N . THR B 1 51 ? 23.016 -16.578 1.745 1 90.81 51 THR B N 1
ATOM 2578 C CA . THR B 1 51 ? 24.25 -15.859 2.047 1 90.81 51 THR B CA 1
ATOM 2579 C C . THR B 1 51 ? 24.984 -16.516 3.215 1 90.81 51 THR B C 1
ATOM 2581 O O . THR B 1 51 ? 26.203 -16.422 3.324 1 90.81 51 THR B O 1
ATOM 2584 N N . LYS B 1 52 ? 24.266 -17.172 4.09 1 91.62 52 LYS B N 1
ATOM 2585 C CA . LYS B 1 52 ? 24.875 -17.875 5.219 1 91.62 52 LYS B CA 1
ATOM 2586 C C . LYS B 1 52 ? 25.281 -19.281 4.828 1 91.62 52 LYS B C 1
ATOM 2588 O O . LYS B 1 52 ? 25.766 -20.047 5.668 1 91.62 52 LYS B O 1
ATOM 2593 N N . GLY B 1 53 ? 24.984 -19.688 3.613 1 87.25 53 GLY B N 1
ATOM 2594 C CA . GLY B 1 53 ? 25.453 -20.953 3.078 1 87.25 53 GLY B CA 1
ATOM 2595 C C . GLY B 1 53 ? 24.453 -22.078 3.223 1 87.25 53 GLY B C 1
ATOM 2596 O O . GLY B 1 53 ? 24.812 -23.266 3.123 1 87.25 53 GLY B O 1
ATOM 2597 N N . ALA B 1 54 ? 23.297 -21.734 3.494 1 88 54 ALA B N 1
ATOM 2598 C CA . ALA B 1 54 ? 22.297 -22.781 3.652 1 88 54 ALA B CA 1
ATOM 2599 C C . ALA B 1 54 ? 21.875 -23.359 2.301 1 88 54 ALA B C 1
ATOM 2601 O O . ALA B 1 54 ? 22.109 -22.734 1.26 1 88 54 ALA B O 1
ATOM 2602 N N . ASN B 1 55 ? 21.359 -24.547 2.354 1 88.88 55 ASN B N 1
ATOM 2603 C CA . ASN B 1 55 ? 20.859 -25.203 1.144 1 88.88 55 ASN B CA 1
ATOM 2604 C C . ASN B 1 55 ? 19.672 -24.438 0.557 1 88.88 55 ASN B C 1
ATOM 2606 O O . ASN B 1 55 ? 18.734 -24.109 1.274 1 88.88 55 ASN B O 1
ATOM 2610 N N . PRO B 1 56 ? 19.703 -24.172 -0.695 1 89.19 56 PRO B N 1
ATOM 2611 C CA . PRO B 1 56 ? 18.656 -23.391 -1.354 1 89.19 56 PRO B CA 1
ATOM 2612 C C . PRO B 1 56 ? 17.281 -24.062 -1.24 1 89.19 56 PRO B C 1
ATOM 2614 O O . PRO B 1 56 ? 16.25 -23.375 -1.222 1 89.19 56 PRO B O 1
ATOM 2617 N N . TYR B 1 57 ? 17.219 -25.312 -1.076 1 90 57 TYR B N 1
ATOM 2618 C CA . TYR B 1 57 ? 15.938 -26.016 -0.989 1 90 57 TYR B CA 1
ATOM 2619 C C . TYR B 1 57 ? 15.289 -25.797 0.372 1 90 57 TYR B C 1
ATOM 2621 O O . TYR B 1 57 ? 14.062 -25.859 0.498 1 90 57 TYR B O 1
ATOM 2629 N N . LEU B 1 58 ? 16.062 -25.516 1.312 1 92.62 58 LEU B N 1
ATOM 2630 C CA . LEU B 1 58 ? 15.555 -25.312 2.664 1 92.62 58 LEU B CA 1
ATOM 2631 C C . LEU B 1 58 ? 14.906 -23.938 2.795 1 92.62 58 LEU B C 1
ATOM 2633 O O . LEU B 1 58 ? 14.156 -23.688 3.74 1 92.62 58 LEU B O 1
ATOM 2637 N N . THR B 1 59 ? 15.242 -23.109 1.81 1 94.62 59 THR B N 1
ATOM 2638 C CA . THR B 1 59 ? 14.68 -21.766 1.846 1 94.62 59 THR B CA 1
ATOM 2639 C C . THR B 1 59 ? 13.188 -21.797 1.549 1 94.62 59 THR B C 1
ATOM 2641 O O . THR B 1 59 ? 12.438 -20.922 2.004 1 94.62 59 THR B O 1
ATOM 2644 N N . LEU B 1 60 ? 12.75 -22.828 0.855 1 95.5 60 LEU B N 1
ATOM 2645 C CA . LEU B 1 60 ? 11.352 -22.906 0.437 1 95.5 60 LEU B CA 1
ATOM 2646 C C . LEU B 1 60 ? 10.43 -23.078 1.64 1 95.5 60 LEU B C 1
ATOM 2648 O O . LEU B 1 60 ? 9.539 -22.266 1.875 1 95.5 60 LEU B O 1
ATOM 2652 N N . PRO B 1 61 ? 10.695 -24.094 2.471 1 96.19 61 PRO B N 1
ATOM 2653 C CA . PRO B 1 61 ? 9.836 -24.234 3.65 1 96.19 61 PRO B CA 1
ATOM 2654 C C . PRO B 1 61 ? 10.008 -23.094 4.652 1 96.19 61 PRO B C 1
ATOM 2656 O O . PRO B 1 61 ? 9.055 -22.719 5.34 1 96.19 61 PRO B O 1
ATOM 2659 N N . ALA B 1 62 ? 11.164 -22.547 4.773 1 97.38 62 ALA B N 1
ATOM 2660 C CA . ALA B 1 62 ? 11.414 -21.453 5.695 1 97.38 62 ALA B CA 1
ATOM 2661 C C . ALA B 1 62 ? 10.648 -20.203 5.281 1 97.38 62 ALA B C 1
ATOM 2663 O O . ALA B 1 62 ? 10.055 -19.516 6.125 1 97.38 62 ALA B O 1
ATOM 2664 N N . ALA B 1 63 ? 10.719 -19.922 3.963 1 97.81 63 ALA B N 1
ATOM 2665 C CA . ALA B 1 63 ? 9.984 -18.766 3.447 1 97.81 63 ALA B CA 1
ATOM 2666 C C . ALA B 1 63 ? 8.477 -18.953 3.645 1 97.81 63 ALA B C 1
ATOM 2668 O O . ALA B 1 63 ? 7.781 -18 4.031 1 97.81 63 ALA B O 1
ATOM 2669 N N . PHE B 1 64 ? 8.031 -20.156 3.391 1 98.25 64 PHE B N 1
ATOM 2670 C CA . PHE B 1 64 ? 6.617 -20.453 3.59 1 98.25 64 PHE B CA 1
ATOM 2671 C C . PHE B 1 64 ? 6.223 -20.25 5.047 1 98.25 64 PHE B C 1
ATOM 2673 O O . PHE B 1 64 ? 5.195 -19.641 5.336 1 98.25 64 PHE B O 1
ATOM 2680 N N . ALA B 1 65 ? 7 -20.719 5.949 1 98.44 65 ALA B N 1
ATOM 2681 C CA . ALA B 1 65 ? 6.723 -20.594 7.379 1 98.44 65 ALA B CA 1
ATOM 2682 C C . ALA B 1 65 ? 6.719 -19.141 7.82 1 98.44 65 ALA B C 1
ATOM 2684 O O . ALA B 1 65 ? 5.891 -18.734 8.633 1 98.44 65 ALA B O 1
ATOM 2685 N N . ALA B 1 66 ? 7.656 -18.375 7.281 1 98.44 66 ALA B N 1
ATOM 2686 C CA . ALA B 1 66 ? 7.707 -16.953 7.602 1 98.44 66 ALA B CA 1
ATOM 2687 C C . ALA B 1 66 ? 6.453 -16.234 7.121 1 98.44 66 ALA B C 1
ATOM 2689 O O . ALA B 1 66 ? 5.914 -15.367 7.82 1 98.44 66 ALA B O 1
ATOM 2690 N N . GLY B 1 67 ? 6.078 -16.562 5.914 1 98.56 67 GLY B N 1
ATOM 2691 C CA . GLY B 1 67 ? 4.848 -15.992 5.395 1 98.56 67 GLY B CA 1
ATOM 2692 C C . GLY B 1 67 ? 3.623 -16.375 6.203 1 98.56 67 GLY B C 1
ATOM 2693 O O . GLY B 1 67 ? 2.732 -15.547 6.418 1 98.56 67 GLY B O 1
ATOM 2694 N N . VAL B 1 68 ? 3.588 -17.609 6.621 1 98.56 68 VAL B N 1
ATOM 2695 C CA . VAL B 1 68 ? 2.494 -18.094 7.461 1 98.56 68 VAL B CA 1
ATOM 2696 C C . VAL B 1 68 ? 2.441 -17.281 8.758 1 98.56 68 VAL B C 1
ATOM 2698 O O . VAL B 1 68 ? 1.366 -16.875 9.195 1 98.56 68 VAL B O 1
ATOM 2701 N N . ALA B 1 69 ? 3.547 -17.047 9.297 1 98.62 69 ALA B N 1
ATOM 2702 C CA . ALA B 1 69 ? 3.617 -16.25 10.523 1 98.62 69 ALA B CA 1
ATOM 2703 C C . ALA B 1 69 ? 3.09 -14.836 10.289 1 98.62 69 ALA B C 1
ATOM 2705 O O . ALA B 1 69 ? 2.348 -14.305 11.117 1 98.62 69 ALA B O 1
ATOM 2706 N N . ALA B 1 70 ? 3.504 -14.258 9.195 1 98.38 70 ALA B N 1
ATOM 2707 C CA . ALA B 1 70 ? 3.027 -12.914 8.859 1 98.38 70 ALA B CA 1
ATOM 2708 C C . ALA B 1 70 ? 1.513 -12.906 8.672 1 98.38 70 ALA B C 1
ATOM 2710 O O . ALA B 1 70 ? 0.832 -11.984 9.133 1 98.38 70 ALA B O 1
ATOM 2711 N N . GLY B 1 71 ? 1.055 -13.922 7.992 1 98.44 71 GLY B N 1
ATOM 2712 C CA . GLY B 1 71 ? -0.382 -14.023 7.797 1 98.44 71 GLY B CA 1
ATOM 2713 C C . GLY B 1 71 ? -1.152 -14.203 9.094 1 98.44 71 GLY B C 1
ATOM 2714 O O . GLY B 1 71 ? -2.232 -13.633 9.258 1 98.44 71 GLY B O 1
ATOM 2715 N N . ILE B 1 72 ? -0.621 -14.984 9.984 1 98.44 72 ILE B N 1
ATOM 2716 C CA . ILE B 1 72 ? -1.247 -15.18 11.281 1 98.44 72 ILE B CA 1
ATOM 2717 C C . ILE B 1 72 ? -1.312 -13.859 12.039 1 98.44 72 ILE B C 1
ATOM 2719 O O . ILE B 1 72 ? -2.328 -13.539 12.656 1 98.44 72 ILE B O 1
ATOM 2723 N N . CYS B 1 73 ? -0.278 -13.133 11.938 1 98.06 73 CYS B N 1
ATOM 27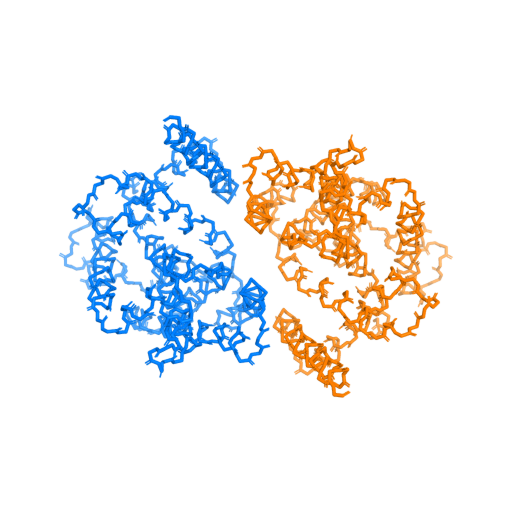24 C CA . CYS B 1 73 ? -0.255 -11.836 12.602 1 98.06 73 CYS B CA 1
ATOM 2725 C C . CYS B 1 73 ? -1.335 -10.914 12.047 1 98.06 73 CYS B C 1
ATOM 2727 O O . CYS B 1 73 ? -2.045 -10.25 12.805 1 98.06 73 CYS B O 1
ATOM 2729 N N . THR B 1 74 ? -1.409 -10.875 10.758 1 98 74 THR B N 1
ATOM 2730 C CA . THR B 1 74 ? -2.439 -10.055 10.133 1 98 74 THR B CA 1
ATOM 2731 C C . THR B 1 74 ? -3.828 -10.484 10.594 1 98 74 THR B C 1
ATOM 2733 O O . THR B 1 74 ? -4.672 -9.648 10.914 1 98 74 THR B O 1
ATOM 2736 N N . GLY B 1 75 ? -4.016 -11.805 10.555 1 97.38 75 GLY B N 1
ATOM 2737 C CA . GLY B 1 75 ? -5.297 -12.328 11.008 1 97.38 75 GLY B CA 1
ATOM 2738 C C . GLY B 1 75 ? -5.5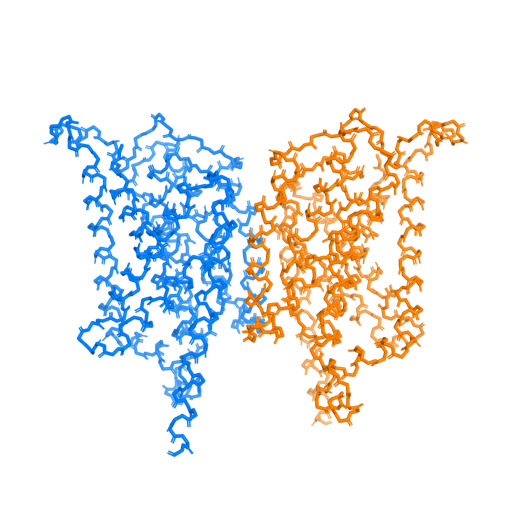9 -12.016 12.461 1 97.38 75 GLY B C 1
ATOM 2739 O O . GLY B 1 75 ? -6.727 -11.688 12.812 1 97.38 75 GLY B O 1
ATOM 2740 N N . LEU B 1 76 ? -4.613 -12.086 13.305 1 97.25 76 LEU B N 1
ATOM 2741 C CA . LEU B 1 76 ? -4.785 -11.789 14.727 1 97.25 76 LEU B CA 1
ATOM 2742 C C . LEU B 1 76 ? -5.133 -10.32 14.938 1 97.25 76 LEU B C 1
ATOM 2744 O O . LEU B 1 76 ? -5.969 -9.992 15.781 1 97.25 76 LEU B O 1
ATOM 2748 N N . ILE B 1 77 ? -4.508 -9.508 14.203 1 96.69 77 ILE B N 1
ATOM 2749 C CA . ILE B 1 77 ? -4.797 -8.078 14.297 1 96.69 77 ILE B CA 1
ATOM 2750 C C . ILE B 1 77 ? -6.25 -7.82 13.906 1 96.69 77 ILE B C 1
ATOM 2752 O O . ILE B 1 77 ? -6.961 -7.086 14.594 1 96.69 77 ILE B O 1
ATOM 2756 N N . HIS B 1 78 ? -6.633 -8.438 12.852 1 95.12 78 HIS B N 1
ATOM 2757 C CA . HIS B 1 78 ? -7.984 -8.234 12.336 1 95.12 78 HIS B CA 1
ATOM 2758 C C . HIS B 1 78 ? -9.023 -8.828 13.273 1 95.12 78 HIS B C 1
ATOM 2760 O O . HIS B 1 78 ? -10.008 -8.164 13.617 1 95.12 78 HIS B O 1
ATOM 2766 N N . VAL B 1 79 ? -8.797 -10.055 13.75 1 94.19 79 VAL B N 1
ATOM 2767 C CA . VAL B 1 79 ? -9.82 -10.812 14.477 1 94.19 79 VAL B CA 1
ATOM 2768 C C . VAL B 1 79 ? -9.789 -10.422 15.953 1 94.19 79 VAL B C 1
ATOM 2770 O O . VAL B 1 79 ? -10.836 -10.156 16.547 1 94.19 79 VAL B O 1
ATOM 2773 N N . LYS B 1 80 ? -8.664 -10.352 16.531 1 92.94 80 LYS B N 1
ATOM 2774 C CA . LYS B 1 80 ? -8.578 -10.125 17.969 1 92.94 80 LYS B CA 1
ATOM 2775 C C . LYS B 1 80 ? -8.641 -8.641 18.312 1 92.94 80 LYS B C 1
ATOM 2777 O O . LYS B 1 80 ? -9.258 -8.242 19.297 1 92.94 80 LYS B O 1
ATOM 2782 N N . CYS B 1 81 ? -8 -7.848 17.484 1 93 81 CYS B N 1
ATOM 2783 C CA . CYS B 1 81 ? -7.984 -6.418 17.766 1 93 81 CYS B CA 1
ATOM 2784 C C . CYS B 1 81 ? -9.148 -5.711 17.094 1 93 81 CYS B C 1
ATOM 2786 O O . CYS B 1 81 ? -9.328 -4.504 17.25 1 93 81 CYS B O 1
ATOM 2788 N N . LYS B 1 82 ? -9.906 -6.449 16.266 1 91.94 82 LYS B N 1
ATOM 2789 C CA . LYS B 1 82 ? -11.117 -5.949 15.609 1 91.94 82 LYS B CA 1
ATOM 2790 C C . LYS B 1 82 ? -10.797 -4.762 14.711 1 91.94 82 LYS B C 1
ATOM 2792 O O . LYS B 1 82 ? -11.492 -3.744 14.742 1 91.94 82 LYS B O 1
ATOM 2797 N N . VAL B 1 83 ? -9.648 -4.871 14.094 1 90.81 83 VAL B N 1
ATOM 2798 C CA . VAL B 1 83 ? -9.234 -3.859 13.125 1 90.81 83 VAL B CA 1
ATOM 2799 C C . VAL B 1 83 ? -9.789 -4.215 11.75 1 90.81 83 VAL B C 1
ATOM 2801 O O . VAL B 1 83 ? -9.867 -5.391 11.391 1 90.81 83 VAL B O 1
ATOM 2804 N N . ARG B 1 84 ? -10.164 -3.188 11.031 1 89.06 84 ARG B N 1
ATOM 2805 C CA . ARG B 1 84 ? -10.695 -3.404 9.688 1 89.06 84 ARG B CA 1
ATOM 2806 C C . ARG B 1 84 ? -9.68 -4.145 8.82 1 89.06 84 ARG B C 1
ATOM 2808 O O . ARG B 1 84 ? -8.469 -4.004 9.008 1 89.06 84 ARG B O 1
ATOM 2815 N N . ASP B 1 85 ? -10.133 -4.996 7.844 1 89.38 85 ASP B N 1
ATOM 2816 C CA . ASP B 1 85 ? -9.32 -5.871 7.004 1 89.38 85 ASP B CA 1
ATOM 2817 C C . ASP B 1 85 ? -8.219 -5.09 6.297 1 89.38 85 ASP B C 1
ATOM 2819 O O . ASP B 1 85 ? -7.035 -5.418 6.43 1 89.38 85 ASP B O 1
ATOM 2823 N N . LEU B 1 86 ? -8.609 -3.957 5.758 1 85.25 86 LEU B N 1
ATOM 2824 C CA . LEU B 1 86 ? -7.664 -3.174 4.973 1 85.25 86 LEU B CA 1
ATOM 2825 C C . LEU B 1 86 ? -6.574 -2.586 5.859 1 85.25 86 LEU B C 1
ATOM 2827 O O . LEU B 1 86 ? -5.391 -2.631 5.512 1 85.25 86 LEU B O 1
ATOM 2831 N N . LEU B 1 87 ? -6.977 -2.047 6.973 1 88.81 87 LEU B N 1
ATOM 2832 C CA . LEU B 1 87 ? -6.027 -1.408 7.879 1 88.81 87 LEU B CA 1
ATOM 2833 C C . LEU B 1 87 ? -5.055 -2.432 8.461 1 88.81 87 LEU B C 1
ATOM 2835 O O . LEU B 1 87 ? -3.875 -2.131 8.648 1 88.81 87 LEU B O 1
ATOM 2839 N N . SER B 1 88 ? -5.551 -3.611 8.695 1 94.56 88 SER B N 1
ATOM 2840 C CA . SER B 1 88 ? -4.688 -4.668 9.211 1 94.56 88 SER B CA 1
ATOM 2841 C C . SER B 1 88 ? -3.576 -5.004 8.227 1 94.56 88 SER B C 1
ATOM 2843 O O . SER B 1 88 ? -2.42 -5.176 8.617 1 94.56 88 SER B O 1
ATOM 2845 N N . GLY B 1 89 ? -3.941 -5.09 6.961 1 95.06 89 GLY B N 1
ATOM 2846 C CA . GLY B 1 89 ? -2.957 -5.379 5.93 1 95.06 89 GLY B CA 1
ATOM 2847 C C . GLY B 1 89 ? -1.928 -4.273 5.766 1 95.06 89 GLY B C 1
ATOM 2848 O O . GLY B 1 89 ? -0.748 -4.551 5.535 1 95.06 89 GLY B O 1
ATOM 2849 N N . ILE B 1 90 ? -2.389 -3.035 5.902 1 92.5 90 ILE B N 1
ATOM 2850 C CA . ILE B 1 90 ? -1.505 -1.884 5.75 1 92.5 90 ILE B CA 1
ATOM 2851 C C . ILE B 1 90 ? -0.503 -1.845 6.902 1 92.5 90 ILE B C 1
ATOM 2853 O O . ILE B 1 90 ? 0.69 -1.619 6.688 1 92.5 90 ILE B O 1
ATOM 2857 N N . ILE B 1 91 ? -0.963 -2.066 8.086 1 94.5 91 ILE B N 1
ATOM 2858 C CA . ILE B 1 91 ? -0.103 -2.086 9.258 1 94.5 91 ILE B CA 1
ATOM 2859 C C . ILE B 1 91 ? 0.979 -3.148 9.094 1 94.5 91 ILE B C 1
ATOM 2861 O O . ILE B 1 91 ? 2.162 -2.879 9.312 1 94.5 91 ILE B O 1
ATOM 2865 N N . MET B 1 92 ? 0.513 -4.305 8.633 1 96.75 92 MET B N 1
ATOM 2866 C CA . MET B 1 92 ? 1.458 -5.41 8.508 1 96.75 92 MET B CA 1
ATOM 2867 C C . MET B 1 92 ? 2.451 -5.152 7.379 1 96.75 92 MET B C 1
ATOM 2869 O O . MET B 1 92 ? 3.637 -5.461 7.508 1 96.75 92 MET B O 1
ATOM 2873 N N . MET B 1 93 ? 1.916 -4.676 6.266 1 95.19 93 MET B N 1
ATOM 2874 C CA . MET B 1 93 ? 2.816 -4.383 5.152 1 95.19 93 MET B CA 1
ATOM 2875 C C . MET B 1 93 ? 3.885 -3.377 5.57 1 95.19 93 MET B C 1
ATOM 2877 O O . MET B 1 93 ? 5.047 -3.504 5.18 1 95.19 93 MET B O 1
ATOM 2881 N N . THR B 1 94 ? 3.547 -2.416 6.391 1 94.06 94 THR B N 1
ATOM 2882 C CA . THR B 1 94 ? 4.48 -1.399 6.863 1 94.06 94 THR B CA 1
ATOM 2883 C C . THR B 1 94 ? 5.488 -2.004 7.836 1 94.06 94 THR B C 1
ATOM 2885 O O . THR B 1 94 ? 6.688 -1.726 7.75 1 94.06 94 THR B O 1
ATOM 2888 N N . ALA B 1 95 ? 4.988 -2.779 8.734 1 95.94 95 ALA B N 1
ATOM 2889 C CA . ALA B 1 95 ? 5.859 -3.436 9.703 1 95.94 95 ALA B CA 1
ATOM 2890 C C . ALA B 1 95 ? 6.855 -4.359 9.008 1 95.94 95 ALA B C 1
ATOM 2892 O O . ALA B 1 95 ? 8.031 -4.406 9.383 1 95.94 95 ALA B O 1
ATOM 2893 N N . LEU B 1 96 ? 6.367 -5.031 7.996 1 96.81 96 LEU B N 1
ATOM 2894 C CA . LEU B 1 96 ? 7.195 -6.016 7.312 1 96.81 96 LEU B CA 1
ATOM 2895 C C . LEU B 1 96 ? 8.312 -5.336 6.523 1 96.81 96 LEU B C 1
ATOM 2897 O O . LEU B 1 96 ? 9.328 -5.961 6.211 1 96.81 96 LEU B O 1
ATOM 2901 N N . TRP B 1 97 ? 8.062 -4.094 6.219 1 93.81 97 TRP B N 1
ATOM 2902 C CA . TRP B 1 97 ? 9.133 -3.367 5.543 1 93.81 97 TRP B CA 1
ATOM 2903 C C . TRP B 1 97 ? 10.414 -3.389 6.371 1 93.81 97 TRP B C 1
ATOM 2905 O O . TRP B 1 97 ? 11.477 -3.744 5.867 1 93.81 97 TRP B O 1
ATOM 2915 N N . THR B 1 98 ? 10.312 -3.066 7.664 1 94.38 98 THR B N 1
ATOM 2916 C CA . THR B 1 98 ? 11.461 -3.023 8.562 1 94.38 98 THR B CA 1
ATOM 2917 C C . THR B 1 98 ? 11.977 -4.43 8.844 1 94.38 98 THR B C 1
ATOM 2919 O O . THR B 1 98 ? 13.188 -4.656 8.867 1 94.38 98 THR B O 1
ATOM 2922 N N . ILE B 1 99 ? 11.07 -5.336 9 1 96.31 99 ILE B N 1
ATOM 2923 C CA . ILE B 1 99 ? 11.453 -6.715 9.281 1 96.31 99 ILE B CA 1
ATOM 2924 C C . ILE B 1 99 ? 12.258 -7.273 8.117 1 96.31 99 ILE B C 1
ATOM 2926 O O . ILE B 1 99 ? 13.281 -7.934 8.32 1 96.31 99 ILE B O 1
ATOM 2930 N N . ASN B 1 100 ? 11.812 -7.012 6.902 1 96.75 100 ASN B N 1
ATOM 2931 C CA . ASN B 1 100 ? 12.516 -7.484 5.719 1 96.75 100 ASN B CA 1
ATOM 2932 C C . ASN B 1 100 ? 13.922 -6.895 5.637 1 96.75 100 ASN B C 1
ATOM 2934 O O . ASN B 1 100 ? 14.867 -7.586 5.25 1 96.75 100 ASN B O 1
ATOM 2938 N N . LEU B 1 101 ? 14.07 -5.676 6.008 1 93.56 101 LEU B N 1
ATOM 2939 C CA . LEU B 1 101 ? 15.375 -5.031 5.996 1 93.56 101 LEU B CA 1
ATOM 2940 C C . LEU B 1 101 ? 16.297 -5.633 7.055 1 93.56 101 LEU B C 1
ATOM 2942 O O . LEU B 1 101 ? 17.484 -5.824 6.816 1 93.56 101 LEU B O 1
ATOM 2946 N N . ARG B 1 102 ? 15.727 -5.938 8.156 1 93.69 102 ARG B N 1
ATOM 2947 C CA . ARG B 1 102 ? 16.516 -6.52 9.234 1 93.69 102 ARG B CA 1
ATOM 2948 C C . ARG B 1 102 ? 16.953 -7.941 8.891 1 93.69 102 ARG B C 1
ATOM 2950 O O . ARG B 1 102 ? 18.062 -8.344 9.203 1 93.69 102 ARG B O 1
ATOM 2957 N N . VAL B 1 103 ? 16.062 -8.625 8.25 1 94.56 103 VAL B N 1
ATOM 2958 C CA . VAL B 1 103 ? 16.328 -10.016 7.902 1 94.56 103 VAL B CA 1
ATOM 2959 C C . VAL B 1 103 ? 17.359 -10.07 6.781 1 94.56 103 VAL B C 1
ATOM 2961 O O . VAL B 1 103 ? 18.344 -10.82 6.863 1 94.56 103 VAL B O 1
ATOM 2964 N N . ALA B 1 104 ? 17.219 -9.266 5.762 1 94 104 ALA B N 1
ATOM 2965 C CA . ALA B 1 104 ? 18.125 -9.281 4.617 1 94 104 ALA B CA 1
ATOM 2966 C C . ALA B 1 104 ? 19.406 -8.516 4.926 1 94 104 ALA B C 1
ATOM 2968 O O . ALA B 1 104 ? 20.453 -8.75 4.305 1 94 104 ALA B O 1
ATOM 2969 N N . GLY B 1 105 ? 19.328 -7.508 5.824 1 89.94 105 GLY B N 1
ATOM 2970 C CA . GLY B 1 105 ? 20.484 -6.695 6.188 1 89.94 105 GLY B CA 1
ATOM 2971 C C . GLY B 1 105 ? 20.547 -5.387 5.426 1 89.94 105 GLY B C 1
ATOM 2972 O O . GLY B 1 105 ? 20.922 -4.355 5.988 1 89.94 105 GLY B O 1
ATOM 2973 N N . THR B 1 106 ? 20.281 -5.484 4.102 1 89.44 106 THR B N 1
ATOM 2974 C CA . THR B 1 106 ? 20.297 -4.297 3.256 1 89.44 106 THR B CA 1
ATOM 2975 C C . THR B 1 106 ? 19.094 -4.301 2.312 1 89.44 106 THR B C 1
ATOM 2977 O O . THR B 1 106 ? 18.359 -5.289 2.229 1 89.44 106 THR B O 1
ATOM 2980 N N . ALA B 1 107 ? 18.875 -3.158 1.674 1 89.62 107 ALA B N 1
ATOM 2981 C CA . ALA B 1 107 ? 17.734 -3 0.777 1 89.62 107 ALA B CA 1
ATOM 2982 C C . ALA B 1 107 ? 17.938 -3.783 -0.517 1 89.62 107 ALA B C 1
ATOM 2984 O O . ALA B 1 107 ? 16.984 -4.023 -1.262 1 89.62 107 ALA B O 1
ATOM 2985 N N . ASN B 1 108 ? 19.219 -4.098 -0.813 1 90.56 108 ASN B N 1
ATOM 2986 C CA . ASN B 1 108 ? 19.594 -4.859 -2.002 1 90.56 108 ASN B CA 1
ATOM 2987 C C . ASN B 1 108 ? 20.688 -5.871 -1.702 1 90.56 108 ASN B C 1
ATOM 2989 O O . ASN B 1 108 ? 21.781 -5.504 -1.25 1 90.56 108 ASN B O 1
ATOM 2993 N N . VAL B 1 109 ? 20.359 -7.152 -1.937 1 92.62 109 VAL B N 1
ATOM 2994 C CA . VAL B 1 109 ? 21.344 -8.211 -1.702 1 92.62 109 VAL B CA 1
ATOM 2995 C C . VAL B 1 109 ? 21.516 -9.039 -2.971 1 92.62 109 VAL B C 1
ATOM 2997 O O . VAL B 1 109 ? 20.672 -9.875 -3.297 1 92.62 109 VAL B O 1
ATOM 3000 N N . PRO B 1 110 ? 22.641 -8.82 -3.662 1 90.81 110 PRO B N 1
ATOM 3001 C CA . PRO B 1 110 ? 22.906 -9.617 -4.859 1 90.81 110 PRO B CA 1
ATOM 3002 C C . PRO B 1 110 ? 23.297 -11.062 -4.531 1 90.81 110 PRO B C 1
ATOM 3004 O O . PRO B 1 110 ? 24.047 -11.297 -3.59 1 90.81 110 PRO B O 1
ATOM 3007 N N . LEU B 1 111 ? 22.781 -12.031 -5.227 1 88.38 111 LEU B N 1
ATOM 3008 C CA . LEU B 1 111 ? 23.047 -13.453 -5.016 1 88.38 111 LEU B CA 1
ATOM 3009 C C . LEU B 1 111 ? 23.641 -14.086 -6.266 1 88.38 111 LEU B C 1
ATOM 3011 O O . LEU B 1 111 ? 23.438 -15.273 -6.531 1 88.38 111 LEU B O 1
ATOM 3015 N N . PHE B 1 112 ? 24.359 -13.391 -6.969 1 80.81 112 PHE B N 1
ATOM 3016 C CA . PHE B 1 112 ? 24.875 -13.844 -8.258 1 80.81 112 PHE B CA 1
ATOM 3017 C C . PHE B 1 112 ? 25.891 -14.969 -8.07 1 80.81 112 PHE B C 1
ATOM 3019 O O . PHE B 1 112 ? 25.953 -15.898 -8.875 1 80.81 112 PHE B O 1
ATOM 3026 N N . SER B 1 113 ? 26.625 -14.914 -7.047 1 74.94 113 SER B N 1
ATOM 3027 C CA . SER B 1 113 ? 27.719 -15.867 -6.859 1 74.94 113 SER B CA 1
ATOM 3028 C C . SER B 1 113 ? 27.281 -17.047 -5.992 1 74.94 113 SER B C 1
ATOM 3030 O O . SER B 1 113 ? 28.078 -17.953 -5.742 1 74.94 113 SER B O 1
ATOM 3032 N N . GLN B 1 114 ? 26.078 -17.125 -5.676 1 76.62 114 GLN B N 1
ATOM 3033 C CA . GLN B 1 114 ? 25.641 -18.141 -4.734 1 76.62 114 GLN B CA 1
ATOM 3034 C C . GLN B 1 114 ? 24.844 -19.234 -5.445 1 76.62 114 GLN B C 1
ATOM 3036 O O . GLN B 1 114 ? 24.375 -19.031 -6.562 1 76.62 114 GLN B O 1
ATOM 3041 N N . LYS B 1 115 ? 24.859 -20.391 -4.887 1 74.75 115 LYS B N 1
ATOM 3042 C CA . LYS B 1 115 ? 24.094 -21.5 -5.422 1 74.75 115 LYS B CA 1
ATOM 3043 C C . LYS B 1 115 ? 22.609 -21.328 -5.156 1 74.75 115 LYS B C 1
ATOM 3045 O O . LYS B 1 115 ? 22.203 -20.922 -4.062 1 74.75 115 LYS B O 1
ATOM 3050 N N . THR B 1 116 ? 21.906 -21.391 -6.207 1 79.38 116 THR B N 1
ATOM 3051 C CA . THR B 1 116 ? 20.453 -21.312 -6.09 1 79.38 116 THR B CA 1
ATOM 3052 C C . THR B 1 116 ? 19.797 -22.641 -6.473 1 79.38 116 THR B C 1
ATOM 3054 O O . THR B 1 116 ? 20.5 -23.609 -6.762 1 79.38 116 THR B O 1
ATOM 3057 N N . ILE B 1 117 ? 18.516 -22.719 -6.316 1 73.12 117 ILE B N 1
ATOM 3058 C CA . ILE B 1 117 ? 17.781 -23.922 -6.715 1 73.12 117 ILE B CA 1
ATOM 3059 C C . ILE B 1 117 ? 17.953 -24.156 -8.211 1 73.12 117 ILE B C 1
ATOM 3061 O O . ILE B 1 117 ? 17.844 -25.297 -8.68 1 73.12 117 ILE B O 1
ATOM 3065 N N . PHE B 1 118 ? 18.281 -23.141 -8.898 1 72.81 118 PHE B N 1
ATOM 3066 C CA . PHE B 1 118 ? 18.359 -23.219 -10.352 1 72.81 118 PHE B CA 1
ATOM 3067 C C . PHE B 1 118 ? 19.781 -23.5 -10.812 1 72.81 118 PHE B C 1
ATOM 3069 O O . PHE B 1 118 ? 19.984 -24.094 -11.875 1 72.81 118 PHE B O 1
ATOM 3076 N N . LYS B 1 119 ? 20.719 -22.938 -10.172 1 63.69 119 LYS B N 1
ATOM 3077 C CA . LYS B 1 119 ? 22.109 -23.188 -10.508 1 63.69 119 LYS B CA 1
ATOM 3078 C C . LYS B 1 119 ? 22.781 -24.078 -9.461 1 63.69 119 LYS B C 1
ATOM 3080 O O . LYS B 1 119 ? 23.188 -23.594 -8.406 1 63.69 119 LYS B O 1
ATOM 3085 N N . ASN B 1 120 ? 22.391 -25.328 -9.484 1 57.78 120 ASN B N 1
ATOM 3086 C CA . ASN B 1 120 ? 23.109 -26.203 -8.562 1 57.78 120 ASN B CA 1
ATOM 3087 C C . ASN B 1 120 ? 23.984 -27.203 -9.305 1 57.78 120 ASN B C 1
ATOM 3089 O O . ASN B 1 120 ? 23.734 -27.516 -10.469 1 57.78 120 ASN B O 1
ATOM 3093 N N . ASP B 1 121 ? 25.25 -27.219 -8.844 1 51.09 121 ASP B N 1
ATOM 3094 C CA . ASP B 1 121 ? 26.203 -28.203 -9.352 1 51.09 121 ASP B CA 1
ATOM 3095 C C . ASP B 1 121 ? 25.5 -29.516 -9.719 1 51.09 121 ASP B C 1
ATOM 3097 O O . ASP B 1 121 ? 25.891 -30.172 -10.688 1 51.09 121 ASP B O 1
ATOM 3101 N N . THR B 1 122 ? 24.609 -29.844 -9.031 1 47.38 122 THR B N 1
ATOM 3102 C CA . THR B 1 122 ? 24.016 -31.156 -9.242 1 47.38 122 THR B CA 1
ATOM 3103 C C . THR B 1 122 ? 23.203 -31.172 -10.539 1 47.38 122 THR B C 1
ATOM 3105 O O . THR B 1 122 ? 23.25 -32.156 -11.281 1 47.38 122 THR B O 1
ATOM 3108 N N . LEU B 1 123 ? 22.531 -30.047 -10.805 1 51.47 123 LEU B N 1
ATOM 3109 C CA . LEU B 1 123 ? 21.75 -30 -12.039 1 51.47 123 LEU B CA 1
ATOM 3110 C C . LEU B 1 123 ? 22.641 -29.75 -13.242 1 51.47 123 LEU B C 1
ATOM 3112 O O . LEU B 1 123 ? 22.344 -30.203 -14.352 1 51.47 123 LEU B O 1
ATOM 3116 N N . ASP B 1 124 ? 23.641 -28.859 -13.117 1 50.78 124 ASP B N 1
ATOM 3117 C CA . ASP B 1 124 ? 24.594 -28.703 -14.203 1 50.78 124 ASP B CA 1
ATOM 3118 C C . ASP B 1 124 ? 25.156 -30.047 -14.633 1 50.78 124 ASP B C 1
ATOM 3120 O O . ASP B 1 124 ? 25.5 -30.25 -15.797 1 50.78 124 ASP B O 1
ATOM 3124 N N . LYS B 1 125 ? 25.453 -30.891 -13.758 1 50 125 LYS B N 1
ATOM 3125 C CA . LYS B 1 125 ? 26.031 -32.188 -14.148 1 50 125 LYS B CA 1
ATOM 3126 C C . LYS B 1 125 ? 25.016 -33.031 -14.898 1 50 125 LYS B C 1
ATOM 3128 O O . LYS B 1 125 ? 25.391 -33.875 -15.711 1 50 125 LYS B O 1
ATOM 3133 N N . LEU B 1 126 ? 23.812 -32.969 -14.523 1 48.06 126 LEU B N 1
ATOM 3134 C CA . LEU B 1 126 ? 22.875 -33.875 -15.133 1 48.06 126 LEU B CA 1
ATOM 3135 C C . LEU B 1 126 ? 22.359 -33.344 -16.469 1 48.06 126 LEU B C 1
ATOM 3137 O O . LEU B 1 126 ? 21.891 -34.125 -17.297 1 48.06 126 LEU B O 1
ATOM 3141 N N . LEU B 1 127 ? 22.031 -31.953 -16.641 1 51.62 127 LEU B N 1
ATOM 3142 C CA . LEU B 1 127 ? 21.469 -31.516 -17.922 1 51.62 127 LEU B CA 1
ATOM 3143 C C . LEU B 1 127 ? 22.5 -30.75 -18.734 1 51.62 127 LEU B C 1
ATOM 3145 O O . LEU B 1 127 ? 23.281 -29.969 -18.188 1 51.62 127 LEU B O 1
ATOM 3149 N N . PRO B 1 128 ? 22.859 -31.172 -20.016 1 46.91 128 PRO B N 1
ATOM 3150 C CA . PRO B 1 128 ? 23.797 -30.531 -20.938 1 46.91 128 PRO B CA 1
ATOM 3151 C C . PRO B 1 128 ? 23.625 -29.016 -21 1 46.91 128 PRO B C 1
ATOM 3153 O O . PRO B 1 128 ? 22.562 -28.5 -20.641 1 46.91 128 PRO B O 1
ATOM 3156 N N . SER B 1 129 ? 24.656 -28.141 -21.328 1 48.44 129 SER B N 1
ATOM 3157 C CA . SER B 1 129 ? 24.906 -26.703 -21.438 1 48.44 129 SER B CA 1
ATOM 3158 C C . SER B 1 129 ? 23.672 -25.984 -22 1 48.44 129 SER B C 1
ATOM 3160 O O . SER B 1 129 ? 23.375 -24.859 -21.594 1 48.44 129 SER B O 1
ATOM 3162 N N . GLY B 1 130 ? 23.203 -26.219 -23.125 1 49 130 GLY B N 1
ATOM 3163 C CA . GLY B 1 130 ? 22.172 -25.578 -23.938 1 49 130 GLY B CA 1
ATOM 3164 C C . GLY B 1 130 ? 20.812 -25.531 -23.266 1 49 130 GLY B C 1
ATOM 3165 O O . GLY B 1 130 ? 19.922 -24.797 -23.703 1 49 130 GLY B O 1
ATOM 3166 N N . PHE B 1 131 ? 20.406 -26.344 -22.219 1 54.12 131 PHE B N 1
ATOM 3167 C CA . PHE B 1 131 ? 19.109 -26.672 -21.672 1 54.12 131 PHE B CA 1
ATOM 3168 C C . PHE B 1 131 ? 18.891 -25.984 -20.328 1 54.12 131 PHE B C 1
ATOM 3170 O O . PHE B 1 131 ? 17.906 -26.25 -19.641 1 54.12 131 PHE B O 1
ATOM 3177 N N . SER B 1 132 ? 19.75 -25.109 -20.047 1 58.78 132 SER B N 1
ATOM 3178 C CA . SER B 1 132 ? 19.75 -24.438 -18.766 1 58.78 132 SER B CA 1
ATOM 3179 C C . SER B 1 132 ? 18.484 -23.609 -18.562 1 58.78 132 SER B C 1
ATOM 3181 O O . SER B 1 132 ? 17.859 -23.656 -17.5 1 58.78 132 SER B O 1
ATOM 3183 N N . ALA B 1 133 ? 18.094 -22.938 -19.578 1 62.62 133 ALA B N 1
ATOM 3184 C CA . ALA B 1 133 ? 16.891 -22.109 -19.484 1 62.62 133 ALA B CA 1
ATOM 3185 C C . ALA B 1 133 ? 15.664 -22.984 -19.234 1 62.62 133 ALA B C 1
ATOM 3187 O O . ALA B 1 133 ? 14.789 -22.625 -18.453 1 62.62 133 ALA B O 1
ATOM 3188 N N . TYR B 1 134 ? 15.688 -24.125 -19.688 1 78.5 134 TYR B N 1
ATOM 3189 C CA . TYR B 1 134 ? 14.523 -25 -19.609 1 78.5 134 TYR B CA 1
ATOM 3190 C C . TYR B 1 134 ? 14.484 -25.734 -18.266 1 78.5 134 TYR B C 1
ATOM 3192 O O . TYR B 1 134 ? 13.422 -26.125 -17.797 1 78.5 134 TYR B O 1
ATOM 3200 N N . SER B 1 135 ? 15.664 -25.766 -17.734 1 82.94 135 SER B N 1
ATOM 3201 C CA . SER B 1 135 ? 15.703 -26.422 -16.438 1 82.94 135 SER B CA 1
ATOM 3202 C C . SER B 1 135 ? 15.047 -25.562 -15.367 1 82.94 135 SER B C 1
ATOM 3204 O O . SER B 1 135 ? 14.297 -26.078 -14.531 1 82.94 135 SER B O 1
ATOM 3206 N N . THR B 1 136 ? 15.297 -24.328 -15.469 1 87.62 136 THR B N 1
ATOM 3207 C CA . THR B 1 136 ? 14.695 -23.406 -14.516 1 87.62 136 THR B CA 1
ATOM 3208 C C . THR B 1 136 ? 13.172 -23.406 -14.641 1 87.62 136 THR B C 1
ATOM 3210 O O . THR B 1 136 ? 12.461 -23.484 -13.641 1 87.62 136 THR B O 1
ATOM 3213 N N . LEU B 1 137 ? 12.68 -23.422 -15.828 1 91.56 137 LEU B N 1
ATOM 3214 C CA . LEU B 1 137 ? 11.242 -23.422 -16.094 1 91.56 137 LEU B CA 1
ATOM 3215 C C . LEU B 1 137 ? 10.594 -24.703 -15.57 1 91.56 137 LEU B C 1
ATOM 3217 O O . LEU B 1 137 ? 9.5 -24.641 -15 1 91.56 137 LEU B O 1
ATOM 3221 N N . LEU B 1 138 ? 11.289 -25.781 -15.719 1 91.69 138 LEU B N 1
ATOM 3222 C CA . LEU B 1 138 ? 10.75 -27.062 -15.289 1 91.69 138 LEU B CA 1
ATOM 3223 C C . LEU B 1 138 ? 10.617 -27.109 -13.766 1 91.69 138 LEU B C 1
ATOM 3225 O O . LEU B 1 138 ? 9.617 -27.625 -13.242 1 91.69 138 LEU B O 1
ATOM 3229 N N . ILE B 1 139 ? 11.617 -26.625 -13.102 1 91.81 139 ILE B N 1
ATOM 3230 C CA . ILE B 1 139 ? 11.594 -26.641 -11.648 1 91.81 139 ILE B CA 1
ATOM 3231 C C . ILE B 1 139 ? 10.445 -25.766 -11.141 1 91.81 139 ILE B C 1
ATOM 3233 O O . ILE B 1 139 ? 9.695 -26.172 -10.25 1 91.81 139 ILE B O 1
ATOM 3237 N N . ILE B 1 140 ? 10.289 -24.578 -11.727 1 94.69 140 ILE B N 1
ATOM 3238 C CA . ILE B 1 140 ? 9.234 -23.656 -11.32 1 94.69 140 ILE B CA 1
ATOM 3239 C C . ILE B 1 140 ? 7.871 -24.281 -11.609 1 94.69 140 ILE B C 1
ATOM 3241 O O . ILE B 1 140 ? 6.938 -24.172 -10.812 1 94.69 140 ILE B O 1
ATOM 3245 N N . LEU B 1 141 ? 7.77 -24.953 -12.734 1 94.81 141 LEU B N 1
ATOM 3246 C CA . LEU B 1 141 ? 6.531 -25.625 -13.117 1 94.81 141 LEU B CA 1
ATOM 3247 C C . LEU B 1 141 ? 6.168 -26.719 -12.117 1 94.81 141 LEU B C 1
ATOM 3249 O O . LEU B 1 141 ? 5.008 -26.844 -11.727 1 94.81 141 LEU B O 1
ATOM 3253 N N . ILE B 1 142 ? 7.145 -27.469 -11.711 1 95 142 ILE B N 1
ATOM 3254 C CA . ILE B 1 142 ? 6.918 -28.547 -10.766 1 95 142 ILE B CA 1
ATOM 3255 C C . ILE B 1 142 ? 6.461 -27.984 -9.422 1 95 142 ILE B C 1
ATOM 3257 O O . ILE B 1 142 ? 5.504 -28.484 -8.82 1 95 142 ILE B O 1
ATOM 3261 N N . ILE B 1 143 ? 7.125 -26.938 -8.984 1 95.31 143 ILE B N 1
ATOM 3262 C CA . ILE B 1 143 ? 6.762 -26.328 -7.715 1 95.31 143 ILE B CA 1
ATOM 3263 C C . ILE B 1 143 ? 5.348 -25.766 -7.797 1 95.31 143 ILE B C 1
ATOM 3265 O O . ILE B 1 143 ? 4.543 -25.953 -6.883 1 95.31 143 ILE B O 1
ATOM 3269 N N . ALA B 1 144 ? 5.059 -25.016 -8.898 1 96.69 144 ALA B N 1
ATOM 3270 C CA . ALA B 1 144 ? 3.734 -24.438 -9.094 1 96.69 144 ALA B CA 1
ATOM 3271 C C . ALA B 1 144 ? 2.65 -25.5 -9.094 1 96.69 144 ALA B C 1
ATOM 3273 O O . ALA B 1 144 ? 1.574 -25.312 -8.523 1 96.69 144 ALA B O 1
ATOM 3274 N N . LEU B 1 145 ? 2.959 -26.672 -9.719 1 96.31 145 LEU B N 1
ATOM 3275 C CA . LEU B 1 145 ? 2 -27.766 -9.789 1 96.31 145 LEU B CA 1
ATOM 3276 C C . LEU B 1 145 ? 1.81 -28.406 -8.414 1 96.31 145 LEU B C 1
ATOM 3278 O O . LEU B 1 145 ? 0.691 -28.781 -8.047 1 96.31 145 LEU B O 1
ATOM 3282 N N . ILE B 1 146 ? 2.889 -28.578 -7.711 1 96.75 146 ILE B N 1
ATOM 3283 C CA . ILE B 1 146 ? 2.805 -29.156 -6.367 1 96.75 146 ILE B CA 1
ATOM 3284 C C . ILE B 1 146 ? 1.953 -28.25 -5.477 1 96.75 146 ILE B C 1
ATOM 3286 O O . ILE B 1 146 ? 1.069 -28.734 -4.762 1 96.75 146 ILE B O 1
ATOM 3290 N N . VAL B 1 147 ? 2.223 -26.953 -5.559 1 97.12 147 VAL B N 1
ATOM 3291 C CA . VAL B 1 147 ? 1.482 -25.984 -4.75 1 97.12 147 VAL B CA 1
ATOM 3292 C C . VAL B 1 147 ? 0.005 -26.016 -5.137 1 97.12 147 VAL B C 1
ATOM 3294 O O . VAL B 1 147 ? -0.871 -25.984 -4.27 1 97.12 147 VAL B O 1
ATOM 3297 N N . LYS B 1 148 ? -0.229 -26.078 -6.414 1 96.25 148 LYS B N 1
ATOM 3298 C CA . LYS B 1 148 ? -1.603 -26.109 -6.91 1 96.25 148 LYS B CA 1
ATOM 3299 C C . LYS B 1 148 ? -2.332 -27.359 -6.414 1 96.25 148 LYS B C 1
ATOM 3301 O O . LYS B 1 148 ? -3.471 -27.266 -5.949 1 96.25 148 LYS B O 1
ATOM 3306 N N . ILE B 1 149 ? -1.696 -28.484 -6.512 1 96.44 149 ILE B N 1
ATOM 3307 C CA . ILE B 1 149 ? -2.303 -29.75 -6.125 1 96.44 149 ILE B CA 1
ATOM 3308 C C . ILE B 1 149 ? -2.559 -29.766 -4.617 1 96.44 149 ILE B C 1
ATOM 3310 O O . ILE B 1 149 ? -3.631 -30.172 -4.168 1 96.44 149 ILE B O 1
ATOM 3314 N N . ILE B 1 150 ? -1.585 -29.266 -3.846 1 96.62 150 ILE B N 1
ATOM 3315 C CA . ILE B 1 150 ? -1.739 -29.219 -2.396 1 96.62 150 ILE B CA 1
ATOM 3316 C C . ILE B 1 150 ? -2.896 -28.297 -2.031 1 96.62 150 ILE B C 1
ATOM 3318 O O . ILE B 1 150 ? -3.695 -28.609 -1.146 1 96.62 150 ILE B O 1
ATOM 3322 N N . LEU B 1 151 ? -2.998 -27.156 -2.709 1 96.31 151 LEU B N 1
ATOM 3323 C CA . LEU B 1 151 ? -4.066 -26.203 -2.43 1 96.31 151 LEU B CA 1
ATOM 3324 C C . LEU B 1 151 ? -5.426 -26.781 -2.812 1 96.31 151 LEU B C 1
ATOM 3326 O O . LEU B 1 151 ? -6.406 -26.609 -2.09 1 96.31 151 LEU B O 1
ATOM 3330 N N . ASP B 1 152 ? -5.449 -27.5 -3.961 1 95.06 152 ASP B N 1
ATOM 3331 C CA . ASP B 1 152 ? -6.691 -28.141 -4.391 1 95.06 152 ASP B CA 1
ATOM 3332 C C . ASP B 1 152 ? -7.141 -29.203 -3.385 1 95.06 152 ASP B C 1
ATOM 3334 O O . ASP B 1 152 ? -8.336 -29.312 -3.092 1 95.06 152 ASP B O 1
ATOM 3338 N N . LEU B 1 153 ? -6.23 -29.969 -2.922 1 95.56 153 LEU B N 1
ATOM 3339 C CA . LEU B 1 153 ? -6.535 -31 -1.93 1 95.56 153 LEU B CA 1
ATOM 3340 C C . LEU B 1 153 ? -7.008 -30.359 -0.624 1 95.56 153 LEU B C 1
ATOM 3342 O O . LEU B 1 153 ? -7.922 -30.875 0.025 1 95.56 153 LEU B O 1
ATOM 3346 N N . TYR B 1 154 ? -6.395 -29.281 -0.281 1 95.81 154 TYR B N 1
ATOM 3347 C CA . TYR B 1 154 ? -6.773 -28.578 0.942 1 95.81 154 TYR B CA 1
ATOM 3348 C C . TYR B 1 154 ? -8.18 -28 0.828 1 95.81 154 TYR B C 1
ATOM 3350 O O . TYR B 1 154 ? -8.984 -28.125 1.758 1 95.81 154 TYR B O 1
ATOM 3358 N N . LEU B 1 155 ? -8.531 -27.375 -0.302 1 94.12 155 LEU B N 1
ATOM 3359 C CA . LEU B 1 155 ? -9.82 -26.734 -0.488 1 94.12 155 LEU B CA 1
ATOM 3360 C C . LEU B 1 155 ? -10.945 -27.766 -0.508 1 94.12 155 LEU B C 1
ATOM 3362 O O . LEU B 1 155 ? -12.117 -27.422 -0.319 1 94.12 155 LEU B O 1
ATOM 3366 N N . ASN B 1 156 ? -10.555 -29.016 -0.697 1 93.62 156 ASN B N 1
ATOM 3367 C CA . ASN B 1 156 ? -11.547 -30.094 -0.713 1 93.62 156 ASN B CA 1
ATOM 3368 C C . ASN B 1 156 ? -11.672 -30.766 0.65 1 93.62 156 ASN B C 1
ATOM 3370 O O . ASN B 1 156 ? -12.445 -31.703 0.815 1 93.62 156 ASN B O 1
ATOM 3374 N N . THR B 1 157 ? -11.023 -30.297 1.606 1 94.69 157 THR B N 1
ATOM 3375 C CA . THR B 1 157 ? -11.133 -30.797 2.969 1 94.69 157 THR B CA 1
ATOM 3376 C C . THR B 1 157 ? -12.203 -30.031 3.746 1 94.69 157 THR B C 1
ATOM 3378 O O . THR B 1 157 ? -12.781 -29.078 3.234 1 94.69 157 THR B O 1
ATOM 3381 N N . LYS B 1 158 ? -12.484 -30.484 4.969 1 92.25 158 LYS B N 1
ATOM 3382 C CA . LYS B 1 158 ? -13.453 -29.812 5.836 1 92.25 158 LYS B CA 1
ATOM 3383 C C . LYS B 1 158 ? -13.031 -28.375 6.129 1 92.25 158 LYS B C 1
ATOM 3385 O O . LYS B 1 158 ? -13.867 -27.469 6.121 1 92.25 158 LYS B O 1
ATOM 3390 N N . SER B 1 159 ? -11.781 -28.25 6.328 1 92.81 159 SER B N 1
ATOM 3391 C CA . SER B 1 159 ? -11.25 -26.922 6.613 1 92.81 159 SER B CA 1
ATOM 3392 C C . SER B 1 159 ? -11.391 -26 5.406 1 92.81 159 SER B C 1
ATOM 3394 O O . SER B 1 159 ? -11.672 -24.812 5.559 1 92.81 159 SER B O 1
ATOM 3396 N N . GLY B 1 160 ? -11.117 -26.531 4.27 1 93.44 160 GLY B N 1
ATOM 3397 C CA . GLY B 1 160 ? -11.273 -25.75 3.045 1 93.44 160 GLY B CA 1
ATOM 3398 C C . GLY B 1 160 ? -12.711 -25.344 2.779 1 93.44 160 GLY B C 1
ATOM 3399 O O . GLY B 1 160 ? -12.961 -24.219 2.34 1 93.44 160 GLY B O 1
ATOM 3400 N N . TYR B 1 161 ? -13.594 -26.188 3.119 1 91.38 161 TYR B N 1
ATOM 3401 C CA . TYR B 1 161 ? -15.008 -25.875 2.963 1 91.38 161 TYR B CA 1
ATOM 3402 C C . TYR B 1 161 ? -15.438 -24.766 3.928 1 91.38 161 TYR B C 1
ATOM 3404 O O . TYR B 1 161 ? -16.234 -23.891 3.572 1 91.38 161 TYR B O 1
ATOM 3412 N N . LEU B 1 162 ? -14.93 -24.906 5.02 1 91.56 162 LEU B N 1
ATOM 3413 C CA . LEU B 1 162 ? -15.242 -23.891 6.012 1 91.56 162 LEU B CA 1
ATOM 3414 C C . LEU B 1 162 ? -14.719 -22.516 5.57 1 91.56 162 LEU B C 1
ATOM 3416 O O . LEU B 1 162 ? -15.352 -21.5 5.836 1 91.56 162 LEU B O 1
ATOM 3420 N N . LEU B 1 163 ? -13.57 -22.562 4.98 1 93.25 163 LEU B N 1
ATOM 3421 C CA . LEU B 1 163 ? -12.977 -21.328 4.477 1 93.25 163 LEU B CA 1
ATOM 3422 C C . LEU B 1 163 ? -13.867 -20.672 3.424 1 93.25 163 LEU B C 1
ATOM 3424 O O . LEU B 1 163 ? -14.094 -19.469 3.453 1 93.25 163 LEU B O 1
ATOM 3428 N N . ARG B 1 164 ? -14.367 -21.453 2.59 1 91.94 164 ARG B N 1
ATOM 3429 C CA . ARG B 1 164 ? -15.258 -20.953 1.545 1 91.94 164 ARG B CA 1
ATOM 3430 C C . ARG B 1 164 ? -16.578 -20.484 2.133 1 91.94 164 ARG B C 1
ATOM 3432 O O . ARG B 1 164 ? -17.156 -19.484 1.679 1 91.94 164 ARG B O 1
ATOM 3439 N N . ALA B 1 165 ? -17.031 -21.109 3.154 1 89.81 165 ALA B N 1
ATOM 3440 C CA . ALA B 1 165 ? -18.297 -20.766 3.801 1 89.81 165 ALA B CA 1
ATOM 3441 C C . ALA B 1 165 ? -18.203 -19.422 4.52 1 89.81 165 ALA B C 1
ATOM 3443 O O . ALA B 1 165 ? -19.156 -18.641 4.508 1 89.81 165 ALA B O 1
ATOM 3444 N N . VAL B 1 166 ? -17.078 -19.25 5.09 1 89.38 166 VAL B N 1
ATOM 3445 C CA . VAL B 1 166 ? -16.875 -18.016 5.824 1 89.38 166 VAL B CA 1
ATOM 3446 C C . VAL B 1 166 ? -16.906 -16.828 4.859 1 89.38 166 VAL B C 1
ATOM 3448 O O . VAL B 1 166 ? -17.422 -15.758 5.195 1 89.38 166 VAL B O 1
ATOM 3451 N N . GLY B 1 167 ? -16.344 -17.031 3.734 1 87 167 GLY B N 1
ATOM 3452 C CA . GLY B 1 167 ? -16.359 -15.992 2.727 1 87 167 GLY B CA 1
ATOM 3453 C C . GLY B 1 167 ? -17.75 -15.68 2.209 1 87 167 GLY B C 1
ATOM 3454 O O . GLY B 1 167 ? -18.047 -14.531 1.865 1 87 167 GLY B O 1
ATOM 3455 N N . ASP B 1 168 ? -18.594 -16.625 2.203 1 84.88 168 ASP B N 1
ATOM 3456 C CA . ASP B 1 168 ? -19.953 -16.469 1.697 1 84.88 168 ASP B CA 1
ATOM 3457 C C . ASP B 1 168 ? -20.859 -15.875 2.768 1 84.88 168 ASP B C 1
ATOM 3459 O O . ASP B 1 168 ? -21.641 -14.961 2.492 1 84.88 168 ASP B O 1
ATOM 3463 N N . ASN B 1 169 ? -20.828 -16.484 3.922 1 85.06 169 ASN B N 1
ATOM 3464 C CA . ASN B 1 169 ? -21.672 -16.062 5.027 1 85.06 169 ASN B CA 1
ATOM 3465 C C . ASN B 1 169 ? -21.047 -16.375 6.379 1 85.06 169 ASN B C 1
ATOM 3467 O O . ASN B 1 169 ? -21.109 -17.516 6.852 1 85.06 169 ASN B O 1
ATOM 3471 N N . ASP B 1 170 ? -20.609 -15.273 6.953 1 80.88 170 ASP B N 1
ATOM 3472 C CA . ASP B 1 170 ? -19.922 -15.469 8.234 1 80.88 170 ASP B CA 1
ATOM 3473 C C . ASP B 1 170 ? -20.891 -16.016 9.281 1 80.88 170 ASP B C 1
ATOM 3475 O O . ASP B 1 170 ? -20.469 -16.766 10.18 1 80.88 170 ASP B O 1
ATOM 3479 N N . LYS B 1 171 ? -22.078 -15.672 9.195 1 82.19 171 LYS B N 1
ATOM 3480 C CA . LYS B 1 171 ? -23.078 -16.125 10.156 1 82.19 171 LYS B CA 1
ATOM 3481 C C . LYS B 1 171 ? -23.312 -17.625 10.039 1 82.19 171 LYS B C 1
ATOM 3483 O O . LYS B 1 171 ? -23.625 -18.297 11.031 1 82.19 171 LYS B O 1
ATOM 3488 N N . LEU B 1 172 ? -23.125 -18.094 8.852 1 81.88 172 LEU B N 1
ATOM 3489 C CA . LEU B 1 172 ? -23.312 -19.516 8.633 1 81.88 172 LEU B CA 1
ATOM 3490 C C . LEU B 1 172 ? -22.266 -20.328 9.398 1 81.88 172 LEU B C 1
ATOM 3492 O O . LEU B 1 172 ? -22.594 -21.391 9.953 1 81.88 172 LEU B O 1
ATOM 3496 N N . VAL B 1 173 ? -21.125 -19.828 9.453 1 82.06 173 VAL B N 1
ATOM 3497 C CA . VAL B 1 173 ? -20.031 -20.531 10.109 1 82.06 173 VAL B CA 1
ATOM 3498 C C . VAL B 1 173 ? -20.234 -20.484 11.625 1 82.06 173 VAL B C 1
ATOM 3500 O O . VAL B 1 173 ? -19.984 -21.469 12.32 1 82.06 173 VAL B O 1
ATOM 3503 N N . THR B 1 174 ? -20.672 -19.422 12.039 1 80.69 174 THR B N 1
ATOM 3504 C CA . THR B 1 174 ? -20.953 -19.312 13.469 1 80.69 174 THR B CA 1
ATOM 3505 C C . THR B 1 174 ? -22.109 -20.219 13.867 1 80.69 174 THR B C 1
ATOM 3507 O O . THR B 1 174 ? -22.109 -20.781 14.969 1 80.69 174 THR B O 1
ATOM 3510 N N . ALA B 1 175 ? -22.969 -20.406 13 1 79.81 175 ALA B N 1
ATOM 3511 C CA . ALA B 1 175 ? -24.109 -21.297 13.242 1 79.81 175 ALA B CA 1
ATOM 3512 C C . ALA B 1 175 ? -23.641 -22.75 13.359 1 79.81 175 ALA B C 1
ATOM 3514 O O . ALA B 1 175 ? -24.266 -23.547 14.062 1 79.81 175 ALA B O 1
ATOM 3515 N N . MET B 1 176 ? -22.531 -22.984 12.719 1 83 176 MET B N 1
ATOM 3516 C CA . MET B 1 176 ? -21.953 -24.312 12.781 1 83 176 MET B CA 1
ATOM 3517 C C . MET B 1 176 ? -21.047 -24.453 14 1 83 176 MET B C 1
ATOM 3519 O O . MET B 1 176 ? -20.297 -25.422 14.117 1 83 176 MET B O 1
ATOM 3523 N N . ALA B 1 177 ? -21.062 -23.5 14.898 1 76.06 177 ALA B N 1
ATOM 3524 C CA . ALA B 1 177 ? -20.328 -23.469 16.156 1 76.06 177 ALA B CA 1
ATOM 3525 C C . ALA B 1 177 ? -18.812 -23.391 15.906 1 76.06 177 ALA B C 1
ATOM 3527 O O . ALA B 1 177 ? -18.031 -23.984 16.641 1 76.06 177 ALA B O 1
ATOM 3528 N N . LYS B 1 178 ? -18.547 -22.969 14.742 1 83.94 178 LYS B N 1
ATOM 3529 C CA . LYS B 1 178 ? -17.125 -22.75 14.453 1 83.94 178 LYS B CA 1
ATOM 3530 C C . LYS B 1 178 ? -16.766 -21.281 14.516 1 83.94 178 LYS B C 1
ATOM 3532 O O . LYS B 1 178 ? -17.625 -20.422 14.289 1 83.94 178 LYS B O 1
ATOM 3537 N N . ASP B 1 179 ? -15.547 -21.078 14.914 1 89.69 179 ASP B N 1
ATOM 3538 C CA . ASP B 1 179 ? -15.094 -19.688 15.055 1 89.69 179 ASP B CA 1
ATOM 3539 C C . ASP B 1 179 ? -14.695 -19.109 13.703 1 89.69 179 ASP B C 1
ATOM 3541 O O . ASP B 1 179 ? -13.703 -19.531 13.109 1 89.69 179 ASP B O 1
ATOM 3545 N N . GLU B 1 180 ? -15.43 -18.234 13.219 1 91.06 180 GLU B N 1
ATOM 3546 C CA . GLU B 1 180 ? -15.156 -17.578 11.938 1 91.06 180 GLU B CA 1
ATOM 3547 C C . GLU B 1 180 ? -13.805 -16.875 11.961 1 91.06 180 GLU B C 1
ATOM 3549 O O . GLU B 1 180 ? -13.109 -16.828 10.945 1 91.06 180 GLU B O 1
ATOM 3554 N N . GLY B 1 181 ? -13.438 -16.359 13.109 1 94 181 GLY B N 1
ATOM 3555 C CA . GLY B 1 181 ? -12.164 -15.664 13.234 1 94 181 GLY B CA 1
ATOM 3556 C C . GLY B 1 181 ? -10.969 -16.578 12.977 1 94 181 GLY B C 1
ATOM 3557 O O . GLY B 1 181 ? -10.047 -16.203 12.258 1 94 181 GLY B O 1
ATOM 3558 N N . ASN B 1 182 ? -11.047 -17.719 13.469 1 94.81 182 ASN B N 1
ATOM 3559 C CA . ASN B 1 182 ? -9.961 -18.672 13.297 1 94.81 182 ASN B CA 1
ATOM 3560 C C . ASN B 1 182 ? -9.836 -19.109 11.844 1 94.81 182 ASN B C 1
ATOM 3562 O O . ASN B 1 182 ? -8.727 -19.375 11.359 1 94.81 182 ASN B O 1
ATOM 3566 N N . VAL B 1 183 ? -10.945 -19.25 11.25 1 94.5 183 VAL B N 1
ATOM 3567 C CA . VAL B 1 183 ? -10.938 -19.656 9.844 1 94.5 183 VAL B CA 1
ATOM 3568 C C . VAL B 1 183 ? -10.328 -18.562 8.984 1 94.5 183 VAL B C 1
ATOM 3570 O O . VAL B 1 183 ? -9.562 -18.844 8.055 1 94.5 183 VAL B O 1
ATOM 3573 N N . LYS B 1 184 ? -10.609 -17.344 9.32 1 95.62 184 LYS B N 1
ATOM 3574 C CA . LYS B 1 184 ? -10.016 -16.219 8.602 1 95.62 184 LYS B CA 1
ATOM 3575 C C . LYS B 1 184 ? -8.508 -16.156 8.805 1 95.62 184 LYS B C 1
ATOM 3577 O O . LYS B 1 184 ? -7.754 -15.914 7.863 1 95.62 184 LYS B O 1
ATOM 3582 N N . ILE B 1 185 ? -8.148 -16.391 10.039 1 97.38 185 ILE B N 1
ATOM 3583 C CA . ILE B 1 185 ? -6.727 -16.391 10.367 1 97.38 185 ILE B CA 1
ATOM 3584 C C . ILE B 1 185 ? -6.008 -17.469 9.578 1 97.38 185 ILE B C 1
ATOM 3586 O O . ILE B 1 185 ? -4.922 -17.25 9.039 1 97.38 185 ILE B O 1
ATOM 3590 N N . LEU B 1 186 ? -6.625 -18.594 9.531 1 97.12 186 LEU B N 1
ATOM 3591 C CA . LEU B 1 186 ? -6.047 -19.703 8.789 1 97.12 186 LEU B CA 1
ATOM 3592 C C . LEU B 1 186 ? -5.922 -19.375 7.305 1 97.12 186 LEU B C 1
ATOM 3594 O O . LEU B 1 186 ? -4.902 -19.656 6.68 1 97.12 186 LEU B O 1
ATOM 3598 N N . GLY B 1 187 ? -6.969 -18.797 6.75 1 97.12 187 GLY B N 1
ATOM 3599 C CA . GLY B 1 187 ? -6.926 -18.375 5.359 1 97.12 187 GLY B CA 1
ATOM 3600 C C . GLY B 1 187 ? -5.816 -17.391 5.066 1 97.12 187 GLY B C 1
ATOM 3601 O O . GLY B 1 187 ? -5.094 -17.531 4.078 1 97.12 187 GLY B O 1
ATOM 3602 N N . LEU B 1 188 ? -5.652 -16.469 5.934 1 98.06 188 LEU B N 1
ATOM 3603 C CA . LEU B 1 188 ? -4.617 -15.461 5.777 1 98.06 188 LEU B CA 1
ATOM 3604 C C . LEU B 1 188 ? -3.229 -16.078 5.926 1 98.06 188 LEU B C 1
ATOM 3606 O O . LEU B 1 188 ? -2.289 -15.68 5.234 1 98.06 188 LEU B O 1
ATOM 3610 N N . ALA B 1 189 ? -3.148 -16.984 6.816 1 98.44 189 ALA B N 1
ATOM 3611 C CA . ALA B 1 189 ? -1.88 -17.672 7.039 1 98.44 189 ALA B CA 1
ATOM 3612 C C . ALA B 1 189 ? -1.439 -18.422 5.785 1 98.44 189 ALA B C 1
ATOM 3614 O O . ALA B 1 189 ? -0.304 -18.281 5.328 1 98.44 189 ALA B O 1
ATOM 3615 N N . ILE B 1 190 ? -2.336 -19.172 5.234 1 98.19 190 ILE B N 1
ATOM 3616 C CA . ILE B 1 190 ? -2.037 -19.953 4.043 1 98.19 190 ILE B CA 1
ATOM 3617 C C . ILE B 1 190 ? -1.722 -19.031 2.875 1 98.19 190 ILE B C 1
ATOM 3619 O O . ILE B 1 190 ? -0.757 -19.25 2.141 1 98.19 190 ILE B O 1
ATOM 3623 N N . ALA B 1 191 ? -2.492 -18.016 2.734 1 98.31 191 ALA B N 1
ATOM 3624 C CA . ALA B 1 191 ? -2.328 -17.062 1.631 1 98.31 191 ALA B CA 1
ATOM 3625 C C . ALA B 1 191 ? -0.961 -16.391 1.684 1 98.31 191 ALA B C 1
ATOM 3627 O O . ALA B 1 191 ? -0.245 -16.344 0.68 1 98.31 191 ALA B O 1
ATOM 3628 N N . ASN B 1 192 ? -0.592 -15.906 2.832 1 98.69 192 ASN B N 1
ATOM 3629 C CA . ASN B 1 192 ? 0.679 -15.203 2.949 1 98.69 192 ASN B CA 1
ATOM 3630 C C . ASN B 1 192 ? 1.862 -16.172 2.906 1 98.69 192 ASN B C 1
ATOM 3632 O O . ASN B 1 192 ? 2.967 -15.781 2.518 1 98.69 192 ASN B O 1
ATOM 3636 N N . GLY B 1 193 ? 1.589 -17.422 3.33 1 98.62 193 GLY B N 1
ATOM 3637 C CA . GLY B 1 193 ? 2.604 -18.438 3.098 1 98.62 193 GLY B CA 1
ATOM 3638 C C . GLY B 1 193 ? 2.922 -18.641 1.629 1 98.62 193 GLY B C 1
ATOM 3639 O O . GLY B 1 193 ? 4.094 -18.703 1.246 1 98.62 193 GLY B O 1
ATOM 3640 N N . LEU B 1 194 ? 1.91 -18.719 0.84 1 98.56 194 LEU B N 1
ATOM 3641 C CA . LEU B 1 194 ? 2.076 -18.891 -0.599 1 98.56 194 LEU B CA 1
ATOM 3642 C C . LEU B 1 194 ? 2.75 -17.672 -1.218 1 98.56 194 LEU B C 1
ATOM 3644 O O . LEU B 1 194 ? 3.619 -17.812 -2.082 1 98.56 194 LEU B O 1
ATOM 3648 N N . CYS B 1 195 ? 2.381 -16.484 -0.794 1 98.44 195 CYS B N 1
ATOM 3649 C CA . CYS B 1 195 ? 2.961 -15.242 -1.314 1 98.44 195 CYS B CA 1
ATOM 3650 C C . CYS B 1 195 ? 4.449 -15.164 -0.993 1 98.44 195 CYS B C 1
ATOM 3652 O O . CYS B 1 195 ? 5.25 -14.75 -1.834 1 98.44 195 CYS B O 1
ATOM 3654 N N . SER B 1 196 ? 4.742 -15.555 0.231 1 98.56 196 SER B N 1
ATOM 3655 C CA . SER B 1 196 ? 6.145 -15.555 0.635 1 98.56 196 SER B CA 1
ATOM 3656 C C . SER B 1 196 ? 6.938 -16.609 -0.131 1 98.56 196 SER B C 1
ATOM 3658 O O . SER B 1 196 ? 8.109 -16.391 -0.451 1 98.56 196 SER B O 1
ATOM 3660 N N . LEU B 1 197 ? 6.312 -17.75 -0.361 1 98.31 197 LEU B N 1
ATOM 3661 C CA . LEU B 1 197 ? 6.949 -18.781 -1.163 1 98.31 197 LEU B CA 1
ATOM 3662 C C . LEU B 1 197 ? 7.25 -18.281 -2.57 1 98.31 197 LEU B C 1
ATOM 3664 O O . LEU B 1 197 ? 8.328 -18.531 -3.109 1 98.31 197 LEU B O 1
ATOM 3668 N N . ALA B 1 198 ? 6.309 -17.578 -3.148 1 98.25 198 ALA B N 1
ATOM 3669 C CA . ALA B 1 198 ? 6.516 -16.984 -4.465 1 98.25 198 ALA B CA 1
ATOM 3670 C C . ALA B 1 198 ? 7.684 -16 -4.441 1 98.25 198 ALA B C 1
ATOM 3672 O O . ALA B 1 198 ? 8.477 -15.945 -5.383 1 98.25 198 ALA B O 1
ATOM 3673 N N . GLY B 1 199 ? 7.766 -15.266 -3.381 1 97.62 199 GLY B N 1
ATOM 3674 C CA . GLY B 1 199 ? 8.875 -14.344 -3.234 1 97.62 199 GLY B CA 1
ATOM 3675 C C . GLY B 1 199 ? 10.227 -15.031 -3.158 1 97.62 199 GLY B C 1
ATOM 3676 O O . GLY B 1 199 ? 11.211 -14.531 -3.695 1 97.62 199 GLY B O 1
ATOM 3677 N N . CYS B 1 200 ? 10.18 -16.156 -2.482 1 97.25 200 CYS B N 1
ATOM 3678 C CA . CYS B 1 200 ? 11.391 -16.953 -2.379 1 97.25 200 CYS B CA 1
ATOM 3679 C C . CYS B 1 200 ? 11.844 -17.438 -3.752 1 97.25 200 CYS B C 1
ATOM 3681 O O . CYS B 1 200 ? 13.023 -17.297 -4.098 1 97.25 200 CYS B O 1
ATOM 3683 N N . ILE B 1 201 ? 10.969 -17.969 -4.504 1 96.25 201 ILE B N 1
ATOM 3684 C CA . ILE B 1 201 ? 11.289 -18.484 -5.832 1 96.25 201 ILE B CA 1
ATOM 3685 C C . ILE B 1 201 ? 11.734 -17.328 -6.738 1 96.25 201 ILE B C 1
ATOM 3687 O O . ILE B 1 201 ? 12.695 -17.469 -7.5 1 96.25 201 ILE B O 1
ATOM 3691 N N . PHE B 1 202 ? 11.102 -16.234 -6.598 1 95.25 202 PHE B N 1
ATOM 3692 C CA . PHE B 1 202 ? 11.43 -15.055 -7.387 1 95.25 202 PHE B CA 1
ATOM 3693 C C . PHE B 1 202 ? 12.844 -14.578 -7.09 1 95.25 202 PHE B C 1
ATOM 3695 O O . PHE B 1 202 ? 13.602 -14.258 -8.008 1 95.25 202 PHE B O 1
ATOM 3702 N N . CYS B 1 203 ? 13.148 -14.531 -5.875 1 94.88 203 CYS B N 1
ATOM 3703 C CA . CYS B 1 203 ? 14.461 -14.07 -5.441 1 94.88 203 CYS B CA 1
ATOM 3704 C C . CYS B 1 203 ? 15.562 -14.977 -5.973 1 94.88 203 CYS B C 1
ATOM 3706 O O . CYS B 1 203 ? 16.609 -14.508 -6.41 1 94.88 203 CYS B O 1
ATOM 3708 N N . GLN B 1 204 ? 15.32 -16.25 -5.926 1 92.94 204 GLN B N 1
ATOM 3709 C CA . GLN B 1 204 ? 16.312 -17.203 -6.391 1 92.94 204 GLN B CA 1
ATOM 3710 C C . GLN B 1 204 ? 16.438 -17.172 -7.91 1 92.94 204 GLN B C 1
ATOM 3712 O O . GLN B 1 204 ? 17.531 -17.406 -8.453 1 92.94 204 GLN B O 1
ATOM 3717 N N . GLU B 1 205 ? 15.375 -16.906 -8.555 1 90.19 205 GLU B N 1
ATOM 3718 C CA . GLU B 1 205 ? 15.406 -16.828 -10.016 1 90.19 205 GLU B CA 1
ATOM 3719 C C . GLU B 1 205 ? 16.094 -15.547 -10.477 1 90.19 205 GLU B C 1
ATOM 3721 O O . GLU B 1 205 ? 16.906 -15.578 -11.406 1 90.19 205 GLU B O 1
ATOM 3726 N N . GLU B 1 206 ? 15.766 -14.438 -9.844 1 88.75 206 GLU B N 1
ATOM 3727 C CA . GLU B 1 206 ? 16.359 -13.148 -10.195 1 88.75 206 GLU B CA 1
ATOM 3728 C C . GLU B 1 206 ? 17.75 -13 -9.617 1 88.75 206 GLU B C 1
ATOM 3730 O O . GLU B 1 206 ? 18.531 -12.148 -10.047 1 88.75 206 GLU B O 1
ATOM 3735 N N . ARG B 1 207 ? 18.078 -13.766 -8.648 1 90.75 207 ARG B N 1
ATOM 3736 C CA . ARG B 1 207 ? 19.359 -13.758 -7.969 1 90.75 207 ARG B CA 1
ATOM 3737 C C . ARG B 1 207 ? 19.641 -12.406 -7.324 1 90.75 207 ARG B C 1
ATOM 3739 O O . ARG B 1 207 ? 20.766 -11.891 -7.41 1 90.75 207 ARG B O 1
ATOM 3746 N N . VAL B 1 208 ? 18.609 -11.812 -6.836 1 92.19 208 VAL B N 1
ATOM 3747 C CA . VAL B 1 208 ? 18.766 -10.539 -6.145 1 92.19 208 VAL B CA 1
ATOM 3748 C C . VAL B 1 208 ? 17.562 -10.312 -5.223 1 92.19 208 VAL B C 1
ATOM 3750 O O . VAL B 1 208 ? 16.422 -10.633 -5.578 1 92.19 208 VAL B O 1
ATOM 3753 N N . PHE B 1 209 ? 17.859 -9.906 -4.059 1 94.56 209 PHE B N 1
ATOM 3754 C CA . PHE B 1 209 ? 16.812 -9.398 -3.172 1 94.56 209 PHE B CA 1
ATOM 3755 C C . PHE B 1 209 ? 16.719 -7.879 -3.27 1 94.56 209 PHE B C 1
ATOM 3757 O O . PHE B 1 209 ? 17.734 -7.18 -3.172 1 94.56 209 PHE B O 1
ATOM 3764 N N . GLU B 1 210 ? 15.57 -7.406 -3.547 1 92.56 210 GLU B N 1
ATOM 3765 C CA . GLU B 1 210 ? 15.266 -5.977 -3.518 1 92.56 210 GLU B CA 1
ATOM 3766 C C . GLU B 1 210 ? 14.047 -5.691 -2.637 1 92.56 210 GLU B C 1
ATOM 3768 O O . GLU B 1 210 ? 12.992 -6.301 -2.809 1 92.56 210 GLU B O 1
ATOM 3773 N N . ILE B 1 211 ? 14.195 -4.746 -1.748 1 91.06 211 ILE B N 1
ATOM 3774 C CA . ILE B 1 211 ? 13.164 -4.461 -0.753 1 91.06 211 ILE B CA 1
ATOM 3775 C C . ILE B 1 211 ? 11.883 -4.016 -1.45 1 91.06 211 ILE B C 1
ATOM 3777 O O . ILE B 1 211 ? 10.781 -4.27 -0.958 1 91.06 211 ILE B O 1
ATOM 3781 N N . SER B 1 212 ? 11.953 -3.428 -2.607 1 89.12 212 SER B N 1
ATOM 3782 C CA . SER B 1 212 ? 10.797 -2.857 -3.283 1 89.12 212 SER B CA 1
ATOM 3783 C C . SER B 1 212 ? 10.148 -3.871 -4.223 1 89.12 212 SER B C 1
ATOM 3785 O O . SER B 1 212 ? 9.219 -3.539 -4.953 1 89.12 212 SER B O 1
ATOM 3787 N N . SER B 1 213 ? 10.656 -5.094 -4.184 1 89.62 213 SER B N 1
ATOM 3788 C CA . SER B 1 213 ? 10.141 -6.098 -5.105 1 89.62 213 SER B CA 1
ATOM 3789 C C . SER B 1 213 ? 8.672 -6.41 -4.82 1 89.62 213 SER B C 1
ATOM 3791 O O . SER B 1 213 ? 7.953 -6.895 -5.695 1 89.62 213 SER B O 1
ATOM 3793 N N . GLY B 1 214 ? 8.25 -6.133 -3.631 1 91.31 214 GLY B N 1
ATOM 3794 C CA . GLY B 1 214 ? 6.883 -6.457 -3.242 1 91.31 214 GLY B CA 1
ATOM 3795 C C . GLY B 1 214 ? 5.887 -5.371 -3.598 1 91.31 214 GLY B C 1
ATOM 3796 O O . GLY B 1 214 ? 4.676 -5.594 -3.543 1 91.31 214 GLY B O 1
ATOM 3797 N N . THR B 1 215 ? 6.379 -4.168 -3.945 1 89.44 215 THR B N 1
ATOM 3798 C CA . THR B 1 215 ? 5.473 -3.076 -4.285 1 89.44 215 THR B CA 1
ATOM 3799 C C . THR B 1 215 ? 4.672 -3.406 -5.539 1 89.44 215 THR B C 1
ATOM 3801 O O . THR B 1 215 ? 5.246 -3.611 -6.613 1 89.44 215 THR B O 1
ATOM 3804 N N . GLY B 1 216 ? 3.375 -3.523 -5.375 1 90.5 216 GLY B N 1
ATOM 3805 C CA . GLY B 1 216 ? 2.52 -3.822 -6.512 1 90.5 216 GLY B CA 1
ATOM 3806 C C . GLY B 1 216 ? 2.186 -5.297 -6.637 1 90.5 216 GLY B C 1
ATOM 3807 O O . GLY B 1 216 ? 1.462 -5.699 -7.551 1 90.5 216 GLY B O 1
ATOM 3808 N N . ALA B 1 217 ? 2.734 -6.086 -5.703 1 94 217 ALA B N 1
ATOM 3809 C CA . ALA B 1 217 ? 2.463 -7.52 -5.734 1 94 217 ALA B CA 1
ATOM 3810 C C . ALA B 1 217 ? 0.966 -7.797 -5.625 1 94 217 ALA B C 1
ATOM 3812 O O . ALA B 1 217 ? 0.442 -8.688 -6.293 1 94 217 ALA B O 1
ATOM 3813 N N . MET B 1 218 ? 0.359 -7.012 -4.844 1 94.44 218 MET B N 1
ATOM 3814 C CA . MET B 1 218 ? -1.083 -7.164 -4.68 1 94.44 218 MET B CA 1
ATOM 3815 C C . MET B 1 218 ? -1.811 -6.898 -5.992 1 94.44 218 MET B C 1
ATOM 3817 O O . MET B 1 218 ? -2.766 -7.598 -6.332 1 94.44 218 MET B O 1
ATOM 3821 N N . VAL B 1 219 ? -1.357 -5.902 -6.762 1 93.81 219 VAL B N 1
ATOM 3822 C CA . VAL B 1 219 ? -1.989 -5.512 -8.016 1 93.81 219 VAL B CA 1
ATOM 3823 C C . VAL B 1 219 ? -1.808 -6.621 -9.055 1 93.81 219 VAL B C 1
ATOM 3825 O O . VAL B 1 219 ? -2.746 -6.961 -9.773 1 93.81 219 VAL B O 1
ATOM 3828 N N . ILE B 1 220 ? -0.649 -7.219 -9.055 1 94.25 220 ILE B N 1
ATOM 3829 C CA . ILE B 1 220 ? -0.352 -8.297 -9.984 1 94.25 220 ILE B CA 1
ATOM 3830 C C . ILE B 1 220 ? -1.202 -9.523 -9.641 1 94.25 220 ILE B C 1
ATOM 3832 O O . ILE B 1 220 ? -1.807 -10.133 -10.523 1 94.25 220 ILE B O 1
ATOM 3836 N N . GLY B 1 221 ? -1.201 -9.828 -8.406 1 95.69 221 GLY B N 1
ATOM 3837 C CA . GLY B 1 221 ? -1.977 -10.984 -7.965 1 95.69 221 GLY B CA 1
ATOM 3838 C C . GLY B 1 221 ? -3.461 -10.844 -8.25 1 95.69 221 GLY B C 1
ATOM 3839 O O . GLY B 1 221 ? -4.09 -11.773 -8.758 1 95.69 221 GLY B O 1
ATOM 3840 N N . LEU B 1 222 ? -4.008 -9.727 -7.957 1 94.25 222 LEU B N 1
ATOM 3841 C CA . LEU B 1 222 ? -5.434 -9.492 -8.172 1 94.25 222 LEU B CA 1
ATOM 3842 C C . LEU B 1 222 ? -5.77 -9.523 -9.656 1 94.25 222 LEU B C 1
ATOM 3844 O O . LEU B 1 222 ? -6.789 -10.094 -10.055 1 94.25 222 LEU B O 1
ATOM 3848 N N . ALA B 1 223 ? -4.93 -8.859 -10.414 1 94.81 223 ALA B N 1
ATOM 3849 C CA . ALA B 1 223 ? -5.145 -8.859 -11.859 1 94.81 223 ALA B CA 1
ATOM 3850 C C . ALA B 1 223 ? -5.145 -10.281 -12.414 1 94.81 223 ALA B C 1
ATOM 3852 O O . ALA B 1 223 ? -5.977 -10.617 -13.258 1 94.81 223 ALA B O 1
ATOM 3853 N N . SER B 1 224 ? -4.246 -11.078 -11.906 1 96.19 224 SER B N 1
ATOM 3854 C CA . SER B 1 224 ? -4.141 -12.461 -12.352 1 96.19 224 SER B CA 1
ATOM 3855 C C . SER B 1 224 ? -5.406 -13.25 -12.016 1 96.19 224 SER B C 1
ATOM 3857 O O . SER B 1 224 ? -5.906 -14.016 -12.844 1 96.19 224 SER B O 1
ATOM 3859 N N . VAL B 1 225 ? -5.883 -13.039 -10.836 1 95.5 225 VAL B N 1
ATOM 3860 C CA . VAL B 1 225 ? -7.086 -13.734 -10.391 1 95.5 225 VAL B CA 1
ATOM 3861 C C . VAL B 1 225 ? -8.281 -13.289 -11.234 1 95.5 225 VAL B C 1
ATOM 3863 O O . VAL B 1 225 ? -9.078 -14.125 -11.672 1 95.5 225 VAL B O 1
ATOM 3866 N N . ILE B 1 226 ? -8.43 -11.984 -11.508 1 93.19 226 ILE B N 1
ATOM 3867 C CA . ILE B 1 226 ? -9.555 -11.438 -12.258 1 93.19 226 ILE B CA 1
ATOM 3868 C C . ILE B 1 226 ? -9.516 -11.945 -13.695 1 93.19 226 ILE B C 1
ATOM 3870 O O . ILE B 1 226 ? -10.531 -12.398 -14.234 1 93.19 226 ILE B O 1
ATOM 3874 N N . ILE B 1 227 ? -8.359 -11.906 -14.219 1 93.75 227 ILE B N 1
ATOM 3875 C CA . ILE B 1 227 ? -8.203 -12.375 -15.594 1 93.75 227 ILE B CA 1
ATOM 3876 C C . ILE B 1 227 ? -8.547 -13.859 -15.672 1 93.75 227 ILE B C 1
ATOM 3878 O O . ILE B 1 227 ? -9.336 -14.281 -16.531 1 93.75 227 ILE B O 1
ATOM 3882 N N . GLY B 1 228 ? -7.934 -14.633 -14.828 1 93.69 228 GLY B N 1
ATOM 3883 C CA . GLY B 1 228 ? -8.164 -16.062 -14.82 1 93.69 228 GLY B CA 1
ATOM 3884 C C . GLY B 1 228 ? -9.625 -16.438 -14.648 1 93.69 228 GLY B C 1
ATOM 3885 O O . GLY B 1 228 ? -10.156 -17.25 -15.398 1 93.69 228 GLY B O 1
ATOM 3886 N N . THR B 1 229 ? -10.305 -15.812 -13.695 1 91.06 229 THR B N 1
ATOM 3887 C CA . THR B 1 229 ? -11.688 -16.156 -13.398 1 91.06 229 THR B CA 1
ATOM 3888 C C . THR B 1 229 ? -12.633 -15.602 -14.461 1 91.06 229 THR B C 1
ATOM 3890 O O . THR B 1 229 ? -13.695 -16.172 -14.719 1 91.06 229 THR B O 1
ATOM 3893 N N . SER B 1 230 ? -12.273 -14.492 -15.031 1 89 230 SER B N 1
ATOM 3894 C CA . SER B 1 230 ? -13.117 -13.891 -16.062 1 89 230 SER B CA 1
ATOM 3895 C C . SER B 1 230 ? -13.078 -14.688 -17.359 1 89 230 SER B C 1
ATOM 3897 O O . SER B 1 230 ? -14.102 -14.859 -18.016 1 89 230 SER B O 1
ATOM 3899 N N . ILE B 1 231 ? -11.938 -15.164 -17.703 1 88.81 231 ILE B N 1
ATOM 3900 C CA . ILE B 1 231 ? -11.766 -15.883 -18.969 1 88.81 231 ILE B CA 1
ATOM 3901 C C . ILE B 1 231 ? -12.375 -17.281 -18.844 1 88.81 231 ILE B C 1
ATOM 3903 O O . ILE B 1 231 ? -12.961 -17.781 -19.797 1 88.81 231 ILE B O 1
ATOM 3907 N N . PHE B 1 232 ? -12.273 -17.859 -17.734 1 88.69 232 PHE B N 1
ATOM 3908 C CA . PHE B 1 232 ? -12.711 -19.234 -17.578 1 88.69 232 PHE B CA 1
ATOM 3909 C C . PHE B 1 232 ? -14.031 -19.297 -16.812 1 88.69 232 PHE B C 1
ATOM 3911 O O . PHE B 1 232 ? -14.359 -20.328 -16.219 1 88.69 232 PHE B O 1
ATOM 3918 N N . LYS B 1 233 ? -14.648 -18.234 -16.812 1 82.31 233 LYS B N 1
ATOM 3919 C CA . LYS B 1 233 ? -15.914 -18.141 -16.094 1 82.31 233 LYS B CA 1
ATOM 3920 C C . LYS B 1 233 ? -16.922 -19.156 -16.625 1 82.31 233 LYS B C 1
ATOM 3922 O O . LYS B 1 233 ? -17.672 -19.766 -15.852 1 82.31 233 LYS B O 1
ATOM 3927 N N . LYS B 1 234 ? -16.859 -19.422 -17.891 1 81.69 234 LYS B N 1
ATOM 3928 C CA . LYS B 1 234 ? -17.891 -20.25 -18.531 1 81.69 234 LYS B CA 1
ATOM 3929 C C . LYS B 1 234 ? -17.406 -21.688 -18.672 1 81.69 234 LYS B C 1
ATOM 3931 O O . LYS B 1 234 ? -18.156 -22.547 -19.156 1 81.69 234 LYS B O 1
ATOM 3936 N N . ILE B 1 235 ? -16.234 -21.922 -18.25 1 83 235 ILE B N 1
ATOM 3937 C CA . ILE B 1 235 ? -15.711 -23.266 -18.422 1 83 235 ILE B CA 1
ATOM 3938 C C . ILE B 1 235 ? -15.75 -24.016 -17.094 1 83 235 ILE B C 1
ATOM 3940 O O . ILE B 1 235 ? -14.922 -23.766 -16.203 1 83 235 ILE B O 1
ATOM 3944 N N . SER B 1 236 ? -16.656 -24.859 -16.953 1 78.38 236 SER B N 1
ATOM 3945 C CA . SER B 1 236 ? -16.953 -25.516 -15.68 1 78.38 236 SER B CA 1
ATOM 3946 C C . SER B 1 236 ? -15.883 -26.547 -15.336 1 78.38 236 SER B C 1
ATOM 3948 O O . SER B 1 236 ? -15.719 -26.922 -14.172 1 78.38 236 SER B O 1
ATOM 3950 N N . PHE B 1 237 ? -15.164 -26.984 -16.281 1 81.56 237 PHE B N 1
ATOM 3951 C CA . PHE B 1 237 ? -14.25 -28.094 -16.016 1 81.56 237 PHE B CA 1
ATOM 3952 C C . PHE B 1 237 ? -12.922 -27.578 -15.477 1 81.56 237 PHE B C 1
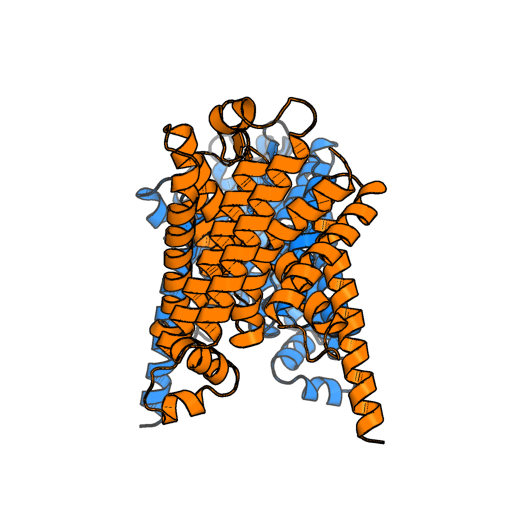ATOM 3954 O O . PHE B 1 237 ? -12.125 -28.344 -14.93 1 81.56 237 PHE B O 1
ATOM 3961 N N . VAL B 1 238 ? -12.734 -26.422 -15.5 1 85.12 238 VAL B N 1
ATOM 3962 C CA . VAL B 1 238 ? -11.461 -25.859 -15.055 1 85.12 238 VAL B CA 1
ATOM 3963 C C . VAL B 1 238 ? -11.594 -25.359 -13.617 1 85.12 238 VAL B C 1
ATOM 3965 O O . VAL B 1 238 ? -12.461 -24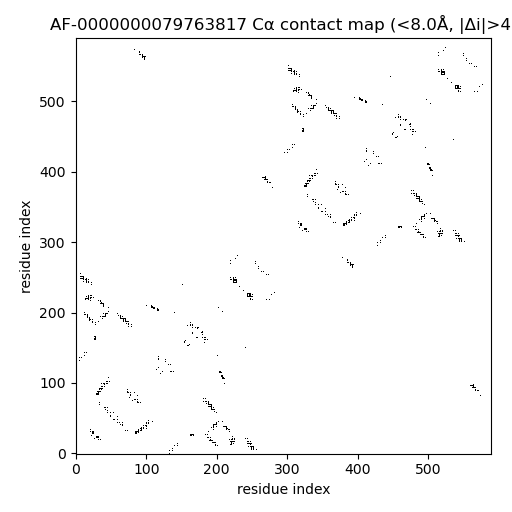.531 -13.32 1 85.12 238 VAL B O 1
ATOM 3968 N N . LYS B 1 239 ? -10.766 -25.953 -12.844 1 90.88 239 LYS B N 1
ATOM 3969 C CA . LYS B 1 239 ? -10.734 -25.484 -11.461 1 90.88 239 LYS B CA 1
ATOM 3970 C C . LYS B 1 239 ? -10.289 -24.031 -11.383 1 90.88 239 LYS B C 1
ATOM 3972 O O . LYS B 1 239 ? -9.484 -23.578 -12.203 1 90.88 239 LYS B O 1
ATOM 3977 N N . THR B 1 240 ? -10.797 -23.344 -10.438 1 91.62 240 THR B N 1
ATOM 3978 C CA . THR B 1 240 ? -10.484 -21.938 -10.266 1 91.62 240 THR B CA 1
ATOM 3979 C C . THR B 1 240 ? -8.984 -21.734 -10.055 1 91.62 240 THR B C 1
ATOM 3981 O O . THR B 1 240 ? -8.414 -20.734 -10.523 1 91.62 240 THR B O 1
ATOM 3984 N N . THR B 1 241 ? -8.398 -22.719 -9.367 1 94.88 241 THR B N 1
ATOM 3985 C CA . THR B 1 241 ? -6.969 -22.609 -9.102 1 94.88 241 THR B CA 1
ATOM 3986 C C . THR B 1 241 ? -6.172 -22.672 -10.406 1 94.88 241 THR B C 1
ATOM 3988 O O . THR B 1 241 ? -5.176 -21.969 -10.562 1 94.88 241 THR B O 1
ATOM 3991 N N . THR B 1 242 ? -6.613 -23.5 -11.289 1 95.88 242 THR B N 1
ATOM 3992 C CA . THR B 1 242 ? -5.969 -23.594 -12.602 1 95.88 242 THR B CA 1
ATOM 3993 C C . THR B 1 242 ? -6.195 -22.312 -13.398 1 95.88 242 THR B C 1
ATOM 3995 O O . THR B 1 242 ? -5.293 -21.844 -14.094 1 95.88 242 THR B O 1
ATOM 3998 N N . ALA B 1 243 ? -7.363 -21.766 -13.305 1 96.06 243 ALA B N 1
ATOM 3999 C CA . ALA B 1 243 ? -7.699 -20.516 -13.984 1 96.06 243 ALA B CA 1
ATOM 4000 C C . ALA B 1 243 ? -6.809 -19.375 -13.508 1 96.06 243 ALA B C 1
ATOM 4002 O O . ALA B 1 243 ? -6.363 -18.547 -14.312 1 96.06 243 ALA B O 1
ATOM 4003 N N . VAL B 1 244 ? -6.531 -19.375 -12.258 1 96.5 244 VAL B N 1
ATOM 4004 C CA . VAL B 1 244 ? -5.723 -18.312 -11.664 1 96.5 244 VAL B CA 1
ATOM 4005 C C . VAL B 1 244 ? -4.281 -18.438 -12.148 1 96.5 244 VAL B C 1
ATOM 4007 O O . VAL B 1 244 ? -3.637 -17.422 -12.461 1 96.5 244 VAL B O 1
ATOM 4010 N N . LEU B 1 245 ? -3.789 -19.656 -12.211 1 97.19 245 LEU B N 1
ATOM 4011 C CA . LEU B 1 245 ? -2.434 -19.875 -12.703 1 97.19 245 LEU B CA 1
ATOM 4012 C C . LEU B 1 245 ? -2.305 -19.438 -14.156 1 97.19 245 LEU B C 1
ATOM 4014 O O . LEU B 1 245 ? -1.328 -18.781 -14.531 1 97.19 245 LEU B O 1
ATOM 4018 N N . ILE B 1 246 ? -3.275 -19.766 -14.906 1 96.56 246 ILE B N 1
ATOM 4019 C CA . ILE B 1 246 ? -3.271 -19.375 -16.312 1 96.56 246 ILE B CA 1
ATOM 4020 C C . ILE B 1 246 ? -3.434 -17.859 -16.422 1 96.56 246 ILE B C 1
ATOM 4022 O O . ILE B 1 246 ? -2.82 -17.219 -17.297 1 96.56 246 ILE B O 1
ATOM 4026 N N . GLY B 1 247 ? -4.254 -17.328 -15.633 1 97 247 GLY B N 1
ATOM 4027 C CA . GLY B 1 247 ? -4.422 -15.883 -15.609 1 97 247 GLY B CA 1
ATOM 4028 C C . GLY B 1 247 ? -3.129 -15.133 -15.352 1 97 247 GLY B C 1
ATOM 4029 O O . GLY B 1 247 ? -2.881 -14.086 -15.953 1 97 247 GLY B O 1
ATOM 4030 N N . SER B 1 248 ? -2.375 -15.68 -14.438 1 97.56 248 SER B N 1
ATOM 4031 C CA . SER B 1 248 ? -1.096 -15.055 -14.125 1 97.56 248 SER B CA 1
ATOM 4032 C C . SER B 1 248 ? -0.157 -15.086 -15.328 1 97.56 248 SER B C 1
ATOM 4034 O O . SER B 1 248 ? 0.568 -14.117 -15.586 1 97.56 248 SER B O 1
ATOM 4036 N N . ILE B 1 249 ? -0.157 -16.172 -16.016 1 97.19 249 ILE B N 1
ATOM 4037 C CA . ILE B 1 249 ? 0.668 -16.312 -17.219 1 97.19 249 ILE B CA 1
ATOM 4038 C C . ILE B 1 249 ? 0.206 -15.312 -18.266 1 97.19 249 ILE B C 1
ATOM 4040 O O . ILE B 1 249 ? 1.026 -14.641 -18.906 1 97.19 249 ILE B O 1
ATOM 4044 N N . ILE B 1 250 ? -1.049 -15.18 -18.406 1 96.56 250 ILE B N 1
ATOM 4045 C CA . ILE B 1 250 ? -1.609 -14.242 -19.375 1 96.56 250 ILE B CA 1
ATOM 4046 C C . ILE B 1 250 ? -1.254 -12.812 -18.984 1 96.56 250 ILE B C 1
ATOM 4048 O O . ILE B 1 250 ? -0.872 -12 -19.828 1 96.56 250 ILE B O 1
ATOM 4052 N N . TYR B 1 251 ? -1.398 -12.555 -17.781 1 95.81 251 TYR B N 1
ATOM 4053 C CA . TYR B 1 251 ? -1.067 -11.219 -17.297 1 95.81 251 TYR B CA 1
ATOM 4054 C C . TYR B 1 251 ? 0.39 -10.875 -17.578 1 95.81 251 TYR B C 1
ATOM 4056 O O . TYR B 1 251 ? 0.694 -9.781 -18.062 1 95.81 251 TYR B O 1
ATOM 4064 N N . LYS B 1 252 ? 1.27 -11.805 -17.25 1 95.5 252 LYS B N 1
ATOM 4065 C CA . LYS B 1 252 ? 2.689 -11.539 -17.453 1 95.5 252 LYS B CA 1
ATOM 4066 C C . LYS B 1 252 ? 3.02 -11.445 -18.938 1 95.5 252 LYS B C 1
ATOM 4068 O O . LYS B 1 252 ? 3.906 -10.688 -19.344 1 95.5 252 LYS B O 1
ATOM 4073 N N . ALA B 1 253 ? 2.312 -12.172 -19.703 1 94.94 253 ALA B N 1
ATOM 4074 C CA . ALA B 1 253 ? 2.475 -12.055 -21.156 1 94.94 253 ALA B CA 1
ATOM 4075 C C . ALA B 1 253 ? 2.092 -10.656 -21.641 1 94.94 253 ALA B C 1
ATOM 4077 O O . ALA B 1 253 ? 2.783 -10.07 -22.469 1 94.94 253 ALA B O 1
ATOM 4078 N N . CYS B 1 254 ? 1.023 -10.117 -21.109 1 94.12 254 CYS B N 1
ATOM 4079 C CA . CYS B 1 254 ? 0.587 -8.773 -21.453 1 94.12 254 CYS B CA 1
ATOM 4080 C C . CYS B 1 254 ? 1.613 -7.738 -21.016 1 94.12 254 CYS B C 1
ATOM 4082 O O . CYS B 1 254 ? 1.895 -6.785 -21.75 1 94.12 254 CYS B O 1
ATOM 4084 N N . VAL B 1 255 ? 2.105 -7.965 -19.875 1 92.62 255 VAL B N 1
ATOM 4085 C CA . VAL B 1 255 ? 3.096 -7.035 -19.344 1 92.62 255 VAL B CA 1
ATOM 4086 C C . VAL B 1 255 ? 4.363 -7.086 -20.188 1 92.62 255 VAL B C 1
ATOM 4088 O O . VAL B 1 255 ? 4.961 -6.051 -20.484 1 92.62 255 VAL B O 1
ATOM 4091 N N . ALA B 1 256 ? 4.738 -8.312 -20.562 1 92.06 256 ALA B N 1
ATOM 4092 C CA . ALA B 1 256 ? 5.945 -8.484 -21.359 1 92.06 256 ALA B CA 1
ATOM 4093 C C . ALA B 1 256 ? 5.801 -7.812 -22.719 1 92.06 256 ALA B C 1
ATOM 4095 O O . ALA B 1 256 ? 6.75 -7.211 -23.234 1 92.06 256 ALA B O 1
ATOM 4096 N N . ILE B 1 257 ? 4.699 -7.938 -23.281 1 91.5 257 ILE B N 1
ATOM 4097 C CA . ILE B 1 257 ? 4.434 -7.32 -24.578 1 91.5 257 ILE B CA 1
ATOM 4098 C C . ILE B 1 257 ? 4.457 -5.797 -24.438 1 91.5 257 ILE B C 1
ATOM 4100 O O . ILE B 1 257 ? 4.973 -5.094 -25.297 1 91.5 257 ILE B O 1
ATOM 4104 N N . ALA B 1 258 ? 3.939 -5.352 -23.344 1 89.19 258 ALA B N 1
ATOM 4105 C CA . ALA B 1 258 ? 3.928 -3.91 -23.094 1 89.19 258 ALA B CA 1
ATOM 4106 C C . ALA B 1 258 ? 5.344 -3.381 -22.875 1 89.19 258 ALA B C 1
ATOM 4108 O O . ALA B 1 258 ? 5.656 -2.254 -23.266 1 89.19 258 ALA B O 1
ATOM 4109 N N . LEU B 1 259 ? 6.195 -4.172 -22.297 1 88.75 259 LEU B N 1
ATOM 4110 C CA . LEU B 1 259 ? 7.547 -3.756 -21.953 1 88.75 259 LEU B CA 1
ATOM 4111 C C . LEU B 1 259 ? 8.445 -3.729 -23.172 1 88.75 259 LEU B C 1
ATOM 4113 O O . LEU B 1 259 ? 9.531 -3.141 -23.156 1 88.75 259 LEU B O 1
ATOM 4117 N N . LYS B 1 260 ? 8.031 -4.363 -24.234 1 85.56 260 LYS B N 1
ATOM 4118 C CA . LYS B 1 260 ? 8.805 -4.309 -25.469 1 85.56 260 LYS B CA 1
ATOM 4119 C C . LYS B 1 260 ? 8.945 -2.871 -25.969 1 85.56 260 LYS B C 1
ATOM 4121 O O . LYS B 1 260 ? 9.961 -2.516 -26.578 1 85.56 260 LYS B O 1
ATOM 4126 N N . ASN B 1 261 ? 8.016 -1.997 -25.547 1 86.12 261 ASN B N 1
ATOM 4127 C CA . ASN B 1 261 ? 7.992 -0.619 -26.031 1 86.12 261 ASN B CA 1
ATOM 4128 C C . ASN B 1 261 ? 8.414 0.36 -24.938 1 86.12 261 ASN B C 1
ATOM 4130 O O . ASN B 1 261 ? 8.539 1.56 -25.188 1 86.12 261 ASN B O 1
ATOM 4134 N N . PHE B 1 262 ? 8.57 -0.226 -23.688 1 85.94 262 PHE B N 1
ATOM 4135 C CA . PHE B 1 262 ? 8.883 0.637 -22.547 1 85.94 262 PHE B CA 1
ATOM 4136 C C . PHE B 1 262 ? 10.125 0.146 -21.812 1 85.94 262 PHE B C 1
ATOM 4138 O O . PHE B 1 262 ? 10.617 -0.951 -22.094 1 85.94 262 PHE B O 1
ATOM 4145 N N . GLU B 1 263 ? 10.641 0.972 -20.906 1 84 263 GLU B N 1
ATOM 4146 C CA . GLU B 1 263 ? 11.805 0.608 -20.094 1 84 263 GLU B CA 1
ATOM 4147 C C . GLU B 1 263 ? 11.414 -0.295 -18.938 1 84 263 GLU B C 1
ATOM 4149 O O . GLU B 1 263 ? 10.281 -0.228 -18.438 1 84 263 GLU B O 1
ATOM 4154 N N . PRO B 1 264 ? 12.258 -1.141 -18.531 1 77.62 264 PRO B N 1
ATOM 4155 C CA . PRO B 1 264 ? 11.992 -2.047 -17.406 1 77.62 264 PRO B CA 1
ATOM 4156 C C . PRO B 1 264 ? 11.555 -1.312 -16.156 1 77.62 264 PRO B C 1
ATOM 4158 O O . PRO B 1 264 ? 10.805 -1.863 -15.336 1 77.62 264 PRO B O 1
ATOM 4161 N N . GLN B 1 265 ? 12.023 -0.106 -16.109 1 80.25 265 GLN B N 1
ATOM 4162 C CA . GLN B 1 265 ? 11.641 0.676 -14.93 1 80.25 265 GLN B CA 1
ATOM 4163 C C . GLN B 1 265 ? 10.148 0.979 -14.93 1 80.25 265 GLN B C 1
ATOM 4165 O O . GLN B 1 265 ? 9.57 1.284 -13.891 1 80.25 265 GLN B O 1
ATOM 4170 N N . ASP B 1 266 ? 9.547 0.742 -16.062 1 86.62 266 ASP B N 1
ATOM 4171 C CA . ASP B 1 266 ? 8.133 1.09 -16.219 1 86.62 266 ASP B CA 1
ATOM 4172 C C . ASP B 1 266 ? 7.234 -0.093 -15.875 1 86.62 266 ASP B C 1
ATOM 4174 O O . ASP B 1 266 ? 6.02 -0.037 -16.078 1 86.62 266 ASP B O 1
ATOM 4178 N N . MET B 1 267 ? 7.836 -1.031 -15.281 1 85.94 267 MET B N 1
ATOM 4179 C CA . MET B 1 267 ? 7.078 -2.256 -15.031 1 85.94 267 MET B CA 1
ATOM 4180 C C . MET B 1 267 ? 5.91 -1.992 -14.094 1 85.94 267 MET B C 1
ATOM 4182 O O . MET B 1 267 ? 4.793 -2.443 -14.344 1 85.94 267 MET B O 1
ATOM 4186 N N . LYS B 1 268 ? 6.191 -1.243 -13.07 1 89.31 268 LYS B N 1
ATOM 4187 C CA . LYS B 1 268 ? 5.145 -1.014 -12.078 1 89.31 268 LYS B CA 1
ATOM 4188 C C . LYS B 1 268 ? 4.043 -0.118 -12.641 1 89.31 268 LYS B C 1
ATOM 4190 O O . LYS B 1 268 ? 2.869 -0.29 -12.312 1 89.31 268 LYS B O 1
ATOM 4195 N N . LEU B 1 269 ? 4.453 0.79 -13.5 1 92.25 269 LEU B N 1
ATOM 4196 C CA . LEU B 1 269 ? 3.461 1.636 -14.148 1 92.25 269 LEU B CA 1
ATOM 4197 C C . LEU B 1 269 ? 2.588 0.819 -15.094 1 92.25 269 LEU B C 1
ATOM 4199 O O . LEU B 1 269 ? 1.364 0.962 -15.094 1 92.25 269 LEU B O 1
ATOM 4203 N N . ILE B 1 270 ? 3.211 -0.033 -15.875 1 93.12 270 ILE B N 1
ATOM 4204 C CA . ILE B 1 270 ? 2.49 -0.877 -16.828 1 93.12 270 ILE B CA 1
ATOM 4205 C C . ILE B 1 270 ? 1.539 -1.803 -16.062 1 93.12 270 ILE B C 1
ATOM 4207 O O . ILE B 1 270 ? 0.386 -1.979 -16.469 1 93.12 270 ILE B O 1
ATOM 4211 N N . THR B 1 271 ? 2.035 -2.348 -14.969 1 90.81 271 THR B N 1
ATOM 4212 C CA . THR B 1 271 ? 1.218 -3.229 -14.141 1 90.81 271 THR B CA 1
ATOM 4213 C C . THR B 1 271 ? -0.017 -2.494 -13.625 1 90.81 271 THR B C 1
ATOM 4215 O O . THR B 1 271 ? -1.125 -3.035 -13.656 1 90.81 271 THR B O 1
ATOM 4218 N N . ALA B 1 272 ? 0.19 -1.266 -13.227 1 93.75 272 ALA B N 1
ATOM 4219 C CA . ALA B 1 272 ? -0.918 -0.474 -12.695 1 93.75 272 ALA B CA 1
ATOM 4220 C C . ALA B 1 272 ? -1.929 -0.145 -13.789 1 93.75 272 ALA B C 1
ATOM 4222 O O . ALA B 1 272 ? -3.137 -0.286 -13.594 1 93.75 272 ALA B O 1
ATOM 4223 N N . VAL B 1 273 ? -1.454 0.239 -14.867 1 94.62 273 VAL B N 1
ATOM 4224 C CA . VAL B 1 273 ? -2.32 0.617 -15.977 1 94.62 273 VAL B CA 1
ATOM 4225 C C . VAL B 1 273 ? -3.064 -0.612 -16.5 1 94.62 273 VAL B C 1
ATOM 4227 O O . VAL B 1 273 ? -4.266 -0.549 -16.766 1 94.62 273 VAL B O 1
ATOM 4230 N N . LEU B 1 274 ? -2.369 -1.694 -16.641 1 93 274 LEU B N 1
ATOM 4231 C CA . LEU B 1 274 ? -2.992 -2.932 -17.109 1 93 274 LEU B CA 1
ATOM 4232 C C . LEU B 1 274 ? -4.07 -3.393 -16.125 1 93 274 LEU B C 1
ATOM 4234 O O . LEU B 1 274 ? -5.141 -3.84 -16.547 1 93 274 LEU B O 1
ATOM 4238 N N . PHE B 1 275 ? -3.713 -3.318 -14.836 1 92.94 275 PHE B N 1
ATOM 4239 C CA . PHE B 1 275 ? -4.711 -3.684 -13.844 1 92.94 275 PHE B CA 1
ATOM 4240 C C . PHE B 1 275 ? -5.961 -2.818 -13.984 1 92.94 275 PHE B C 1
ATOM 42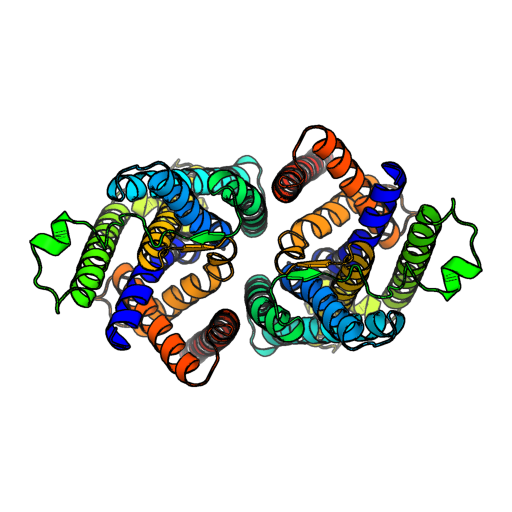42 O O . PHE B 1 275 ? -7.082 -3.322 -13.906 1 92.94 275 PHE B O 1
ATOM 4249 N N . LEU B 1 276 ? -5.793 -1.555 -14.164 1 93.94 276 LEU B N 1
ATOM 4250 C CA . LEU B 1 276 ? -6.914 -0.637 -14.336 1 93.94 276 LEU B CA 1
ATOM 4251 C C . LEU B 1 276 ? -7.75 -1.018 -15.555 1 93.94 276 LEU B C 1
ATOM 4253 O O . LEU B 1 276 ? -8.977 -1.06 -15.484 1 93.94 276 LEU B O 1
ATOM 4257 N N . VAL B 1 277 ? -7.098 -1.309 -16.625 1 94 277 VAL B N 1
ATOM 4258 C CA . VAL B 1 277 ? -7.781 -1.671 -17.859 1 94 277 VAL B CA 1
ATOM 4259 C C . VAL B 1 277 ? -8.578 -2.955 -17.656 1 94 277 VAL B C 1
ATOM 4261 O O . VAL B 1 277 ? -9.742 -3.045 -18.062 1 94 277 VAL B O 1
ATOM 4264 N N . ILE B 1 278 ? -7.977 -3.904 -17.016 1 90.56 278 ILE B N 1
ATOM 4265 C CA . ILE B 1 278 ? -8.625 -5.188 -16.781 1 90.56 278 ILE B CA 1
ATOM 4266 C C . ILE B 1 278 ? -9.844 -4.984 -15.883 1 90.56 278 ILE B C 1
ATOM 4268 O O . ILE B 1 278 ? -10.898 -5.586 -16.109 1 90.56 278 ILE B O 1
ATOM 4272 N N . LEU B 1 279 ? -9.734 -4.168 -14.883 1 88.5 279 LEU B N 1
ATOM 4273 C CA . LEU B 1 279 ? -10.836 -3.906 -13.961 1 88.5 279 LEU B CA 1
ATOM 4274 C C . LEU B 1 279 ? -12.008 -3.246 -14.688 1 88.5 279 LEU B C 1
ATOM 4276 O O . LEU B 1 279 ? -13.164 -3.613 -14.469 1 88.5 279 LEU B O 1
ATOM 4280 N N . VAL B 1 280 ? -11.703 -2.283 -15.5 1 89.44 280 VAL B N 1
ATOM 4281 C CA . VAL B 1 280 ? -12.734 -1.544 -16.219 1 89.44 280 VAL B CA 1
ATOM 4282 C C . VAL B 1 280 ? -13.453 -2.475 -17.188 1 89.44 280 VAL B C 1
ATOM 4284 O O . VAL B 1 280 ? -14.68 -2.42 -17.312 1 89.44 280 VAL B O 1
ATOM 4287 N N . LEU B 1 281 ? -12.727 -3.355 -17.812 1 88.25 281 LEU B N 1
ATOM 4288 C CA . LEU B 1 281 ? -13.312 -4.285 -18.766 1 88.25 281 LEU B CA 1
ATOM 4289 C C . LEU B 1 281 ? -14.133 -5.355 -18.062 1 88.25 281 LEU B C 1
ATOM 4291 O O . LEU B 1 281 ? -15.133 -5.832 -18.594 1 88.25 281 LEU B O 1
ATOM 4295 N N . SER B 1 282 ? -13.672 -5.695 -16.984 1 82.38 282 SER B N 1
ATOM 4296 C CA . SER B 1 282 ? -14.359 -6.742 -16.234 1 82.38 282 SER B CA 1
ATOM 4297 C C . SER B 1 282 ? -15.656 -6.223 -15.617 1 82.38 282 SER B C 1
ATOM 4299 O O . SER B 1 282 ? -16.609 -6.98 -15.438 1 82.38 282 SER B O 1
ATOM 4301 N N . MET B 1 283 ? -15.672 -5.004 -15.18 1 77.81 283 MET B N 1
ATOM 4302 C CA . MET B 1 283 ? -16.859 -4.402 -14.586 1 77.81 283 MET B CA 1
ATOM 4303 C C . MET B 1 283 ? -17.938 -4.16 -15.648 1 77.81 283 MET B C 1
ATOM 4305 O O . MET B 1 283 ? -19.125 -4.312 -15.383 1 77.81 283 MET B O 1
ATOM 4309 N N . GLU B 1 284 ? -17.562 -3.701 -16.703 1 68.5 284 GLU B N 1
ATOM 4310 C CA . GLU B 1 284 ? -18.5 -3.461 -17.797 1 68.5 284 GLU B CA 1
ATOM 4311 C C . GLU B 1 284 ? -19.203 -4.75 -18.203 1 68.5 284 GLU B C 1
ATOM 4313 O O . GLU B 1 284 ? -20.391 -4.73 -18.547 1 68.5 284 GLU B O 1
ATOM 4318 N N . ARG B 1 285 ? -18.562 -5.746 -18.109 1 60.28 285 ARG B N 1
ATOM 4319 C CA . ARG B 1 285 ? -19.156 -7.023 -18.484 1 60.28 285 ARG B CA 1
ATOM 4320 C C . ARG B 1 285 ? -20.203 -7.465 -17.453 1 60.28 285 ARG B C 1
ATOM 4322 O O . ARG B 1 285 ? -21.219 -8.07 -17.812 1 60.28 285 ARG B O 1
ATOM 4329 N N . LYS B 1 286 ? -19.984 -7.145 -16.281 1 59.53 286 LYS B N 1
ATOM 4330 C CA . LYS B 1 286 ? -20.953 -7.488 -15.242 1 59.53 286 LYS B CA 1
ATOM 4331 C C . LYS B 1 286 ? -22.219 -6.648 -15.383 1 59.53 286 LYS B C 1
ATOM 4333 O O . LYS B 1 286 ? -23.328 -7.148 -15.156 1 59.53 286 LYS B O 1
ATOM 4338 N N . LYS B 1 287 ? -22.078 -5.441 -15.727 1 58.47 287 LYS B N 1
ATOM 4339 C CA . LYS B 1 287 ? -23.234 -4.57 -15.898 1 58.47 287 LYS B CA 1
ATOM 4340 C C . LYS B 1 287 ? -24.078 -5.004 -17.094 1 58.47 287 LYS B C 1
ATOM 4342 O O . LYS B 1 287 ? -25.297 -4.883 -17.062 1 58.47 287 LYS B O 1
ATOM 4347 N N . LYS B 1 288 ? -23.469 -5.422 -18.078 1 51.41 288 LYS B N 1
ATOM 4348 C CA . LYS B 1 288 ? -24.219 -5.824 -19.266 1 51.41 288 LYS B CA 1
ATOM 4349 C C . LYS B 1 288 ? -25 -7.113 -19.016 1 51.41 288 LYS B C 1
ATOM 4351 O O . LYS B 1 288 ? -26.094 -7.289 -19.547 1 51.41 288 LYS B O 1
ATOM 4356 N N . VAL B 1 289 ? -24.5 -7.988 -18.219 1 46.28 289 VAL B N 1
ATOM 4357 C CA . VAL B 1 289 ? -25.203 -9.242 -17.953 1 46.28 289 VAL B CA 1
ATOM 4358 C C . VAL B 1 289 ? -26.422 -8.984 -17.078 1 46.28 289 VAL B C 1
ATOM 4360 O O . VAL B 1 289 ? -27.469 -9.594 -17.266 1 46.28 289 VAL B O 1
ATOM 4363 N N . LYS B 1 290 ? -26.281 -7.988 -16.219 1 50 290 LYS B N 1
ATOM 4364 C CA . LYS B 1 290 ? -27.438 -7.672 -15.375 1 50 290 LYS B CA 1
ATOM 4365 C C . LYS B 1 290 ? -28.5 -6.918 -16.156 1 50 290 LYS B C 1
ATOM 4367 O O . LYS B 1 290 ? -29.688 -7.016 -15.836 1 50 290 LYS B O 1
ATOM 4372 N N . LYS B 1 291 ? -28.109 -6.055 -16.938 1 52 291 LYS B N 1
ATOM 4373 C CA . LYS B 1 291 ? -29.094 -5.32 -17.734 1 52 291 LYS B CA 1
ATOM 4374 C C . LYS B 1 291 ? -29.812 -6.25 -18.703 1 52 291 LYS B C 1
ATOM 4376 O O . LYS B 1 291 ? -31.016 -6.082 -18.953 1 52 291 LYS B O 1
ATOM 4381 N N . ASN B 1 292 ? -29.172 -7.176 -19.188 1 35.62 292 ASN B N 1
ATOM 4382 C CA . ASN B 1 292 ? -29.812 -8.125 -20.094 1 35.62 292 ASN B CA 1
ATOM 4383 C C . ASN B 1 292 ? -30.641 -9.156 -19.344 1 35.62 292 ASN B C 1
ATOM 4385 O O . ASN B 1 292 ? -31.578 -9.734 -19.922 1 35.62 292 ASN B O 1
ATOM 4389 N N . ALA B 1 293 ? -30.312 -9.453 -18.141 1 44.72 293 ALA B N 1
ATOM 4390 C CA . ALA B 1 293 ? -31.125 -10.383 -17.375 1 44.72 293 ALA B CA 1
ATOM 4391 C C . ALA B 1 293 ? -32.375 -9.703 -16.859 1 44.72 293 ALA B C 1
ATOM 4393 O O . ALA B 1 293 ? -33.344 -10.367 -16.484 1 44.72 293 ALA B O 1
ATOM 4394 N N . GLY B 1 294 ? -32.344 -8.406 -16.5 1 37.38 294 GLY B N 1
ATOM 4395 C CA . GLY B 1 294 ? -33.531 -7.727 -16.078 1 37.38 294 GLY B CA 1
ATOM 4396 C C . GLY B 1 294 ? -34.406 -7.242 -17.234 1 37.38 294 GLY B C 1
ATOM 4397 O O . GLY B 1 294 ? -35.406 -6.555 -17.016 1 37.38 294 GLY B O 1
ATOM 4398 N N . ALA B 1 295 ? -33.969 -7.496 -18.438 1 37.5 295 ALA B N 1
ATOM 4399 C CA . ALA B 1 295 ? -34.906 -7.215 -19.547 1 37.5 295 ALA B CA 1
ATOM 4400 C C . ALA B 1 295 ? -35.656 -8.469 -19.953 1 37.5 295 ALA B C 1
ATOM 4402 O O . ALA B 1 295 ? -35.125 -9.578 -19.875 1 37.5 295 ALA B O 1
#

Solvent-accessible surface area (backbone atoms only — not comparable to full-atom values): 27870 Å² total; per-residue (Å²): 128,59,71,65,55,52,28,50,43,52,6,40,38,45,11,38,26,13,55,13,40,39,44,28,40,72,32,48,66,30,66,58,43,31,37,31,18,24,16,27,35,5,14,16,50,29,49,39,39,43,74,73,65,44,62,45,72,57,34,49,62,51,10,23,52,52,10,24,52,52,14,37,50,34,25,43,40,22,56,75,56,65,37,56,57,54,59,24,10,48,36,42,22,29,25,31,51,27,51,27,32,64,55,42,67,45,60,64,46,78,38,76,90,52,67,29,80,72,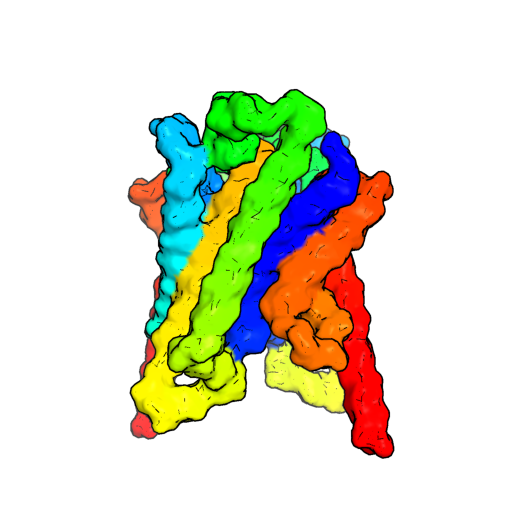56,31,76,69,52,61,71,70,48,69,86,90,49,55,70,55,48,46,42,50,52,51,50,52,51,43,48,50,51,48,51,52,49,55,55,44,50,70,34,74,69,27,45,49,40,47,39,38,37,74,34,51,66,58,32,44,72,68,75,40,64,52,55,58,44,48,18,49,46,32,13,53,18,22,12,34,19,0,31,23,19,26,54,46,20,52,71,67,28,38,33,45,66,67,69,8,69,48,43,52,55,54,16,48,39,8,33,51,46,9,49,62,72,40,61,84,42,83,85,55,51,67,68,58,28,23,35,49,13,16,29,51,48,36,43,54,50,51,60,54,40,76,82,44,58,78,72,39,48,45,28,50,52,25,52,49,36,50,52,52,50,44,57,54,49,53,52,53,52,53,52,51,56,57,64,77,96,130,58,70,66,57,52,27,51,42,53,6,42,38,47,11,37,25,13,55,14,41,41,44,28,38,73,33,51,67,30,66,57,44,30,36,32,18,23,17,28,33,4,14,16,49,30,50,40,39,43,74,73,65,44,62,46,72,60,33,49,61,50,10,23,50,52,10,23,50,52,14,36,50,35,25,43,40,22,55,75,55,66,37,57,56,54,59,24,11,49,35,44,21,28,28,30,51,28,50,28,32,64,55,42,67,45,61,62,47,81,39,76,89,51,68,29,80,72,55,30,76,70,53,60,72,71,48,68,85,90,48,54,70,56,48,44,41,49,53,50,48,50,51,42,49,52,52,48,50,53,50,52,56,43,50,70,35,74,68,28,44,48,40,46,40,38,37,74,34,52,65,58,33,44,72,67,75,38,63,51,54,58,43,50,20,50,44,30,13,54,19,22,12,33,18,0,31,23,20,26,53,46,21,51,73,68,27,37,33,44,66,66,69,7,68,48,41,51,53,53,16,49,39,7,31,51,46,8,49,62,73,43,61,84,42,84,85,56,52,68,70,58,27,22,35,51,12,15,29,51,48,35,43,52,51,51,60,54,41,75,81,46,56,78,71,39,48,45,28,50,52,24,52,50,36,50,51,52,50,46,56,53,50,53,52,53,53,51,53,50,56,58,65,76,95

Sequence (590 aa):
MSFAVSILEQGLIYGILALGIYITYKILDFPDLTVDGSFPLGAAVTALMITKGANPYLTLPAAFAAGVAAGICTGLIHVKCKVRDLLSGIIMMTALWTINLRVAGTANVPLFSQKTIFKNDTLDKLLPSGFSAYSTLLIILIIALIVKIILDLYLNTKSGYLLRAVGDNDKLVTAMAKDEGNVKILGLAIANGLCSLAGCIFCQEERVFEISSGTGAMVIGLASVIIGTSIFKKISFVKTTTAVLIGSIIYKACVAIALKNFEPQDMKLITAVLFLVILVLSMERKKKVKKNAGAMSFAVSILEQGLIYGILALGIYITYKILDFPDLTVDGSFPLGAAVTALMITKGANPYLTLPAAFAAGVAAGICTGLIHVKCKVRDLLSGIIMMTALWTINLRVAGTANVPLFSQKTIFKNDTLDKLLPSGFSAYSTLLIILIIALIVKIILDLYLNTKSGYLLRAVGDNDKLVTAMAKDEGNVKILGLAIANGLCSLAGCIFCQEERVFEISSGTGAMVIGLASVIIGTSIFKKISFVKTTTAVLIGSIIYKACVAIALKNFEPQDMKLITAVLFLVILVLSMERKKKVKKNAGA

Secondary structure (DSSP, 8-state):
--HHHHHHHHHHHHHHHHHHHIIIIIIT----TTHHHHHHHHHHHHHHHHHTT--GGGHHHHHHHHHHHHHHHHHHHHHHS---HHHHHHHHHHHHHHHHHHHHSSSEEE-TTS--SSS-HHHHHHS-GGGHHHHHHHHHHHHHHHHHHHHHHHHTSHHHHHHHHHHH-HHHHHHTT--HHHHHHHHHHHHHHHHHHHHHHHHHHHTEEEGGGGTTHHHHHHHHHHHHHHHTTT-TTS-HHHHHHHHHHHHHHHHHHHHTTS-GGGHHHHHHHHHHHHHHHHHHHHHHHHHHH--/--HHHHHHHHHHHHHHHHHHHIIIIIIT----TTHHHHHHHHHHHHHHHHHTT--GGGHHHHHHHHHHHHHHHHHHHHHHS---HHHHHHHHHHHHHHHHHHHHSSSEEE-TTS--SSS-HHHHHHS-GGGHHHHHHHHHHHHHHHHHHHHHHHHTSHHHHHHHHHHH-HHHHHHTT--HHHHHHHHHHHHHHHHHHHHHHHHHHHTEEEGGGGTTHHHHHHHHHHHHHHHTTT-TTS-HHHHHHHHHHHHHHHHHHHHTSS-GGGHHHHHHHHHHHHHHHHHHHHHHHHHHH--

Radius of gyration: 24.56 Å; Cα contacts (8 Å, |Δi|>4): 1058; chains: 2; bounding box: 63×71×56 Å

pLDDT: mean 88.44, std 13.21, range [34.97, 98.75]

Nearest PDB structures (foldseek):
  7kyp-assembly4_N  TM=6.179E-01  e=1.112E-04  Streptococcus pneumoniae D39
  7kyo-assembly1_C-2  TM=5.991E-01  e=8.880E-04  Streptococcus pneumoniae D39
  5b58-assembly1_B  TM=5.311E-01  e=7.411E-03  Burkholderia cenocepacia J2315
  5b57-assembly1_A  TM=5.302E-01  e=1.960E-02  Burkholderia cenocepacia J2315
  5b57-assembly1_B  TM=5.179E-01  e=5.183E-02  Burkholderia cenocepacia J2315

InterPro domains:
  IPR001851 ABC transporter, permease [PF02653] (5-277)

Organism: NCBI:txid410072

=== Feature glossary ===
Legend for the data blocks above and below:

— What the protein is —

Sequence gives the chain of amino acids in standard one-letter code (A=alanine, C=cysteine, …, Y=tyrosine), read N→C. It is the only feature that is directly encoded by the gene; all structural features are derived from the folded form of this sequence.

The annotation block draws on four external resources. InterPro: which protein families and domains the sequence belongs to. GO: standardized terms for what the protein does, what process it participates in, and where in the cell it acts. CATH: which structural fold it has in the CATH hierarchy. Organism: the species of origin.

— Where its atoms are —

Atomic coordinates in PDBx/mmCIF format — the same representation the Protein Data Bank distributes. Each line of the _atom_site loop places one backbone atom in Cartesian space (units: ångströms, origin: arbitrary).

Six rendered views show the 3D structure from the faces of a cube — i.e. along ±x, ±y, ±z. Rendering representation is drawn randomly per protein from cartoon (secondary-structure ribbons), sticks (backbone bonds), or molecular surface; coloring is either N→C rainbow (blue at the N-terminus through red at the C-terminus) or one color per chain.

— Local backbone conformation —

DSSP 8-state secondary structure assigns each residue one of H (α-helix), G (3₁₀-helix), I (π-helix), E (extended β-strand), B (isolated β-bridge), T (hydrogen-bonded turn), S (bend), or '-' (coil). The assignment is computed from backbone hydrogen-bond geometry via the Kabsch–Sander algorithm.

P-SEA three-state annotation labels each residue as helix, strand, or coil based purely on the geometry of the Cα trace. It serves as a fallback when the full backbone (and thus DSSP) is unavailable.

φ (phi) and ψ (psi) are the two rotatable backbone dihedrals per residue: φ is the C(i-1)–N–Cα–C torsion, ψ is the N–Cα–C–N(i+1) torsion, both in degrees on (−180°, 180°]. α-helical residues cluster near (−60°, −45°); β-strand residues near (−120°, +130°). A Ramachandran plot is simply a scatter of (φ, ψ) for every residue.

— Global shape and packing —

Radius of gyration (Rg) is the root-mean-square distance of Cα atoms from their centroid — a single number for overall size and compactness. A globular domain of N residues has Rg ≈ 2.2·N^0.38 Å; an extended or disordered chain has a much larger Rg. The Cα contact count is the number of residue pairs whose Cα atoms are within 8 Å and are more than four positions apart in sequence — a standard proxy for tertiary packing density. The bounding box is the smallest axis-aligned box enclosing all Cα atoms.

Accessible surface area quantifies burial. A residue with SASA near zero is packed into the hydrophobic core; one with SASA >100 Å² sits on the surface. Computed here via the Shrake–Rupley numerical algorithm with a 1.4 Å probe.

The contact map is a binary N×N matrix image: pixel (i, j) is dark where Cα_i and Cα_j are within 8 Å and |i−j|>4. Because the |i−j|>4 filter removes local helical contacts, off-diagonal stripes parallel to the main diagonal indicate parallel β-sheets; stripes perpendicular to it indicate antiparallel β-sheets. The Ramachandran plot scatters every residue's (φ, ψ) pair against the sterically allowed regions. The PAE heatmap renders the predicted-aligned-error matrix.

— Structural neighborhood —

A 3Di character summarizes, for each residue, the relative orientation of the Cα frame of its nearest spatial neighbor. Because it encodes fold topology rather than chemistry, 3Di alignments detect remote structural similarity that sequence alignment misses.

Structural nearest neighbors (via Foldseek easy-search vs the PDB). Reported per hit: target PDB id, E-value, and alignment TM-score. A TM-score above ~0.5 is the conventional threshold for 'same fold'.

— Confidence and disorder —

For AlphaFold models, the B-factor field carries pLDDT — the model's own estimate of local accuracy on a 0–100 scale. Regions with pLDDT<50 should be treated as essentially unmodeled; they often correspond to intrinsically disordered segments.

B-factor (Debye–Waller factor) reflects atomic displacement in the crystal lattice. It is an experimental observable (units Å²), not a prediction; low values mean the atom is pinned down, high values mean it moves or is heterogeneous across the crystal.

Predicted Aligned Error (PAE) is an AlphaFold confidence matrix: entry (i, j) is the expected error in the position of residue j, in ångströms, when the prediction is superimposed on the true structure at residue i. Low PAE within a block of residues means that block is internally rigid and well-predicted; high PAE between two blocks means their relative placement is uncertain even if each block individually is confident.